Protein AF-M0ZJR6-F1 (afdb_monomer_lite)

InterPro domains:
  IPR025846 Trichome birefringence-like, N-terminal domain [PF14416] (28-78)
  IPR026057 Trichome birefringence-like, C-terminal domain [PF13839] (82-299)
  IPR026057 Trichome birefringence-like, C-terminal domain [PF13839] (300-411)
  IPR029962 Trichome birefringence-like family [PTHR32285] (18-295)

Structure (mmCIF, N/CA/C/O backbone):
data_AF-M0ZJR6-F1
#
_entry.id   AF-M0ZJR6-F1
#
loop_
_atom_site.group_PDB
_atom_site.id
_atom_site.type_symbol
_atom_site.label_atom_id
_atom_site.label_alt_id
_atom_site.label_comp_id
_atom_site.label_asym_id
_atom_site.label_entity_id
_atom_site.label_seq_id
_atom_site.pdbx_PDB_ins_code
_atom_site.Cartn_x
_atom_site.Cartn_y
_atom_site.Cartn_z
_atom_site.occupancy
_atom_site.B_iso_or_equiv
_atom_site.auth_seq_id
_atom_site.auth_comp_id
_atom_site.auth_asym_id
_atom_site.auth_atom_id
_atom_site.pdbx_PDB_model_num
ATOM 1 N N . MET A 1 1 ? 5.955 14.236 -9.755 1.00 30.81 1 MET A N 1
ATOM 2 C CA . MET A 1 1 ? 6.103 12.841 -9.303 1.00 30.81 1 MET A CA 1
ATOM 3 C C . MET A 1 1 ? 7.395 12.328 -9.890 1.00 30.81 1 MET A C 1
ATOM 5 O O . MET A 1 1 ? 7.642 12.653 -11.046 1.00 30.81 1 MET A O 1
ATOM 9 N N . VAL A 1 2 ? 8.153 11.564 -9.100 1.00 25.69 2 VAL A N 1
ATOM 10 C CA . VAL A 1 2 ? 9.557 11.135 -9.249 1.00 25.69 2 VAL A CA 1
ATOM 11 C C . VAL A 1 2 ? 10.540 12.089 -8.571 1.00 25.69 2 VAL A C 1
ATOM 13 O O . VAL A 1 2 ? 10.865 13.120 -9.138 1.00 25.69 2 VAL A O 1
ATOM 16 N N . LYS A 1 3 ? 10.939 11.815 -7.317 1.00 26.50 3 LYS A N 1
ATOM 17 C CA . LYS A 1 3 ? 11.878 10.747 -6.945 1.00 26.50 3 LYS A CA 1
ATOM 18 C C . LYS A 1 3 ? 11.039 9.523 -6.683 1.00 26.50 3 LYS A C 1
ATOM 20 O O . LYS A 1 3 ? 10.085 9.614 -5.916 1.00 26.50 3 LYS A O 1
ATOM 25 N N . ILE A 1 4 ? 11.245 8.470 -7.456 1.00 37.03 4 ILE A N 1
ATOM 26 C CA . ILE A 1 4 ? 10.427 7.277 -7.291 1.00 37.03 4 ILE A CA 1
ATOM 27 C C . ILE A 1 4 ? 11.268 6.266 -6.542 1.00 37.03 4 ILE A C 1
ATOM 29 O O . ILE A 1 4 ? 12.390 5.984 -6.939 1.00 37.03 4 ILE A O 1
ATOM 33 N N . PHE A 1 5 ? 10.677 5.634 -5.548 1.00 29.59 5 PHE A N 1
ATOM 34 C CA . PHE A 1 5 ? 10.824 4.197 -5.365 1.00 29.59 5 PHE A CA 1
ATOM 35 C C . PHE A 1 5 ? 10.258 3.486 -6.609 1.00 29.59 5 PHE A C 1
ATOM 37 O O . PHE A 1 5 ? 9.083 3.135 -6.616 1.00 29.59 5 PHE A O 1
ATOM 44 N N . ILE A 1 6 ? 10.992 3.515 -7.737 1.00 28.95 6 ILE A N 1
ATOM 45 C CA . ILE A 1 6 ? 10.474 3.283 -9.103 1.00 28.95 6 ILE A CA 1
ATOM 46 C C . ILE A 1 6 ? 9.352 2.264 -9.148 1.00 28.95 6 ILE A C 1
ATOM 48 O O . ILE A 1 6 ? 9.586 1.077 -9.136 1.00 28.95 6 ILE A O 1
ATOM 52 N N . ASP A 1 7 ? 8.120 2.753 -9.253 1.00 33.81 7 ASP A N 1
ATOM 53 C CA . ASP A 1 7 ? 6.964 1.919 -9.512 1.00 33.81 7 ASP A CA 1
ATOM 54 C C . ASP A 1 7 ? 6.810 0.778 -8.490 1.00 33.81 7 ASP A C 1
ATOM 56 O O . ASP A 1 7 ? 6.777 -0.384 -8.885 1.00 33.81 7 ASP A O 1
ATOM 60 N N . GLU A 1 8 ? 6.682 1.089 -7.189 1.00 36.97 8 GLU A N 1
ATOM 61 C CA . GLU A 1 8 ? 6.289 0.110 -6.146 1.00 36.97 8 GLU A CA 1
ATOM 62 C C . GLU A 1 8 ? 5.139 -0.824 -6.598 1.00 36.97 8 GLU A C 1
ATOM 64 O O . GLU A 1 8 ? 5.042 -1.982 -6.191 1.00 36.97 8 GLU A O 1
ATOM 69 N N . PHE A 1 9 ? 4.315 -0.351 -7.535 1.00 40.38 9 PHE A N 1
ATOM 70 C CA . PHE A 1 9 ? 3.163 -1.024 -8.120 1.00 40.38 9 PHE A CA 1
ATOM 71 C C . PHE A 1 9 ? 3.502 -2.163 -9.099 1.00 40.38 9 PHE A C 1
ATOM 73 O O . PHE A 1 9 ? 2.730 -3.118 -9.196 1.00 40.38 9 PHE A O 1
ATOM 80 N N . LYS A 1 10 ? 4.653 -2.131 -9.793 1.00 34.25 10 LYS A N 1
ATOM 81 C CA . LYS A 1 10 ? 5.130 -3.272 -10.607 1.00 34.25 10 LYS A CA 1
ATOM 82 C C . LYS A 1 10 ? 5.729 -4.388 -9.744 1.00 34.25 10 LYS A C 1
ATOM 84 O O . LYS A 1 10 ? 5.695 -5.546 -10.157 1.00 34.25 10 LYS A O 1
ATOM 89 N N . TYR A 1 11 ? 6.228 -4.068 -8.548 1.00 41.22 11 TYR A N 1
ATOM 90 C CA . TYR A 1 11 ? 6.881 -5.030 -7.644 1.00 41.22 11 TYR A CA 1
ATOM 91 C C . TYR A 1 11 ? 5.905 -5.750 -6.743 1.00 41.22 11 TYR A C 1
ATOM 93 O O . TYR A 1 11 ? 6.084 -6.943 -6.530 1.00 41.22 11 TYR A O 1
ATOM 101 N N . PHE A 1 12 ? 4.826 -5.091 -6.315 1.00 42.84 12 PHE A N 1
ATOM 102 C CA . PHE A 1 12 ? 3.746 -5.774 -5.607 1.00 42.84 12 PHE A CA 1
ATOM 103 C C . PHE A 1 12 ? 3.219 -6.977 -6.410 1.00 42.84 12 PHE A C 1
ATOM 105 O O . PHE A 1 12 ? 3.016 -8.053 -5.860 1.00 42.84 12 PHE A O 1
ATOM 112 N N . LEU A 1 13 ? 3.106 -6.842 -7.738 1.00 42.31 13 LEU A N 1
ATOM 113 C CA . LEU A 1 13 ? 2.677 -7.922 -8.626 1.00 42.31 13 LEU A CA 1
ATOM 114 C C . LEU A 1 13 ? 3.719 -9.044 -8.785 1.00 42.31 13 LEU A C 1
ATOM 116 O O . LEU A 1 13 ? 3.365 -10.219 -8.800 1.00 42.31 13 LEU A O 1
ATOM 120 N N . VAL A 1 14 ? 5.003 -8.687 -8.909 1.00 39.59 14 VAL A N 1
ATOM 121 C CA . VAL A 1 14 ? 6.119 -9.643 -9.053 1.00 39.59 14 VAL A CA 1
ATOM 122 C C . VAL A 1 14 ? 6.372 -10.407 -7.751 1.00 39.59 14 VAL A C 1
ATOM 124 O O . VAL A 1 14 ? 6.676 -11.594 -7.804 1.00 39.59 14 VAL A O 1
ATOM 127 N N . ILE A 1 15 ? 6.186 -9.770 -6.593 1.00 45.53 15 ILE A N 1
ATOM 128 C CA . ILE A 1 15 ? 6.293 -10.394 -5.268 1.00 45.53 15 ILE A CA 1
ATOM 129 C C . ILE A 1 15 ? 5.077 -11.282 -5.002 1.00 45.53 15 ILE A C 1
ATOM 131 O O . ILE A 1 15 ? 5.259 -12.435 -4.627 1.00 45.53 15 ILE A O 1
ATOM 135 N N . ILE A 1 16 ? 3.857 -10.822 -5.317 1.00 47.03 16 ILE A N 1
ATOM 136 C CA . ILE A 1 16 ? 2.665 -11.685 -5.328 1.00 47.03 16 ILE A CA 1
ATOM 137 C C . ILE A 1 16 ? 2.903 -12.912 -6.209 1.00 47.03 16 ILE A C 1
ATOM 139 O O . ILE A 1 16 ? 2.551 -14.016 -5.821 1.00 47.03 16 ILE A O 1
ATOM 143 N N . LEU A 1 17 ? 3.544 -12.770 -7.369 1.00 40.88 17 LEU A N 1
ATOM 144 C CA . LEU A 1 17 ? 3.835 -13.911 -8.236 1.00 40.88 17 LEU A CA 1
ATOM 145 C C . LEU A 1 17 ? 4.961 -14.801 -7.724 1.00 40.88 17 LEU A C 1
ATOM 147 O O . LEU A 1 17 ? 4.844 -16.013 -7.850 1.00 40.88 17 LEU A O 1
ATOM 151 N N . ALA A 1 18 ? 6.007 -14.251 -7.111 1.00 39.59 18 ALA A N 1
ATOM 152 C CA . ALA A 1 18 ? 7.042 -15.042 -6.448 1.00 39.59 18 ALA A CA 1
ATOM 153 C C . ALA A 1 18 ? 6.450 -15.890 -5.304 1.00 39.59 18 ALA A C 1
ATOM 155 O O . ALA A 1 18 ? 6.747 -17.081 -5.206 1.00 39.59 18 ALA A O 1
ATOM 156 N N . VAL A 1 19 ? 5.535 -15.304 -4.521 1.00 44.03 19 VAL A N 1
ATOM 157 C CA . VAL A 1 19 ? 4.796 -15.966 -3.434 1.00 44.03 19 VAL A CA 1
ATOM 158 C C . VAL A 1 19 ? 3.783 -16.988 -3.975 1.00 44.03 19 VAL A C 1
ATOM 160 O O . VAL A 1 19 ? 3.709 -18.113 -3.488 1.00 44.03 19 VAL A O 1
ATOM 163 N N . LEU A 1 20 ? 3.029 -16.656 -5.029 1.00 42.31 20 LEU A N 1
ATOM 164 C CA . LEU A 1 20 ? 1.996 -17.532 -5.601 1.00 42.31 20 LEU A CA 1
ATOM 165 C C . LEU A 1 20 ? 2.545 -18.668 -6.481 1.00 42.31 20 LEU A C 1
ATOM 167 O O . LEU A 1 20 ? 1.858 -19.674 -6.661 1.00 42.31 20 LEU A O 1
ATOM 171 N N . ILE A 1 21 ? 3.739 -18.516 -7.063 1.00 38.09 21 ILE A N 1
ATOM 172 C CA . ILE A 1 21 ? 4.371 -19.511 -7.952 1.00 38.09 21 ILE A CA 1
ATOM 173 C C . ILE A 1 21 ? 5.298 -20.461 -7.168 1.00 38.09 21 ILE A C 1
ATOM 175 O O . ILE A 1 21 ? 5.727 -21.476 -7.714 1.00 38.09 21 ILE A O 1
ATOM 179 N N . GLY A 1 22 ? 5.559 -20.208 -5.879 1.00 36.94 22 GLY A N 1
ATOM 180 C CA . GLY A 1 22 ? 6.282 -21.147 -5.016 1.00 36.94 22 GLY A CA 1
ATOM 181 C C . GLY A 1 22 ? 7.723 -21.410 -5.459 1.00 36.94 22 GLY A C 1
ATOM 182 O O . GLY A 1 22 ? 8.222 -22.526 -5.314 1.00 36.94 22 GLY A O 1
ATOM 183 N N . SER A 1 23 ? 8.411 -20.411 -6.017 1.00 32.22 23 SER A N 1
ATOM 184 C CA . SER A 1 23 ? 9.838 -20.531 -6.321 1.00 32.22 23 SER A CA 1
ATOM 185 C C . SER A 1 23 ? 10.667 -19.858 -5.232 1.00 32.22 23 SER A C 1
ATOM 187 O O . SER A 1 23 ? 10.926 -18.659 -5.281 1.00 32.22 23 SER A O 1
ATOM 189 N N . SER A 1 24 ? 11.079 -20.724 -4.304 1.00 33.62 24 SER A N 1
ATOM 190 C CA . SER A 1 24 ? 12.099 -20.603 -3.264 1.00 33.62 24 SER A CA 1
ATOM 191 C C . SER A 1 24 ? 11.764 -19.762 -2.023 1.00 33.62 24 SER A C 1
ATOM 193 O O . SER A 1 24 ? 12.158 -18.605 -1.919 1.00 33.62 24 SER A O 1
ATOM 195 N N . GLU A 1 25 ? 11.301 -20.455 -0.976 1.00 37.31 25 GLU A N 1
ATOM 196 C CA . GLU A 1 25 ? 12.099 -20.507 0.257 1.00 37.31 25 GLU A CA 1
ATOM 197 C C . GLU A 1 25 ? 13.519 -20.981 -0.117 1.00 37.31 25 GLU A C 1
ATOM 199 O O . GLU A 1 25 ? 13.890 -22.147 0.017 1.00 37.31 25 GLU A O 1
ATOM 204 N N . ALA A 1 26 ? 14.331 -20.091 -0.683 1.00 38.06 26 ALA A N 1
ATOM 205 C CA . ALA A 1 26 ? 15.762 -20.230 -0.534 1.00 38.06 26 ALA A CA 1
ATOM 206 C C . ALA A 1 26 ? 15.989 -19.734 0.886 1.00 38.06 26 ALA A C 1
ATOM 208 O O . ALA A 1 26 ? 15.843 -18.538 1.123 1.00 38.06 26 ALA A O 1
ATOM 209 N N . ASN A 1 27 ? 16.227 -20.642 1.836 1.00 43.59 27 ASN A N 1
ATOM 210 C CA . ASN A 1 27 ? 16.647 -20.289 3.194 1.00 43.59 27 ASN A CA 1
ATOM 211 C C . ASN A 1 27 ? 17.607 -19.080 3.135 1.00 43.59 27 ASN A C 1
ATOM 213 O O . ASN A 1 27 ? 18.738 -19.230 2.673 1.00 43.59 27 ASN A O 1
ATOM 217 N N . GLY A 1 28 ? 17.142 -17.892 3.548 1.00 52.53 28 GLY A N 1
ATOM 218 C CA . GLY A 1 28 ? 17.931 -16.651 3.551 1.00 52.53 28 GLY A CA 1
ATOM 219 C C . GLY A 1 28 ? 17.746 -15.667 2.380 1.00 52.53 28 GLY A C 1
ATOM 220 O O . GLY A 1 28 ? 18.579 -14.773 2.239 1.00 52.53 28 GLY A O 1
ATOM 221 N N . CYS A 1 29 ? 16.708 -15.794 1.545 1.00 59.16 29 CYS A N 1
ATOM 222 C CA . CYS A 1 29 ? 16.400 -14.824 0.486 1.00 59.16 29 CYS A CA 1
ATOM 223 C C . CYS A 1 29 ? 15.321 -13.817 0.917 1.00 59.16 29 CYS A C 1
ATOM 225 O O . CYS A 1 29 ? 14.128 -14.085 0.788 1.00 59.16 29 CYS A O 1
ATOM 227 N N . ASP A 1 30 ? 15.745 -12.651 1.402 1.00 63.16 30 ASP A N 1
ATOM 228 C CA . ASP A 1 30 ? 14.849 -11.516 1.622 1.00 63.16 30 ASP A CA 1
ATOM 229 C C . ASP A 1 30 ? 14.599 -10.799 0.283 1.00 63.16 30 ASP A C 1
ATOM 231 O O . ASP A 1 30 ? 15.503 -10.195 -0.301 1.00 63.16 30 ASP A O 1
ATOM 235 N N . LEU A 1 31 ? 13.371 -10.897 -0.237 1.00 57.84 31 LEU A N 1
ATOM 236 C CA . LEU A 1 31 ? 12.973 -10.273 -1.504 1.00 57.84 31 LEU A CA 1
ATOM 237 C C . LEU A 1 31 ? 12.859 -8.741 -1.411 1.00 57.84 31 LEU A C 1
ATOM 239 O O . LEU A 1 31 ? 12.762 -8.078 -2.448 1.00 57.84 31 LEU A O 1
ATOM 243 N N . PHE A 1 32 ? 12.878 -8.185 -0.200 1.00 62.22 32 PHE A N 1
ATOM 244 C CA . PHE A 1 32 ? 12.636 -6.778 0.118 1.00 62.22 32 PHE A CA 1
ATOM 245 C C . PHE A 1 32 ? 13.916 -6.021 0.494 1.00 62.22 32 PHE A C 1
ATOM 247 O O . PHE A 1 32 ? 13.925 -4.789 0.500 1.00 62.22 32 PHE A O 1
ATOM 254 N N . GLU A 1 33 ? 15.026 -6.728 0.705 1.00 66.75 33 GLU A N 1
ATOM 255 C CA . GLU A 1 33 ? 16.366 -6.148 0.737 1.00 66.75 33 GLU A CA 1
ATOM 256 C C . GLU A 1 33 ? 17.023 -6.233 -0.640 1.00 66.75 33 GLU A C 1
ATOM 258 O O . GLU A 1 33 ? 17.104 -7.293 -1.250 1.00 66.75 33 GLU A O 1
ATOM 263 N N . GLY A 1 34 ? 17.529 -5.117 -1.151 1.00 71.88 34 GLY A N 1
ATOM 264 C CA . GLY A 1 34 ? 18.017 -5.022 -2.523 1.00 71.88 34 GLY A CA 1
ATOM 265 C C . GLY A 1 34 ? 18.300 -3.602 -2.990 1.00 71.88 34 GLY A C 1
ATOM 266 O O . GLY A 1 34 ? 18.409 -2.664 -2.196 1.00 71.88 34 GLY A O 1
ATOM 267 N N . ASN A 1 35 ? 18.446 -3.446 -4.303 1.00 76.12 35 ASN A N 1
ATOM 268 C CA . ASN A 1 35 ? 18.685 -2.152 -4.933 1.00 76.12 35 ASN A CA 1
ATOM 269 C C . ASN A 1 35 ? 17.926 -2.026 -6.255 1.00 76.12 35 ASN A C 1
ATOM 271 O O . ASN A 1 35 ? 17.686 -3.005 -6.966 1.00 76.12 35 ASN A O 1
ATOM 275 N N . TRP A 1 36 ? 17.629 -0.784 -6.624 1.00 76.88 36 TRP A N 1
ATOM 276 C CA . TRP A 1 36 ? 17.170 -0.433 -7.960 1.00 76.88 36 TRP A CA 1
ATOM 277 C C . TRP A 1 36 ? 18.317 -0.514 -8.964 1.00 76.88 36 TRP A C 1
ATOM 279 O O . TRP A 1 36 ? 19.317 0.190 -8.834 1.00 76.88 36 TRP A O 1
ATOM 289 N N . ILE A 1 37 ? 18.153 -1.324 -10.005 1.00 84.19 37 ILE A N 1
ATOM 290 C CA . ILE A 1 37 ? 19.121 -1.446 -11.098 1.00 84.19 37 ILE A CA 1
ATOM 291 C C . ILE A 1 37 ? 18.462 -1.131 -12.436 1.00 84.19 37 ILE A C 1
ATOM 293 O O . ILE A 1 37 ? 17.265 -1.334 -12.613 1.00 84.19 37 ILE A O 1
ATOM 297 N N . ILE A 1 38 ? 19.238 -0.632 -13.395 1.00 85.81 38 ILE A N 1
ATOM 298 C CA . ILE A 1 38 ? 18.737 -0.363 -14.745 1.00 85.81 38 ILE A CA 1
ATOM 299 C C . ILE A 1 38 ? 18.679 -1.672 -15.533 1.00 85.81 38 ILE A C 1
ATOM 301 O O . ILE A 1 38 ? 19.670 -2.394 -15.635 1.00 85.81 38 ILE A O 1
ATOM 305 N N . ASP A 1 39 ? 17.530 -1.937 -16.143 1.00 83.94 39 ASP A N 1
ATOM 306 C CA . ASP A 1 39 ? 17.306 -3.016 -17.091 1.00 83.94 39 ASP A CA 1
ATOM 307 C C . ASP A 1 39 ? 16.718 -2.441 -18.386 1.00 83.94 39 ASP A C 1
ATOM 309 O O . ASP A 1 39 ? 15.583 -1.973 -18.445 1.00 83.94 39 ASP A O 1
ATOM 313 N N . ASN A 1 40 ? 17.501 -2.492 -19.463 1.00 90.06 40 ASN A N 1
ATOM 314 C CA . ASN A 1 40 ? 17.104 -1.932 -20.757 1.00 90.06 40 ASN A CA 1
ATOM 315 C C . ASN A 1 40 ? 15.966 -2.702 -21.445 1.00 90.06 40 ASN A C 1
ATOM 317 O O . ASN A 1 40 ? 15.457 -2.242 -22.463 1.00 90.06 40 ASN A O 1
ATOM 321 N N . SER A 1 41 ? 15.566 -3.860 -20.916 1.00 84.25 41 SER A N 1
ATOM 322 C CA . SER A 1 41 ? 14.383 -4.587 -21.380 1.00 84.25 41 SER A CA 1
ATOM 323 C C . SER A 1 41 ? 13.068 -4.054 -20.790 1.00 84.25 41 SER A C 1
ATOM 325 O O . SER A 1 41 ? 12.004 -4.580 -21.120 1.00 84.25 41 SER A O 1
ATOM 327 N N . TYR A 1 42 ? 13.121 -3.060 -19.899 1.00 82.25 42 TYR A N 1
ATOM 328 C CA . TYR A 1 42 ? 11.964 -2.353 -19.349 1.00 82.25 42 TYR A CA 1
ATOM 329 C C . TYR A 1 42 ? 11.665 -1.055 -20.135 1.00 82.25 42 TYR A C 1
ATOM 331 O O . TYR A 1 42 ? 12.573 -0.489 -20.752 1.00 82.25 42 TYR A O 1
ATOM 339 N N . PRO A 1 43 ? 10.417 -0.537 -20.096 1.00 84.69 43 PRO A N 1
ATOM 340 C CA . PRO A 1 43 ? 9.266 -1.028 -19.328 1.00 84.69 43 PRO A CA 1
ATOM 341 C C . PRO A 1 43 ? 8.630 -2.294 -19.914 1.00 84.69 43 PRO A C 1
ATOM 343 O O . PRO A 1 43 ? 8.805 -2.620 -21.081 1.00 84.69 43 PRO A O 1
ATOM 346 N N . LEU A 1 44 ? 7.842 -2.988 -19.091 1.00 81.25 44 LEU A N 1
ATOM 347 C CA . LEU A 1 44 ? 7.114 -4.202 -19.484 1.00 81.25 44 LEU A CA 1
ATOM 348 C C . LEU A 1 44 ? 5.902 -3.937 -20.398 1.00 81.25 44 LEU A C 1
ATOM 350 O O . LEU A 1 44 ? 5.379 -4.870 -20.998 1.00 81.25 44 LEU A O 1
ATOM 354 N N . TYR A 1 45 ? 5.451 -2.686 -20.501 1.00 83.00 45 TYR A N 1
ATOM 355 C CA . TYR A 1 45 ? 4.386 -2.257 -21.406 1.00 83.00 45 TYR A CA 1
ATOM 356 C C . TYR A 1 45 ? 4.568 -0.783 -21.794 1.00 83.00 45 TYR A C 1
ATOM 358 O O . TYR A 1 45 ? 5.178 -0.008 -21.051 1.00 83.00 45 TYR A O 1
ATOM 366 N N . ASP A 1 46 ? 4.008 -0.388 -22.940 1.00 85.38 46 ASP A N 1
ATOM 367 C CA . ASP A 1 46 ? 3.870 1.019 -23.333 1.00 85.38 46 ASP A CA 1
ATOM 368 C C . ASP A 1 46 ? 2.564 1.589 -22.762 1.00 85.38 46 ASP A C 1
ATOM 370 O O . ASP A 1 46 ? 1.471 1.125 -23.099 1.00 85.38 46 ASP A O 1
ATOM 374 N N . SER A 1 47 ? 2.664 2.607 -21.902 1.00 82.38 47 SER A N 1
ATOM 375 C CA . SER A 1 47 ? 1.495 3.235 -21.279 1.00 82.38 47 SER A CA 1
ATOM 376 C C . SER A 1 47 ? 0.554 3.868 -22.305 1.00 82.38 47 SER A C 1
ATOM 378 O O . SER A 1 47 ? -0.654 3.857 -22.095 1.00 82.38 47 SER A O 1
ATOM 380 N N . LYS A 1 48 ? 1.072 4.355 -23.443 1.00 83.56 48 LYS A N 1
ATOM 381 C CA . LYS A 1 48 ? 0.248 4.969 -24.499 1.00 83.56 48 LYS A CA 1
ATOM 382 C C . LYS A 1 48 ? -0.653 3.966 -25.210 1.00 83.56 48 LYS A C 1
ATOM 384 O O . LYS A 1 48 ? -1.677 4.358 -25.764 1.00 83.56 48 LYS A O 1
ATOM 389 N N . ALA A 1 49 ? -0.244 2.700 -25.231 1.00 87.94 49 ALA A N 1
ATOM 390 C CA . ALA A 1 49 ? -0.982 1.617 -25.865 1.00 87.94 49 ALA A CA 1
ATOM 391 C C . ALA A 1 49 ? -2.002 0.967 -24.916 1.00 87.94 49 ALA A C 1
ATOM 393 O O . ALA A 1 49 ? -2.871 0.234 -25.378 1.00 87.94 49 ALA A O 1
ATOM 394 N N . CYS A 1 50 ? -1.918 1.220 -23.605 1.00 89.19 50 CYS A N 1
ATOM 395 C CA . CYS A 1 50 ? -2.821 0.606 -22.642 1.00 89.19 50 CYS A CA 1
ATOM 396 C C . CYS A 1 50 ? -4.177 1.337 -22.583 1.00 89.19 50 CYS A C 1
ATOM 398 O O . CYS A 1 50 ? -4.214 2.528 -22.265 1.00 89.19 50 CYS A O 1
ATOM 400 N N . PRO A 1 51 ? -5.311 0.644 -22.796 1.00 91.50 51 PRO A N 1
ATOM 401 C CA . PRO A 1 51 ? -6.635 1.268 -22.772 1.00 91.50 51 PRO A CA 1
ATOM 402 C C . PRO A 1 51 ? -7.184 1.501 -21.355 1.00 91.50 51 PRO A C 1
ATOM 404 O O . PRO A 1 51 ? -8.227 2.134 -21.206 1.00 91.50 51 PRO A O 1
ATOM 407 N N . PHE A 1 52 ? -6.519 0.970 -20.325 1.00 89.00 52 PHE A N 1
ATOM 408 C CA . PHE A 1 52 ? -7.004 0.985 -18.941 1.00 89.00 52 PHE A CA 1
ATOM 409 C C . PHE A 1 52 ? -6.450 2.143 -18.105 1.00 89.00 52 PHE A C 1
ATOM 411 O O . PHE A 1 52 ? -7.007 2.433 -17.052 1.00 89.00 52 PHE A O 1
ATOM 418 N N . ILE A 1 53 ? -5.388 2.815 -18.567 1.00 81.88 53 ILE A N 1
ATOM 419 C CA . ILE A 1 53 ? -4.727 3.874 -17.795 1.00 81.88 53 ILE A CA 1
ATOM 420 C C . ILE A 1 53 ? -5.584 5.131 -17.777 1.00 81.88 53 ILE A C 1
ATOM 422 O O . ILE A 1 53 ? -5.920 5.706 -18.820 1.00 81.88 53 ILE A O 1
ATOM 426 N N . ARG A 1 54 ? -5.874 5.612 -16.570 1.00 77.19 54 ARG A N 1
ATOM 427 C CA . ARG A 1 54 ? -6.510 6.911 -16.378 1.00 77.19 54 ARG A CA 1
ATOM 428 C C . ARG A 1 54 ? -5.605 8.063 -16.781 1.00 77.19 54 ARG A C 1
ATOM 430 O O . ARG A 1 54 ? -4.383 8.040 -16.646 1.00 77.19 54 ARG A O 1
ATOM 437 N N . ARG A 1 55 ? -6.245 9.143 -17.224 1.00 76.81 55 ARG A N 1
ATOM 438 C CA . ARG A 1 55 ? -5.568 10.355 -17.692 1.00 76.81 55 ARG A CA 1
ATOM 439 C C . ARG A 1 55 ? -4.569 10.889 -16.657 1.00 76.81 55 ARG A C 1
ATOM 441 O O . ARG A 1 55 ? -3.484 11.319 -17.022 1.00 76.81 55 ARG A O 1
ATOM 448 N N . GLU A 1 56 ? -4.934 10.845 -15.384 1.00 70.44 56 GLU A N 1
ATOM 449 C CA . GLU A 1 56 ? -4.161 11.343 -14.248 1.00 70.44 56 GLU A CA 1
ATOM 450 C C . GLU A 1 56 ? -2.844 10.579 -14.022 1.00 70.44 56 GLU A C 1
ATOM 452 O O . GLU A 1 56 ? -1.930 11.127 -13.406 1.00 70.44 56 GLU A O 1
ATOM 457 N N . PHE A 1 57 ? -2.725 9.348 -14.536 1.00 73.38 57 PHE A N 1
ATOM 458 C CA . PHE A 1 57 ? -1.545 8.493 -14.377 1.00 73.38 57 PHE A CA 1
ATOM 459 C C . PHE A 1 57 ? -0.681 8.389 -15.649 1.00 73.38 57 PHE A C 1
ATOM 461 O O . PHE A 1 57 ? 0.475 7.969 -15.574 1.00 73.38 57 PHE A O 1
ATOM 468 N N . ASP A 1 58 ? -1.175 8.835 -16.812 1.00 74.81 58 ASP A N 1
ATOM 469 C CA . ASP A 1 58 ? -0.445 8.766 -18.089 1.00 74.81 58 ASP A CA 1
ATOM 470 C C . ASP A 1 58 ? 0.581 9.905 -18.257 1.00 74.81 58 ASP A C 1
ATOM 472 O O . ASP A 1 58 ? 0.414 10.860 -19.022 1.00 74.81 58 ASP A O 1
ATOM 476 N N . CYS A 1 59 ? 1.690 9.796 -17.528 1.00 77.88 59 CYS A N 1
ATOM 477 C CA . CYS A 1 59 ? 2.737 10.817 -17.493 1.00 77.88 59 CYS A CA 1
ATOM 478 C C . CYS A 1 59 ? 3.324 11.134 -18.880 1.00 77.88 59 CYS A C 1
ATOM 480 O O . CYS A 1 59 ? 3.643 12.291 -19.162 1.00 77.88 59 CYS A O 1
ATOM 482 N N . ILE A 1 60 ? 3.472 10.128 -19.752 1.00 81.19 60 ILE A N 1
ATOM 483 C CA . ILE A 1 60 ? 4.078 10.311 -21.079 1.00 81.19 60 ILE A CA 1
ATOM 484 C C . ILE A 1 60 ? 3.130 11.099 -21.986 1.00 81.19 60 ILE A C 1
ATOM 486 O O . ILE A 1 60 ? 3.559 12.026 -22.676 1.00 81.19 60 ILE A O 1
ATOM 490 N N . LYS A 1 61 ? 1.831 10.781 -21.966 1.00 76.56 61 LYS A N 1
ATOM 491 C CA . LYS A 1 61 ? 0.816 11.541 -22.707 1.00 76.56 61 LYS A CA 1
ATOM 492 C C . LYS A 1 61 ? 0.713 12.991 -22.245 1.00 76.56 61 LYS A C 1
ATOM 494 O O . LYS A 1 61 ? 0.447 13.860 -23.072 1.00 76.56 61 LYS A O 1
ATOM 499 N N . PHE A 1 62 ? 0.975 13.264 -20.965 1.00 77.56 62 PHE A N 1
ATOM 500 C CA . PHE A 1 62 ? 0.991 14.621 -20.400 1.00 77.56 62 PHE A CA 1
ATOM 501 C C . PHE A 1 62 ? 2.361 15.307 -20.425 1.00 77.56 62 PHE A C 1
ATOM 503 O O . PHE A 1 62 ? 2.572 16.294 -19.725 1.00 77.56 62 PHE A O 1
ATOM 510 N N . GLY A 1 63 ? 3.262 14.850 -21.299 1.00 80.12 63 GLY A N 1
ATOM 511 C CA . GLY A 1 63 ? 4.443 15.619 -21.688 1.00 80.12 63 GLY A CA 1
ATOM 512 C C . GLY A 1 63 ? 5.694 15.347 -20.861 1.00 80.12 63 GLY A C 1
ATOM 513 O O . GLY A 1 63 ? 6.674 16.075 -21.002 1.00 80.12 63 GLY A O 1
ATOM 514 N N . ARG A 1 64 ? 5.711 14.297 -20.032 1.00 79.62 64 ARG A N 1
ATOM 515 C CA . ARG A 1 64 ? 6.949 13.853 -19.390 1.00 79.62 64 ARG A CA 1
ATOM 516 C C . ARG A 1 64 ? 7.910 13.280 -20.433 1.00 79.62 64 ARG A C 1
ATOM 518 O O . ARG A 1 64 ? 7.599 12.289 -21.090 1.00 79.62 64 ARG A O 1
ATOM 525 N N . THR A 1 65 ? 9.091 13.879 -20.548 1.00 84.44 65 THR A N 1
ATOM 526 C CA . THR A 1 65 ? 10.106 13.510 -21.549 1.00 84.44 65 THR A CA 1
ATOM 527 C C . THR A 1 65 ? 11.251 12.671 -20.987 1.00 84.44 65 THR A C 1
ATOM 529 O O . THR A 1 65 ? 11.869 11.917 -21.732 1.00 84.44 65 THR A O 1
ATOM 532 N N . ASN A 1 66 ? 11.533 12.749 -19.684 1.00 82.88 66 ASN A N 1
ATOM 533 C CA . ASN A 1 66 ? 12.528 11.901 -19.032 1.00 82.88 66 ASN A CA 1
ATOM 534 C C . ASN A 1 66 ? 11.939 10.506 -18.775 1.00 82.88 66 ASN A C 1
ATOM 536 O O . ASN A 1 66 ? 11.089 10.351 -17.899 1.00 82.88 66 ASN A O 1
ATOM 540 N N . LEU A 1 67 ? 12.383 9.502 -19.541 1.00 84.31 67 LEU A N 1
ATOM 541 C CA . LEU A 1 67 ? 11.820 8.141 -19.537 1.00 84.31 67 LEU A CA 1
ATOM 542 C C . LEU A 1 67 ? 12.679 7.097 -18.814 1.00 84.31 67 LEU A C 1
ATOM 544 O O . LEU A 1 67 ? 12.246 5.957 -18.680 1.00 84.31 67 LEU A O 1
ATOM 548 N N . ASP A 1 68 ? 13.867 7.454 -18.322 1.00 84.12 68 ASP A N 1
ATOM 549 C CA . ASP A 1 68 ? 14.772 6.480 -17.690 1.00 84.12 68 ASP A CA 1
ATOM 550 C C . ASP A 1 68 ? 14.187 5.843 -16.428 1.00 84.12 68 ASP A C 1
ATOM 552 O O . ASP A 1 68 ? 14.488 4.692 -16.127 1.00 84.12 68 ASP A O 1
ATOM 556 N N . TYR A 1 69 ? 13.257 6.527 -15.758 1.00 77.56 69 TYR A N 1
ATOM 557 C CA . TYR A 1 69 ? 12.519 5.953 -14.638 1.00 77.56 69 TYR A CA 1
ATOM 558 C C . TYR A 1 69 ? 11.724 4.691 -14.994 1.00 77.56 69 TYR A C 1
ATOM 560 O O . TYR A 1 69 ? 11.413 3.902 -14.116 1.00 77.56 69 TYR A O 1
ATOM 568 N N . LEU A 1 70 ? 11.389 4.478 -16.266 1.00 82.19 70 LEU A N 1
ATOM 569 C CA . LEU A 1 70 ? 10.672 3.284 -16.705 1.00 82.19 70 LEU A CA 1
ATOM 570 C C . LEU A 1 70 ? 11.573 2.052 -16.785 1.00 82.19 70 LEU A C 1
ATOM 572 O O . LEU A 1 70 ? 11.041 0.953 -16.904 1.00 82.19 70 LEU A O 1
ATOM 576 N N . LYS A 1 71 ? 12.899 2.234 -16.746 1.00 84.75 71 LYS A N 1
ATOM 577 C CA . LYS A 1 71 ? 13.899 1.184 -16.979 1.00 84.75 71 LYS A CA 1
ATOM 578 C C . LYS A 1 71 ? 14.402 0.516 -15.707 1.00 84.75 71 LYS A C 1
ATOM 580 O O . LYS A 1 71 ? 15.197 -0.413 -15.799 1.00 84.75 71 LYS A O 1
ATOM 585 N N . TYR A 1 72 ? 14.031 0.998 -14.525 1.00 78.12 72 TYR A N 1
ATOM 586 C CA . TYR A 1 72 ? 14.563 0.396 -13.310 1.00 78.12 72 TYR A CA 1
ATOM 587 C C . TYR A 1 72 ? 13.776 -0.844 -12.916 1.00 78.12 72 TYR A C 1
ATOM 589 O O . TYR A 1 72 ? 12.542 -0.848 -12.941 1.00 78.12 72 TYR A O 1
ATOM 597 N N . ARG A 1 73 ? 14.528 -1.865 -12.503 1.00 77.38 73 ARG A N 1
ATOM 598 C CA . ARG A 1 73 ? 14.032 -3.053 -11.830 1.00 77.38 73 ARG A CA 1
ATOM 599 C C . ARG A 1 73 ? 14.605 -3.207 -10.432 1.00 77.38 73 ARG A C 1
ATOM 601 O O . ARG A 1 73 ? 15.775 -2.908 -10.209 1.00 77.38 73 ARG A O 1
ATOM 608 N N . TRP A 1 74 ? 13.792 -3.697 -9.507 1.00 72.00 74 TRP A N 1
ATOM 609 C CA . TRP A 1 74 ? 14.264 -4.146 -8.204 1.00 72.00 74 TRP A CA 1
ATOM 610 C C . TRP A 1 74 ? 15.091 -5.427 -8.347 1.00 72.00 74 TRP A C 1
ATOM 612 O O . TRP A 1 74 ? 14.719 -6.348 -9.083 1.00 72.00 74 TRP A O 1
ATOM 622 N N . GLN A 1 75 ? 16.223 -5.480 -7.656 1.00 77.19 75 GLN A N 1
ATOM 623 C CA . GLN A 1 75 ? 17.094 -6.644 -7.585 1.00 77.19 75 GLN A CA 1
ATOM 624 C C . GLN A 1 75 ? 17.348 -6.954 -6.111 1.00 77.19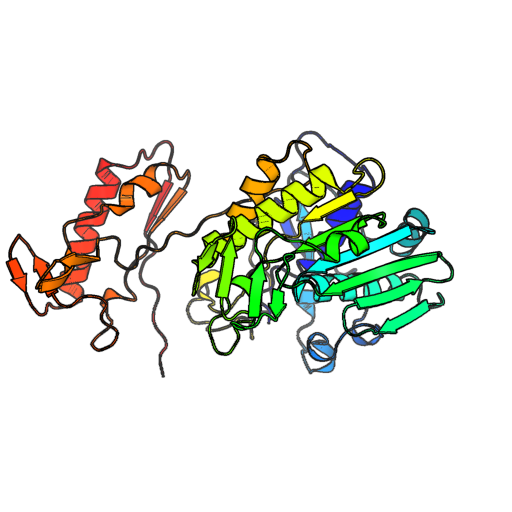 75 GLN A C 1
ATOM 626 O O . GLN A 1 75 ? 18.075 -6.184 -5.473 1.00 77.19 75 GLN A O 1
ATOM 631 N N . PRO A 1 76 ? 16.787 -8.055 -5.574 1.00 72.31 76 PRO A N 1
ATOM 632 C CA . PRO A 1 76 ? 17.056 -8.412 -4.198 1.00 72.31 76 PRO A CA 1
ATOM 633 C C . PRO A 1 76 ? 18.527 -8.797 -4.003 1.00 72.31 76 PRO A C 1
ATOM 635 O O . PRO A 1 76 ? 19.221 -9.203 -4.949 1.00 72.31 76 PRO A O 1
ATOM 638 N N . SER A 1 77 ? 18.995 -8.619 -2.773 1.00 73.44 77 SER A N 1
ATOM 639 C CA . SER A 1 77 ? 20.354 -8.894 -2.317 1.00 73.44 77 SER A CA 1
ATOM 640 C C . SER A 1 77 ? 20.653 -10.401 -2.309 1.00 73.44 77 SER A C 1
ATOM 642 O O . SER A 1 77 ? 19.792 -11.241 -2.559 1.00 73.44 77 SER A O 1
ATOM 644 N N . ASN A 1 78 ? 21.912 -10.766 -2.050 1.00 68.94 78 ASN A N 1
ATOM 645 C CA . ASN A 1 78 ? 22.334 -12.154 -1.791 1.00 68.94 78 ASN A CA 1
ATOM 646 C C . ASN A 1 78 ? 22.083 -13.171 -2.928 1.00 68.94 78 ASN A C 1
ATOM 648 O O . ASN A 1 78 ? 22.054 -14.374 -2.691 1.00 68.94 78 ASN A O 1
ATOM 652 N N . GLY A 1 79 ? 21.968 -12.713 -4.180 1.00 62.75 79 GLY A N 1
ATOM 653 C CA . GLY A 1 79 ? 21.878 -13.593 -5.355 1.00 62.75 79 GLY A CA 1
ATOM 654 C C . GLY A 1 79 ? 20.473 -14.117 -5.667 1.00 62.75 79 GLY A C 1
ATOM 655 O O . GLY A 1 79 ? 20.323 -14.950 -6.560 1.00 62.75 79 GLY A O 1
ATOM 656 N N . CYS A 1 80 ? 19.448 -13.610 -4.984 1.00 66.19 80 CYS A N 1
ATOM 657 C CA . CYS A 1 80 ? 18.049 -13.860 -5.309 1.00 66.19 80 CYS A CA 1
ATOM 658 C C . CYS A 1 80 ? 17.712 -13.362 -6.721 1.00 66.19 80 CYS A C 1
ATOM 660 O O . CYS A 1 80 ? 17.981 -12.213 -7.073 1.00 66.19 80 CYS A O 1
ATOM 662 N N . VAL A 1 81 ? 17.086 -14.202 -7.542 1.00 65.44 81 VAL A N 1
ATOM 663 C CA . VAL A 1 81 ? 16.652 -13.813 -8.890 1.00 65.44 81 VAL A CA 1
ATOM 664 C C . VAL A 1 81 ? 15.135 -13.714 -8.905 1.00 65.44 81 VAL A C 1
ATOM 666 O O . VAL A 1 81 ? 14.448 -14.725 -8.793 1.00 65.44 81 VAL A O 1
ATOM 669 N N . LEU A 1 82 ? 14.611 -12.497 -9.075 1.00 63.44 82 LEU A N 1
ATOM 670 C CA . LEU A 1 82 ? 13.185 -12.305 -9.331 1.00 63.44 82 LEU A CA 1
ATOM 671 C C . LEU A 1 82 ? 12.862 -12.733 -10.768 1.00 63.44 82 LEU A C 1
ATOM 673 O O . LEU A 1 82 ? 13.491 -12.221 -11.703 1.00 63.44 82 LEU A O 1
ATOM 677 N N . PRO A 1 83 ? 11.892 -13.641 -10.977 1.00 65.25 83 PRO A N 1
ATOM 678 C CA . PRO A 1 83 ? 11.460 -13.987 -12.318 1.00 65.25 83 PRO A CA 1
ATOM 679 C C . PRO A 1 83 ? 10.825 -12.765 -12.985 1.00 65.25 83 PRO A C 1
ATOM 681 O O . PRO A 1 83 ? 10.098 -11.986 -12.365 1.00 65.25 83 PRO A O 1
ATOM 684 N N . ARG A 1 84 ? 11.089 -12.599 -14.282 1.00 70.50 84 ARG A N 1
ATOM 685 C CA . ARG A 1 84 ? 10.402 -11.584 -15.080 1.00 70.50 84 ARG A CA 1
ATOM 686 C C . ARG A 1 84 ? 8.916 -11.931 -15.156 1.00 70.50 84 ARG A C 1
ATOM 688 O O . ARG A 1 84 ? 8.564 -13.091 -15.348 1.00 70.50 84 ARG A O 1
ATOM 695 N N . PHE A 1 85 ? 8.062 -10.916 -15.061 1.00 74.69 85 PHE A N 1
ATOM 696 C CA . PHE A 1 85 ? 6.627 -11.088 -15.248 1.00 74.69 85 PHE A CA 1
ATOM 697 C C . PHE A 1 85 ? 6.306 -11.630 -16.650 1.00 74.69 85 PHE A C 1
ATOM 699 O O . PHE A 1 85 ? 6.686 -11.023 -17.655 1.00 74.69 85 PHE A O 1
ATOM 706 N N . ASP A 1 86 ? 5.562 -12.733 -16.698 1.00 78.44 86 ASP A N 1
ATOM 707 C CA . ASP A 1 86 ? 4.954 -13.284 -17.907 1.00 78.44 86 ASP A CA 1
ATOM 708 C C . ASP A 1 86 ? 3.428 -13.202 -17.770 1.00 78.44 86 ASP A C 1
ATOM 710 O O . ASP A 1 86 ? 2.802 -13.950 -17.016 1.00 78.44 86 ASP A O 1
ATOM 714 N N . GLY A 1 87 ? 2.821 -12.261 -18.496 1.00 82.75 87 GLY A N 1
ATOM 715 C CA . GLY A 1 87 ? 1.378 -12.031 -18.425 1.00 82.75 87 GLY A CA 1
ATOM 716 C C . GLY A 1 87 ? 0.540 -13.155 -19.029 1.00 82.75 87 GLY A C 1
ATOM 717 O O . GLY A 1 87 ? -0.603 -13.343 -18.617 1.00 82.75 87 GLY A O 1
ATOM 718 N N . LYS A 1 88 ? 1.088 -13.934 -19.969 1.00 86.94 88 LYS A N 1
ATOM 719 C CA . LYS A 1 88 ? 0.374 -15.079 -20.538 1.00 86.94 88 LYS A CA 1
ATOM 720 C C . LYS A 1 88 ? 0.359 -16.231 -19.540 1.00 86.94 88 LYS A C 1
ATOM 722 O O . LYS A 1 88 ? -0.703 -16.794 -19.298 1.00 86.94 88 LYS A O 1
ATOM 727 N N . ASP A 1 89 ? 1.507 -16.546 -18.943 1.00 81.62 89 ASP A N 1
ATOM 728 C CA . ASP A 1 89 ? 1.605 -17.550 -17.876 1.00 81.62 89 ASP A CA 1
ATOM 729 C C . ASP A 1 89 ? 0.727 -17.180 -16.671 1.00 81.62 89 ASP A C 1
ATOM 731 O O . ASP A 1 89 ? -0.002 -18.029 -16.158 1.00 81.62 89 ASP A O 1
ATOM 735 N N . PHE A 1 90 ? 0.703 -15.898 -16.283 1.00 83.94 90 PHE A N 1
ATOM 736 C CA . PHE A 1 90 ? -0.224 -15.387 -15.271 1.00 83.94 90 PHE A CA 1
ATOM 737 C C . PHE A 1 90 ? -1.677 -15.745 -15.604 1.00 83.94 90 PHE A C 1
ATOM 739 O O . PHE A 1 90 ? -2.369 -16.360 -14.794 1.00 83.94 90 PHE A O 1
ATOM 746 N N . LEU A 1 91 ? -2.142 -15.384 -16.803 1.00 86.88 91 LEU A N 1
ATOM 747 C CA . LEU A 1 91 ? -3.522 -15.626 -17.222 1.00 86.88 91 LEU A CA 1
ATOM 748 C C . LEU A 1 91 ? -3.856 -17.120 -17.325 1.00 86.88 91 LEU A C 1
ATOM 750 O O . LEU A 1 91 ? -4.987 -17.501 -17.036 1.00 86.88 91 LEU A O 1
ATOM 754 N N . GLU A 1 92 ? -2.896 -17.971 -17.694 1.00 87.69 92 GLU A N 1
ATOM 755 C CA . GLU A 1 92 ? -3.080 -19.427 -17.683 1.00 87.69 92 GLU A CA 1
ATOM 756 C C . GLU A 1 92 ? -3.201 -19.981 -16.257 1.00 87.69 92 GLU A C 1
ATOM 758 O O . GLU A 1 92 ? -4.106 -20.766 -15.972 1.00 87.69 92 GLU A O 1
ATOM 763 N N . LYS A 1 93 ? -2.350 -19.538 -15.325 1.00 80.06 93 LYS A N 1
ATOM 764 C CA . LYS A 1 93 ? -2.407 -19.951 -13.909 1.00 80.06 93 LYS A CA 1
ATOM 765 C C . LYS A 1 93 ? -3.672 -19.468 -13.197 1.00 80.06 93 LYS A C 1
ATOM 767 O O . LYS A 1 93 ? -4.168 -20.133 -12.283 1.00 80.06 93 LYS A O 1
ATOM 772 N N . PHE A 1 94 ? -4.190 -18.318 -13.615 1.00 85.00 94 PHE A N 1
ATOM 773 C CA . PHE A 1 94 ? -5.431 -17.731 -13.115 1.00 85.00 94 PHE A CA 1
ATOM 774 C C . PHE A 1 94 ? -6.654 -18.058 -13.975 1.00 85.00 94 PHE A C 1
ATOM 776 O O . PHE A 1 94 ? -7.716 -17.476 -13.763 1.00 85.00 94 PHE A O 1
ATOM 783 N N . ARG A 1 95 ? -6.550 -18.995 -14.922 1.00 93.31 95 ARG A N 1
ATOM 784 C CA . ARG A 1 95 ? -7.663 -19.371 -15.798 1.00 93.31 95 ARG A CA 1
ATOM 785 C C . ARG A 1 95 ? -8.910 -19.726 -14.981 1.00 93.31 95 ARG A C 1
ATOM 787 O O . ARG A 1 95 ? -8.868 -20.595 -14.113 1.00 93.31 95 ARG A O 1
ATOM 794 N N . GLY A 1 96 ? -10.018 -19.044 -15.275 1.00 94.25 96 GLY A N 1
ATOM 795 C CA . GLY A 1 96 ? -11.298 -19.201 -14.575 1.00 94.25 96 GLY A CA 1
ATOM 796 C C . GLY A 1 96 ? -11.367 -18.614 -13.157 1.00 94.25 96 GLY A C 1
ATOM 797 O O . GLY A 1 96 ? -12.377 -18.828 -12.490 1.00 94.25 96 GLY A O 1
ATOM 798 N N . LYS A 1 97 ? -10.328 -17.912 -12.688 1.00 91.50 97 LYS A N 1
ATOM 799 C CA . LYS A 1 97 ? -10.243 -17.349 -11.332 1.00 91.50 97 LYS A CA 1
ATOM 800 C C . LYS A 1 97 ? -10.629 -15.874 -11.275 1.00 91.50 97 LYS A C 1
ATOM 802 O O . LYS A 1 97 ? -10.622 -15.161 -12.282 1.00 91.50 97 LYS A O 1
ATOM 807 N N . LYS A 1 98 ? -10.905 -15.414 -10.057 1.00 92.81 98 LYS A N 1
ATOM 808 C CA . LYS A 1 98 ? -11.302 -14.047 -9.730 1.00 92.81 98 LYS A CA 1
ATOM 809 C C . LYS A 1 98 ? -10.319 -13.384 -8.773 1.00 92.81 98 LYS A C 1
ATOM 811 O O . LYS A 1 98 ? -9.991 -13.931 -7.722 1.00 92.81 98 LYS A O 1
ATOM 816 N N . ILE A 1 99 ? -9.900 -12.175 -9.122 1.00 89.38 99 ILE A N 1
ATOM 817 C CA . ILE A 1 99 ? -8.983 -11.335 -8.350 1.00 89.38 99 ILE A CA 1
ATOM 818 C C . ILE A 1 99 ? -9.717 -10.054 -7.970 1.00 89.38 99 ILE A C 1
ATOM 820 O O . ILE A 1 99 ? -10.336 -9.428 -8.831 1.00 89.38 99 ILE A O 1
ATOM 824 N N . MET A 1 100 ? -9.632 -9.640 -6.708 1.00 91.00 100 MET A N 1
ATOM 825 C CA . MET A 1 100 ? -10.181 -8.365 -6.260 1.00 91.00 100 MET A CA 1
ATOM 826 C C . MET A 1 100 ? -9.134 -7.525 -5.534 1.00 91.00 100 MET A C 1
ATOM 828 O O . MET A 1 100 ? -8.486 -7.989 -4.599 1.00 91.00 100 MET A O 1
ATOM 832 N N . TYR A 1 101 ? -9.028 -6.269 -5.955 1.00 86.50 101 TYR A N 1
ATOM 833 C CA . TYR A 1 101 ? -8.356 -5.190 -5.243 1.00 86.50 101 TYR A CA 1
ATOM 834 C C . TYR A 1 101 ? -9.394 -4.422 -4.424 1.00 86.50 101 TYR A C 1
ATOM 836 O O . TYR A 1 101 ? -10.394 -3.975 -4.986 1.00 86.50 101 TYR A O 1
ATOM 844 N N . ILE A 1 102 ? -9.172 -4.268 -3.120 1.00 91.94 102 ILE A N 1
ATOM 845 C CA . ILE A 1 102 ? -10.101 -3.646 -2.173 1.00 91.94 102 ILE A CA 1
ATOM 846 C C . ILE A 1 102 ? -9.365 -2.560 -1.407 1.00 91.94 102 ILE A C 1
ATOM 848 O O . ILE A 1 102 ? -8.452 -2.842 -0.633 1.00 91.94 102 ILE A O 1
ATOM 852 N N . GLY A 1 103 ? -9.793 -1.313 -1.568 1.00 86.62 103 GLY A N 1
ATOM 853 C CA . GLY A 1 103 ? -9.162 -0.243 -0.815 1.00 86.62 103 GLY A CA 1
ATOM 854 C C . GLY A 1 103 ? -9.345 1.139 -1.398 1.00 86.62 103 GLY A C 1
ATOM 855 O O . GLY A 1 103 ? -10.367 1.463 -2.011 1.00 86.62 103 GLY A O 1
ATOM 856 N N . ASP A 1 104 ? -8.323 1.962 -1.177 1.00 80.75 104 ASP A N 1
ATOM 857 C CA . ASP A 1 104 ? -8.273 3.344 -1.629 1.00 80.75 104 ASP A CA 1
ATOM 858 C C . ASP A 1 104 ? -7.631 3.499 -3.026 1.00 80.75 104 ASP A C 1
ATOM 860 O O . ASP A 1 104 ? -7.612 2.589 -3.855 1.00 80.75 104 ASP A O 1
ATOM 864 N N . SER A 1 105 ? -7.139 4.698 -3.340 1.00 77.50 105 SER A N 1
ATOM 865 C CA . SER A 1 105 ? -6.533 5.008 -4.636 1.00 77.50 105 SER A CA 1
ATOM 866 C C . SER A 1 105 ? -5.271 4.202 -4.961 1.00 77.50 105 SER A C 1
ATOM 868 O O . SER A 1 105 ? -4.895 4.164 -6.131 1.00 77.50 105 SER A O 1
ATOM 870 N N . LEU A 1 106 ? -4.605 3.572 -3.986 1.00 73.31 106 LEU A N 1
ATOM 871 C CA . LEU A 1 106 ? -3.457 2.704 -4.282 1.00 73.31 106 LEU A CA 1
ATOM 872 C C . LEU A 1 106 ? -3.898 1.383 -4.924 1.00 73.31 106 LEU A C 1
ATOM 874 O O . LEU A 1 106 ? -3.267 0.960 -5.892 1.00 73.31 106 LEU A O 1
ATOM 878 N N . SER A 1 107 ? -5.025 0.808 -4.486 1.00 79.00 107 SER A N 1
ATOM 879 C CA . SER A 1 107 ? -5.652 -0.344 -5.152 1.00 79.00 107 SER A CA 1
ATOM 880 C C . SER A 1 107 ? -5.953 -0.052 -6.623 1.00 79.00 107 SER A C 1
ATOM 882 O O . SER A 1 107 ? -5.656 -0.873 -7.487 1.00 79.00 107 SER A O 1
ATOM 884 N N . LEU A 1 108 ? -6.477 1.144 -6.929 1.00 81.38 108 LEU A N 1
ATOM 885 C CA . LEU A 1 108 ? -6.712 1.586 -8.311 1.00 81.38 108 LEU A CA 1
ATOM 886 C C . LEU A 1 108 ? -5.415 1.593 -9.133 1.00 81.38 108 LEU A C 1
ATOM 888 O O . LEU A 1 108 ? -5.415 1.161 -10.283 1.00 81.38 108 LEU A O 1
ATOM 892 N N . ASN A 1 109 ? -4.314 2.071 -8.551 1.00 71.69 109 ASN A N 1
ATOM 893 C CA . ASN A 1 109 ? -3.040 2.169 -9.254 1.00 71.69 109 ASN A CA 1
ATOM 894 C C . ASN A 1 109 ? -2.485 0.783 -9.636 1.00 71.69 109 ASN A C 1
ATOM 896 O O . ASN A 1 109 ? -2.128 0.559 -10.794 1.00 71.69 109 ASN A O 1
ATOM 900 N N . ILE A 1 110 ? -2.489 -0.173 -8.697 1.00 71.75 110 ILE A N 1
ATOM 901 C CA . ILE A 1 110 ? -2.019 -1.543 -8.973 1.00 71.75 110 ILE A CA 1
ATOM 902 C C . ILE A 1 110 ? -2.948 -2.259 -9.945 1.00 71.75 110 ILE A C 1
ATOM 904 O O . ILE A 1 110 ? -2.472 -2.935 -10.857 1.00 71.75 110 ILE A O 1
ATOM 908 N N . TYR A 1 111 ? -4.257 -2.092 -9.771 1.00 83.75 111 TYR A N 1
ATOM 909 C CA . TYR A 1 111 ? -5.258 -2.640 -10.674 1.00 83.75 111 TYR A CA 1
ATOM 910 C C . TYR A 1 111 ? -4.982 -2.233 -12.129 1.00 83.75 111 TYR A C 1
ATOM 912 O O . TYR A 1 111 ? -4.859 -3.098 -12.995 1.00 83.75 111 TYR A O 1
ATOM 920 N N . GLU A 1 112 ? -4.799 -0.936 -12.401 1.00 84.88 112 GLU A N 1
ATOM 921 C CA . GLU A 1 112 ? -4.492 -0.454 -13.754 1.00 84.88 112 GLU A CA 1
ATOM 922 C C . GLU A 1 112 ? -3.138 -0.982 -14.261 1.00 84.88 112 GLU A C 1
ATOM 924 O O . GLU A 1 112 ? -3.038 -1.394 -15.419 1.00 84.88 112 GLU A O 1
ATOM 929 N N . SER A 1 113 ? -2.116 -1.042 -13.397 1.00 79.00 113 SER A N 1
ATOM 930 C CA . SER A 1 113 ? -0.794 -1.592 -13.740 1.00 79.00 113 SER A CA 1
ATOM 931 C C . SER A 1 113 ? -0.874 -3.057 -14.190 1.00 79.00 113 SER A C 1
ATOM 933 O O . SER A 1 113 ? -0.370 -3.398 -15.267 1.00 79.00 113 SER A O 1
ATOM 935 N N . LEU A 1 114 ? -1.572 -3.916 -13.431 1.00 84.00 114 LEU A N 1
ATOM 936 C CA . LEU A 1 114 ? -1.795 -5.318 -13.801 1.00 84.00 114 LEU A CA 1
ATOM 937 C C . LEU A 1 114 ? -2.524 -5.421 -15.142 1.00 84.00 114 LEU A C 1
ATOM 939 O O . LEU A 1 114 ? -2.085 -6.157 -16.024 1.00 84.00 114 LEU A O 1
ATOM 943 N N . LEU A 1 115 ? -3.616 -4.677 -15.327 1.00 90.50 115 LEU A N 1
ATOM 944 C CA . LEU A 1 115 ? -4.380 -4.733 -16.573 1.00 90.50 115 LEU A CA 1
ATOM 945 C C . LEU A 1 115 ? -3.538 -4.353 -17.792 1.00 90.50 115 LEU A C 1
ATOM 947 O O . LEU A 1 115 ? -3.657 -4.991 -18.838 1.00 90.50 115 LEU A O 1
ATOM 951 N N . CYS A 1 116 ? -2.658 -3.359 -17.668 1.00 87.56 116 CYS A N 1
ATOM 952 C CA . CYS A 1 116 ? -1.757 -2.971 -18.750 1.00 87.56 116 CYS A CA 1
ATOM 953 C C . CYS A 1 116 ? -0.683 -4.012 -19.045 1.00 87.56 116 CYS A C 1
ATOM 955 O O . CYS A 1 116 ? -0.406 -4.280 -20.214 1.00 87.56 116 CYS A O 1
ATOM 957 N N . LEU A 1 117 ? -0.110 -4.621 -18.006 1.00 85.19 117 LEU A N 1
ATOM 958 C CA . LEU A 1 117 ? 0.831 -5.730 -18.149 1.00 85.19 117 LEU A CA 1
ATOM 959 C C . LEU A 1 117 ? 0.195 -6.906 -18.900 1.00 85.19 117 LEU A C 1
ATOM 961 O O . LEU A 1 1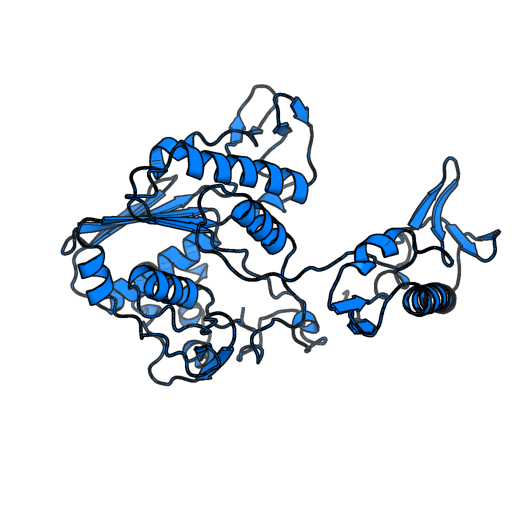17 ? 0.791 -7.454 -19.828 1.00 85.19 117 LEU A O 1
ATOM 965 N N . LEU A 1 118 ? -1.038 -7.261 -18.536 1.00 90.31 118 LEU A N 1
ATOM 966 C CA . LEU A 1 118 ? -1.790 -8.330 -19.186 1.00 90.31 118 LEU A CA 1
ATOM 967 C C . LEU A 1 118 ? -2.165 -7.971 -20.622 1.00 90.31 118 LEU A C 1
ATOM 969 O O . LEU A 1 118 ? -1.942 -8.766 -21.531 1.00 90.31 118 LEU A O 1
ATOM 973 N N . HIS A 1 119 ? -2.666 -6.759 -20.857 1.00 93.38 119 HIS A N 1
ATOM 974 C CA . HIS A 1 119 ? -3.004 -6.301 -22.202 1.00 93.38 119 HIS A CA 1
ATOM 975 C C . HIS A 1 119 ? -1.793 -6.299 -23.138 1.00 93.38 119 HIS A C 1
ATOM 977 O O . HIS A 1 119 ? -1.903 -6.732 -24.280 1.00 93.38 119 HIS A O 1
ATOM 983 N N . ALA A 1 120 ? -0.626 -5.868 -22.657 1.00 90.06 120 ALA A N 1
ATOM 984 C CA . ALA A 1 120 ? 0.603 -5.896 -23.442 1.00 90.06 120 ALA A CA 1
ATOM 985 C C . ALA A 1 120 ? 1.071 -7.326 -23.758 1.00 90.06 120 ALA A C 1
ATOM 987 O O . ALA A 1 120 ? 1.587 -7.571 -24.848 1.00 90.06 120 ALA A O 1
ATOM 988 N N . ALA A 1 121 ? 0.873 -8.274 -22.836 1.00 91.94 121 ALA A N 1
ATOM 989 C CA . ALA A 1 121 ? 1.225 -9.678 -23.041 1.00 91.94 121 ALA A CA 1
ATOM 990 C C . ALA A 1 121 ? 0.279 -10.396 -24.020 1.00 91.94 121 ALA A C 1
ATOM 992 O O . ALA A 1 121 ? 0.712 -11.271 -24.772 1.00 91.94 121 ALA A O 1
ATOM 993 N N . VAL A 1 122 ? -1.008 -10.032 -24.023 1.00 95.50 122 VAL A N 1
ATOM 994 C CA . VAL A 1 122 ? -2.046 -10.649 -24.865 1.00 95.50 122 VAL A CA 1
ATOM 995 C C . VAL A 1 122 ? -2.910 -9.596 -25.584 1.00 95.50 122 VAL A C 1
ATOM 997 O O . VAL A 1 122 ? -4.120 -9.526 -25.373 1.00 95.50 122 VAL A O 1
ATOM 1000 N N . PRO A 1 123 ? -2.343 -8.788 -26.500 1.00 95.31 123 PRO A N 1
ATOM 1001 C CA . PRO A 1 123 ? -3.025 -7.617 -27.073 1.00 95.31 123 PRO A CA 1
ATOM 1002 C C . PRO A 1 123 ? -4.252 -7.952 -27.929 1.00 95.31 123 PRO A C 1
ATOM 1004 O O . PRO A 1 123 ? -5.082 -7.087 -28.189 1.00 95.31 123 PRO A O 1
ATOM 1007 N N . GLN A 1 124 ? -4.365 -9.204 -28.380 1.00 95.50 124 GLN A N 1
ATOM 1008 C CA . GLN A 1 124 ? -5.498 -9.701 -29.165 1.00 95.50 124 GLN A CA 1
ATOM 1009 C C . GLN A 1 124 ? -6.557 -10.408 -28.309 1.00 95.50 124 GLN A C 1
ATOM 1011 O O . GLN A 1 124 ? -7.582 -10.826 -28.850 1.00 95.50 124 GLN A O 1
ATOM 1016 N N . ALA A 1 125 ? -6.316 -10.574 -27.002 1.00 95.62 125 ALA A N 1
ATOM 1017 C CA . ALA A 1 125 ? -7.269 -11.234 -26.127 1.00 95.62 125 ALA A CA 1
ATOM 1018 C C . ALA A 1 125 ? -8.534 -10.390 -25.988 1.00 95.62 125 ALA A C 1
ATOM 1020 O O . ALA A 1 125 ? -8.484 -9.177 -25.759 1.00 95.62 125 ALA A O 1
ATOM 1021 N N . LYS A 1 126 ? -9.687 -11.044 -26.102 1.00 97.12 126 LYS A N 1
ATOM 1022 C CA . LYS A 1 126 ? -10.971 -10.370 -25.914 1.00 97.12 126 LYS A CA 1
ATOM 1023 C C . LYS A 1 126 ? -11.179 -10.090 -24.437 1.00 97.12 126 LYS A C 1
ATOM 1025 O O . LYS A 1 126 ? -10.962 -10.965 -23.599 1.00 97.12 126 LYS A O 1
ATOM 1030 N N . TYR A 1 127 ? -11.667 -8.897 -24.120 1.00 97.38 127 TYR A N 1
ATOM 1031 C CA . TYR A 1 127 ? -12.032 -8.550 -22.757 1.00 97.38 127 TYR A CA 1
ATOM 1032 C C . TYR A 1 127 ? -13.360 -7.802 -22.688 1.00 97.38 127 TYR A C 1
ATOM 1034 O O . TYR A 1 127 ? -13.722 -7.061 -23.602 1.00 97.38 127 TYR A O 1
ATOM 1042 N N . ASN A 1 128 ? -14.064 -7.983 -21.573 1.00 96.88 128 ASN A N 1
ATOM 1043 C CA . ASN A 1 128 ? -15.174 -7.123 -21.176 1.00 96.88 128 ASN A CA 1
ATOM 1044 C C . ASN A 1 128 ? -14.682 -6.120 -20.136 1.00 96.88 128 ASN A C 1
ATOM 1046 O O . ASN A 1 128 ? -13.871 -6.475 -19.286 1.00 96.88 128 ASN A O 1
ATOM 1050 N N . HIS A 1 129 ? -15.190 -4.889 -20.189 1.00 96.12 129 HIS A N 1
ATOM 1051 C CA . HIS A 1 129 ? -14.898 -3.842 -19.214 1.00 96.12 129 HIS A CA 1
ATOM 1052 C C . HIS A 1 129 ? -16.215 -3.231 -18.732 1.00 96.12 129 HIS A C 1
ATOM 1054 O O . HIS A 1 129 ? -16.949 -2.625 -19.513 1.00 96.12 129 HIS A O 1
ATOM 1060 N N . VAL A 1 130 ? -16.528 -3.431 -17.454 1.00 95.19 130 VAL A N 1
ATOM 1061 C CA . VAL A 1 130 ? -17.769 -2.981 -16.820 1.00 95.19 130 VAL A CA 1
ATOM 1062 C C . VAL A 1 130 ? -17.420 -2.008 -15.704 1.00 95.19 130 VAL A C 1
ATOM 1064 O O . VAL A 1 130 ? -16.701 -2.355 -14.772 1.00 95.19 130 VAL A O 1
ATOM 1067 N N . ILE A 1 131 ? -17.942 -0.788 -15.803 1.00 89.88 131 ILE A N 1
ATOM 1068 C CA . ILE A 1 131 ? -17.734 0.273 -14.817 1.00 89.88 131 ILE A CA 1
ATOM 1069 C C . ILE A 1 131 ? -19.051 0.483 -14.078 1.00 89.88 131 ILE A C 1
ATOM 1071 O O . ILE A 1 131 ? -20.029 0.950 -14.664 1.00 89.88 131 ILE A O 1
ATOM 1075 N N . LEU A 1 132 ? -19.072 0.143 -12.794 1.00 87.31 132 LEU A N 1
ATOM 1076 C CA . LEU A 1 132 ? -20.169 0.432 -11.878 1.00 87.31 132 LEU A CA 1
ATOM 1077 C C . LEU A 1 132 ? -19.729 1.498 -10.870 1.00 87.31 132 LEU A C 1
ATOM 1079 O O . LEU A 1 132 ? -18.576 1.923 -10.832 1.00 87.31 132 LEU A O 1
ATOM 1083 N N . ARG A 1 133 ? -20.674 1.974 -10.053 1.00 76.12 133 ARG A N 1
ATOM 1084 C CA . ARG A 1 133 ? -20.399 3.024 -9.061 1.00 76.12 133 ARG A CA 1
ATOM 1085 C C . ARG A 1 133 ? -19.381 2.581 -8.005 1.00 76.12 133 ARG A C 1
ATOM 1087 O O . ARG A 1 133 ? -18.554 3.386 -7.593 1.00 76.12 133 ARG A O 1
ATOM 1094 N N . GLU A 1 134 ? -19.483 1.334 -7.560 1.00 75.44 134 GLU A N 1
ATOM 1095 C CA . GLU A 1 134 ? -18.720 0.790 -6.427 1.00 75.44 134 GLU A CA 1
ATOM 1096 C C . GLU A 1 134 ? -17.561 -0.107 -6.872 1.00 75.44 134 GLU A C 1
ATOM 1098 O O . GLU A 1 134 ? -16.593 -0.275 -6.132 1.00 75.44 134 GLU A O 1
ATOM 1103 N N . ASN A 1 135 ? -17.624 -0.648 -8.095 1.00 87.38 135 ASN A N 1
ATOM 1104 C CA . ASN A 1 135 ? -16.580 -1.507 -8.631 1.00 87.38 135 ASN A CA 1
ATOM 1105 C C . ASN A 1 135 ? -16.328 -1.314 -10.132 1.00 87.38 135 ASN A C 1
ATOM 1107 O O . ASN A 1 135 ? -17.194 -0.870 -10.889 1.00 87.38 135 ASN A O 1
ATOM 1111 N N . VAL A 1 136 ? -15.116 -1.667 -10.553 1.00 91.88 136 VAL A N 1
ATOM 1112 C CA . VAL A 1 136 ? -14.692 -1.710 -11.955 1.00 91.88 136 VAL A CA 1
ATOM 1113 C C . VAL A 1 136 ? -14.175 -3.108 -12.248 1.00 91.88 136 VAL A C 1
ATOM 1115 O O . VAL A 1 136 ? -13.272 -3.589 -11.571 1.00 91.88 136 VAL A O 1
ATOM 1118 N N . THR A 1 137 ? -14.757 -3.769 -13.242 1.00 96.12 137 THR A N 1
ATOM 1119 C CA . THR A 1 137 ? -14.457 -5.165 -13.572 1.00 96.12 137 THR A CA 1
ATOM 1120 C C . THR A 1 137 ? -13.909 -5.269 -14.984 1.00 96.12 137 THR A C 1
ATOM 1122 O O . THR A 1 137 ? -14.519 -4.764 -15.930 1.00 96.12 137 THR A O 1
ATOM 1125 N N . VAL A 1 138 ? -12.786 -5.970 -15.136 1.00 97.44 138 VAL A N 1
ATOM 1126 C CA . VAL A 1 138 ? -12.255 -6.387 -16.435 1.00 97.44 138 VAL A CA 1
ATOM 1127 C C . VAL A 1 138 ? -12.143 -7.903 -16.467 1.00 97.44 138 VAL A C 1
ATOM 1129 O O . VAL A 1 138 ? -11.542 -8.512 -15.586 1.00 97.44 138 VAL A O 1
ATOM 1132 N N . THR A 1 139 ? -12.719 -8.517 -17.498 1.00 98.12 139 THR A N 1
ATOM 1133 C CA . THR A 1 139 ? -12.687 -9.971 -17.687 1.00 98.12 139 THR A CA 1
ATOM 1134 C C . THR A 1 139 ? -11.949 -10.306 -18.972 1.00 98.12 139 THR A C 1
ATOM 1136 O O . THR A 1 139 ? -12.435 -9.953 -20.043 1.00 98.12 139 THR A O 1
ATOM 1139 N N . PHE A 1 140 ? -10.824 -11.018 -18.887 1.00 97.69 140 PHE A N 1
ATOM 1140 C CA . PHE A 1 140 ? -10.113 -11.559 -20.051 1.00 97.69 140 PHE A CA 1
ATOM 1141 C C . PHE A 1 140 ? -10.819 -12.836 -20.519 1.00 97.69 140 PHE A C 1
ATOM 1143 O O . PHE A 1 140 ? -10.613 -13.913 -19.962 1.00 97.69 140 PHE A O 1
ATOM 1150 N N . LEU A 1 141 ? -11.686 -12.714 -21.527 1.00 98.00 141 LEU A N 1
ATOM 1151 C CA . LEU A 1 141 ? -12.664 -13.735 -21.921 1.00 98.00 141 LEU A CA 1
ATOM 1152 C C . LEU A 1 141 ? -12.020 -15.041 -22.387 1.00 98.00 141 LEU A C 1
ATOM 1154 O O . LEU A 1 141 ? -12.508 -16.112 -22.039 1.00 98.00 141 LEU A O 1
ATOM 1158 N N . ASP A 1 142 ? -10.900 -14.962 -23.104 1.00 96.81 142 ASP A N 1
ATOM 1159 C CA . ASP A 1 142 ? -10.177 -16.145 -23.599 1.00 96.81 142 ASP A CA 1
ATOM 1160 C C . ASP A 1 142 ? -9.562 -16.984 -22.457 1.00 96.81 142 ASP A C 1
ATOM 1162 O O . ASP A 1 142 ? -9.216 -18.158 -22.630 1.00 96.81 142 ASP A O 1
ATOM 1166 N N . TYR A 1 143 ? -9.461 -16.392 -21.263 1.00 96.69 143 TYR A N 1
ATOM 1167 C CA . TYR A 1 143 ? -8.922 -17.004 -20.050 1.00 96.69 143 TYR A CA 1
ATOM 1168 C C . TYR A 1 143 ? -9.975 -17.202 -18.954 1.00 96.69 143 TYR A C 1
ATOM 1170 O O . TYR A 1 143 ? -9.746 -17.952 -18.009 1.00 96.69 143 TYR A O 1
ATOM 1178 N N . GLY A 1 144 ? -11.130 -16.543 -19.054 1.00 96.88 144 GLY A N 1
ATOM 1179 C CA . GLY A 1 144 ? -12.122 -16.499 -17.980 1.00 96.88 144 GLY A CA 1
ATOM 1180 C C . GLY A 1 144 ? -11.593 -15.869 -16.686 1.00 96.88 144 GLY A C 1
ATOM 1181 O O . GLY A 1 144 ? -12.124 -16.172 -15.625 1.00 96.88 144 GLY A O 1
ATOM 1182 N N . VAL A 1 145 ? -10.538 -15.047 -16.757 1.00 96.31 145 VAL A N 1
ATOM 1183 C CA . VAL A 1 145 ? -9.950 -14.367 -15.589 1.00 96.31 145 VAL A CA 1
ATOM 1184 C C . VAL A 1 145 ? -10.710 -13.069 -15.347 1.00 96.31 145 VAL A C 1
ATOM 1186 O O . VAL A 1 145 ? -10.783 -12.227 -16.244 1.00 96.31 145 VAL A O 1
ATOM 1189 N N . GLU A 1 146 ? -11.252 -12.898 -14.146 1.00 96.31 146 GLU A N 1
ATOM 1190 C CA . GLU A 1 146 ? -11.988 -11.703 -13.724 1.00 96.31 146 GLU A CA 1
ATOM 1191 C C . GLU A 1 146 ? -11.145 -10.887 -12.738 1.00 96.31 146 GLU A C 1
ATOM 1193 O O . GLU A 1 146 ? -10.704 -11.409 -11.717 1.00 96.31 146 GLU A O 1
ATOM 1198 N N . ILE A 1 147 ? -10.911 -9.609 -13.034 1.00 94.25 147 ILE A N 1
ATOM 1199 C CA . ILE A 1 147 ? -10.130 -8.702 -12.188 1.00 94.25 147 ILE A CA 1
ATOM 1200 C C . ILE A 1 147 ? -11.015 -7.520 -11.818 1.00 94.25 147 ILE A C 1
ATOM 1202 O O . ILE A 1 147 ? -11.496 -6.787 -12.690 1.00 94.25 147 ILE A O 1
ATOM 1206 N N . VAL A 1 148 ? -11.219 -7.333 -10.519 1.00 94.06 148 VAL A N 1
ATOM 1207 C CA . VAL A 1 148 ? -12.149 -6.357 -9.957 1.00 94.06 148 VAL A CA 1
ATOM 1208 C C . VAL A 1 148 ? -11.393 -5.357 -9.095 1.00 94.06 148 VAL A C 1
ATOM 1210 O O . VAL A 1 148 ? -10.593 -5.733 -8.244 1.00 94.06 148 VAL A O 1
ATOM 1213 N N . LEU A 1 149 ? -11.677 -4.076 -9.284 1.00 90.75 149 LEU A N 1
ATOM 1214 C CA . LEU A 1 149 ? -11.382 -3.026 -8.320 1.00 90.75 149 LEU A CA 1
ATOM 1215 C C . LEU A 1 149 ? -12.658 -2.722 -7.542 1.00 90.75 149 LEU A C 1
ATOM 1217 O O . LEU A 1 149 ? -13.651 -2.330 -8.149 1.00 90.75 149 LEU A O 1
ATOM 1221 N N . PHE A 1 150 ? -12.628 -2.870 -6.223 1.00 93.12 150 PHE A N 1
ATOM 1222 C CA . PHE A 1 150 ? -13.724 -2.551 -5.317 1.00 93.12 150 PHE A CA 1
ATOM 1223 C C . PHE A 1 150 ? -13.325 -1.378 -4.415 1.00 93.12 150 PHE A C 1
ATOM 1225 O O . PHE A 1 150 ? -12.348 -1.445 -3.665 1.00 93.12 150 PHE A O 1
ATOM 1232 N N . HIS A 1 151 ? -14.071 -0.277 -4.488 1.00 88.00 151 HIS A N 1
ATOM 1233 C CA . HIS A 1 151 ? -13.744 0.934 -3.740 1.00 88.00 151 HIS A CA 1
ATOM 1234 C C . HIS A 1 151 ? -14.243 0.851 -2.295 1.00 88.00 151 HIS A C 1
ATOM 1236 O O . HIS A 1 151 ? -15.385 1.202 -2.010 1.00 88.00 151 HIS A O 1
ATOM 1242 N N . SER A 1 152 ? -13.354 0.472 -1.374 1.00 91.00 152 SER A N 1
ATOM 1243 C CA . SER A 1 152 ? -13.596 0.530 0.071 1.00 91.00 152 SER A CA 1
ATOM 1244 C C . SER A 1 152 ? -12.454 1.267 0.772 1.00 91.00 152 SER A C 1
ATOM 1246 O O . SER A 1 152 ? -11.531 0.681 1.327 1.00 91.00 152 SER A O 1
ATOM 1248 N N . ASN A 1 153 ? -12.506 2.600 0.721 1.00 88.88 153 ASN A N 1
ATOM 1249 C CA . ASN A 1 153 ? -11.422 3.488 1.162 1.00 88.88 153 ASN A CA 1
ATOM 1250 C C . ASN A 1 153 ? -10.962 3.288 2.616 1.00 88.88 153 ASN A C 1
ATOM 1252 O O . ASN A 1 153 ? -9.841 3.663 2.954 1.00 88.88 153 ASN A O 1
ATOM 1256 N N . LEU A 1 154 ? -11.855 2.805 3.482 1.00 92.56 154 LEU A N 1
ATOM 1257 C CA . LEU A 1 154 ? -11.619 2.611 4.914 1.00 92.56 154 LEU A CA 1
ATOM 1258 C C . LEU A 1 154 ? -11.745 1.134 5.318 1.00 92.56 154 LEU A C 1
ATOM 1260 O O . LEU A 1 154 ? -11.516 0.828 6.480 1.00 92.56 154 LEU A O 1
ATOM 1264 N N . LEU A 1 155 ? -12.089 0.233 4.388 1.00 94.94 155 LEU A N 1
ATOM 1265 C CA . LEU A 1 155 ? -12.505 -1.165 4.605 1.00 94.94 155 LEU A CA 1
ATOM 1266 C C . LEU A 1 155 ? -13.791 -1.346 5.426 1.00 94.94 155 LEU A C 1
ATOM 1268 O O . LEU A 1 155 ? -14.618 -2.185 5.087 1.00 94.94 155 LEU A O 1
ATOM 1272 N N . VAL A 1 156 ? -13.971 -0.556 6.478 1.00 97.50 156 VAL A N 1
ATOM 1273 C CA . VAL A 1 156 ? -15.157 -0.557 7.337 1.00 97.50 156 VAL A CA 1
ATOM 1274 C C . VAL A 1 156 ? -16.262 0.369 6.824 1.00 97.50 156 VAL A C 1
ATOM 1276 O O . VAL A 1 156 ? -16.030 1.265 6.005 1.00 97.50 156 VAL A O 1
ATOM 1279 N N . ASP A 1 157 ? -17.474 0.172 7.338 1.00 97.19 157 ASP A N 1
ATOM 1280 C CA . ASP A 1 157 ? -18.675 0.820 6.814 1.00 97.19 157 ASP A CA 1
ATOM 1281 C C . ASP A 1 157 ? -18.816 2.297 7.232 1.00 97.19 157 ASP A C 1
ATOM 1283 O O . ASP A 1 157 ? -18.487 2.706 8.350 1.00 97.19 157 ASP A O 1
ATOM 1287 N N . ILE A 1 158 ? -19.408 3.104 6.345 1.00 96.62 158 ILE A N 1
ATOM 1288 C CA . ILE A 1 158 ? -20.005 4.399 6.699 1.00 96.62 158 ILE A CA 1
ATOM 1289 C C . ILE A 1 158 ? -21.510 4.315 6.471 1.00 96.62 158 ILE A C 1
ATOM 1291 O O . ILE A 1 158 ? -21.965 4.081 5.353 1.00 96.62 158 ILE A O 1
ATOM 1295 N N . GLU A 1 159 ? -22.286 4.595 7.513 1.00 96.44 159 GLU A N 1
ATOM 1296 C CA . GLU A 1 159 ? -23.747 4.582 7.454 1.00 96.44 159 GLU A CA 1
ATOM 1297 C C . GLU A 1 159 ? -24.332 5.982 7.619 1.00 96.44 159 GLU A C 1
ATOM 1299 O O . GLU A 1 159 ? -23.855 6.787 8.416 1.00 96.44 159 GLU A O 1
ATOM 1304 N N . VAL A 1 160 ? -25.384 6.292 6.858 1.00 97.25 160 VAL A N 1
ATOM 1305 C CA . VAL A 1 160 ? -26.135 7.541 7.029 1.00 97.25 160 VAL A CA 1
ATOM 1306 C C . VAL A 1 160 ? -27.234 7.311 8.057 1.00 97.25 160 VAL A C 1
ATOM 1308 O O . VAL A 1 160 ? -28.236 6.655 7.780 1.00 97.25 160 VAL A O 1
ATOM 1311 N N . GLU A 1 161 ? -27.057 7.893 9.236 1.00 96.12 161 GLU A N 1
ATOM 1312 C CA . GLU A 1 161 ? -28.020 7.862 10.328 1.00 96.12 161 GLU A CA 1
ATOM 1313 C C . GLU A 1 161 ? -28.692 9.223 10.536 1.00 96.12 161 GLU A C 1
ATOM 1315 O O . GLU A 1 161 ? -28.304 10.239 9.960 1.00 96.12 161 GLU A O 1
ATOM 1320 N N . LYS A 1 162 ? -29.686 9.273 11.433 1.00 96.69 162 LYS A N 1
ATOM 1321 C CA . LYS A 1 162 ? -30.367 10.525 11.812 1.00 96.69 162 LYS A CA 1
ATOM 1322 C C . LYS A 1 162 ? -29.405 11.597 12.333 1.00 96.69 162 LYS A C 1
ATOM 1324 O O . LYS A 1 162 ? -29.701 12.781 12.209 1.00 96.69 162 LYS A O 1
ATOM 1329 N N . ILE A 1 163 ? -28.287 11.183 12.929 1.00 96.00 163 ILE A N 1
ATOM 1330 C CA . ILE A 1 163 ? -27.265 12.087 13.465 1.00 96.00 163 ILE A CA 1
ATOM 1331 C C . ILE A 1 163 ? -26.263 12.561 12.403 1.00 96.00 163 ILE A C 1
ATOM 1333 O O . ILE A 1 163 ? -25.550 13.526 12.654 1.00 96.00 163 ILE A O 1
ATOM 1337 N N . GLY A 1 164 ? -26.214 11.927 11.227 1.00 97.19 164 GLY A N 1
ATOM 1338 C CA . GLY A 1 164 ? -25.238 12.195 10.168 1.00 97.19 164 GLY A CA 1
ATOM 1339 C C . GLY A 1 164 ? -24.570 10.917 9.659 1.00 97.19 164 GLY A C 1
ATOM 1340 O O . GLY A 1 164 ? -25.061 9.814 9.888 1.00 97.19 164 GLY A O 1
ATOM 1341 N N . ARG A 1 165 ? -23.439 11.059 8.963 1.00 97.81 165 ARG A N 1
ATOM 1342 C CA . ARG A 1 165 ? -22.618 9.931 8.497 1.00 97.81 165 ARG A CA 1
ATOM 1343 C C . ARG A 1 165 ? -21.810 9.366 9.667 1.00 97.81 165 ARG A C 1
ATOM 1345 O O . ARG A 1 165 ? -21.031 10.099 10.277 1.00 97.81 165 ARG A O 1
ATOM 1352 N N . VAL A 1 166 ? -21.955 8.084 9.962 1.00 98.25 166 VAL A N 1
ATOM 1353 C CA . VAL A 1 166 ? -21.291 7.400 11.078 1.00 98.25 166 VAL A CA 1
ATOM 1354 C C . VAL A 1 166 ? -20.293 6.392 10.520 1.00 98.25 166 VAL A C 1
ATOM 1356 O O . VAL A 1 166 ? -20.687 5.491 9.787 1.00 98.25 166 VAL A O 1
ATOM 1359 N N . LEU A 1 167 ? -19.010 6.547 10.855 1.00 98.31 167 LEU A N 1
ATOM 1360 C CA . LEU A 1 167 ? -17.976 5.547 10.577 1.00 98.31 167 LEU A CA 1
ATOM 1361 C C . LEU A 1 167 ? -18.103 4.405 11.591 1.00 98.31 167 LEU A C 1
ATOM 1363 O O . LEU A 1 167 ? -17.862 4.623 12.777 1.00 98.31 167 LEU A O 1
ATOM 1367 N N . LYS A 1 168 ? -18.490 3.214 11.135 1.00 98.38 168 LYS A N 1
ATOM 1368 C CA . LYS A 1 168 ? -18.746 2.027 11.960 1.00 98.38 168 LYS A CA 1
ATOM 1369 C C . LYS A 1 168 ? -17.489 1.159 12.016 1.00 98.38 168 LYS A C 1
ATOM 1371 O O . LYS A 1 168 ? -17.296 0.301 11.164 1.00 98.38 168 LYS A O 1
ATOM 1376 N N . LEU A 1 169 ? -16.629 1.365 13.013 1.00 98.38 169 LEU A N 1
ATOM 1377 C CA . LEU A 1 169 ? -15.320 0.694 13.068 1.00 98.38 169 LEU A CA 1
ATOM 1378 C C . LEU A 1 169 ? -15.404 -0.826 13.303 1.00 98.38 169 LEU A C 1
ATOM 1380 O O . LEU A 1 169 ? -14.449 -1.527 12.987 1.00 98.38 169 LEU A O 1
ATOM 1384 N N . ASP A 1 170 ? -16.536 -1.340 13.793 1.00 97.62 170 ASP A N 1
ATOM 1385 C CA . ASP A 1 170 ? -16.776 -2.773 14.042 1.00 97.62 170 ASP A CA 1
ATOM 1386 C C . ASP A 1 170 ? -17.617 -3.465 12.950 1.00 97.62 170 ASP A C 1
ATOM 1388 O O . ASP A 1 170 ? -18.164 -4.544 13.183 1.00 97.62 170 ASP A O 1
ATOM 1392 N N . SER A 1 171 ? -17.776 -2.845 11.773 1.00 97.69 171 SER A N 1
ATOM 1393 C CA . SER A 1 171 ? -18.664 -3.346 10.716 1.00 97.69 171 SER A CA 1
ATOM 1394 C C . SER A 1 171 ? -17.990 -3.379 9.344 1.00 97.69 171 SER A C 1
ATOM 1396 O O . SER A 1 171 ? -17.337 -2.416 8.940 1.00 97.69 171 SER A O 1
ATOM 1398 N N . ILE A 1 172 ? -18.174 -4.501 8.637 1.00 96.75 172 ILE A N 1
ATOM 1399 C CA . ILE A 1 172 ? -17.714 -4.749 7.261 1.00 96.75 172 ILE A CA 1
ATOM 1400 C C . ILE A 1 172 ? -18.828 -5.486 6.501 1.00 96.75 172 ILE A C 1
ATOM 1402 O O . ILE A 1 172 ? -18.771 -6.699 6.276 1.00 96.75 172 ILE A O 1
ATOM 1406 N N . LYS A 1 173 ? -19.893 -4.774 6.122 1.00 94.94 173 LYS A N 1
ATOM 1407 C CA . LYS A 1 173 ? -21.018 -5.369 5.375 1.00 94.94 173 LYS A CA 1
ATOM 1408 C C . LYS A 1 173 ? -20.592 -5.833 3.986 1.00 94.94 173 LYS A C 1
ATOM 1410 O O . LYS A 1 173 ? -21.022 -6.899 3.534 1.00 94.94 173 LYS A O 1
ATOM 1415 N N . ASP A 1 174 ? -19.693 -5.081 3.356 1.00 92.50 174 ASP A N 1
ATOM 1416 C CA . ASP A 1 174 ? -19.148 -5.388 2.031 1.00 92.50 174 ASP A CA 1
ATOM 1417 C C . ASP A 1 174 ? -18.365 -6.711 1.988 1.00 92.50 174 ASP A C 1
ATOM 1419 O O . ASP A 1 174 ? -18.223 -7.308 0.920 1.00 92.50 174 ASP A O 1
ATOM 1423 N N . GLY A 1 175 ? -17.949 -7.252 3.138 1.00 93.31 175 GLY A N 1
ATOM 1424 C CA . GLY A 1 175 ? -17.247 -8.535 3.225 1.00 93.31 175 GLY A CA 1
ATOM 1425 C C . GLY A 1 175 ? -18.013 -9.699 2.583 1.00 93.31 175 GLY A C 1
ATOM 1426 O O . GLY A 1 175 ? -17.417 -10.622 2.025 1.00 93.31 175 GLY A O 1
ATOM 1427 N N . GLN A 1 176 ? -19.348 -9.642 2.547 1.00 92.88 176 GLN A N 1
ATOM 1428 C CA . GLN A 1 176 ? -20.154 -10.664 1.865 1.00 92.88 176 GLN A CA 1
ATOM 1429 C C . GLN A 1 176 ? -19.909 -10.720 0.348 1.00 92.88 176 GLN A C 1
ATOM 1431 O O . GLN A 1 176 ? -20.105 -11.773 -0.260 1.00 92.88 176 GLN A O 1
ATOM 1436 N N . ILE A 1 177 ? -19.466 -9.612 -0.251 1.00 91.81 177 ILE A N 1
ATOM 1437 C CA . ILE A 1 177 ? -19.117 -9.507 -1.671 1.00 91.81 177 ILE A CA 1
ATOM 1438 C C . ILE A 1 177 ? -17.719 -10.093 -1.914 1.00 91.81 177 ILE A C 1
ATOM 1440 O O . ILE A 1 177 ? -17.505 -10.791 -2.905 1.00 91.81 177 ILE A O 1
ATOM 1444 N N . TRP A 1 178 ? -16.774 -9.838 -1.004 1.00 92.19 178 TRP A N 1
ATOM 1445 C CA . TRP A 1 178 ? -15.354 -10.153 -1.193 1.00 92.19 178 TRP A CA 1
ATOM 1446 C C . TRP A 1 178 ? -15.037 -11.642 -1.035 1.00 92.19 178 TRP A C 1
ATOM 1448 O O . TRP A 1 178 ? -14.232 -12.187 -1.782 1.00 92.19 178 TRP A O 1
ATOM 1458 N N . LYS A 1 179 ? -15.691 -12.331 -0.093 1.00 85.81 179 LYS A N 1
ATOM 1459 C CA . LYS A 1 179 ? -15.304 -13.686 0.354 1.00 85.81 179 LYS A CA 1
ATOM 1460 C C . LYS A 1 179 ? -15.305 -14.799 -0.710 1.00 85.81 179 LYS A C 1
ATOM 1462 O O . LYS A 1 179 ? -14.813 -15.884 -0.437 1.00 85.81 179 LYS A O 1
ATOM 1467 N N . ASN A 1 180 ? -15.863 -14.562 -1.899 1.00 84.25 180 ASN A N 1
ATOM 1468 C CA . ASN A 1 180 ? -15.967 -15.560 -2.976 1.00 84.25 180 ASN A CA 1
ATOM 1469 C C . ASN A 1 180 ? -14.926 -15.365 -4.098 1.00 84.25 180 ASN A C 1
ATOM 1471 O O . ASN A 1 180 ? -15.170 -15.766 -5.237 1.00 84.25 180 ASN A O 1
ATOM 1475 N N . PHE A 1 181 ? -13.802 -14.711 -3.802 1.00 90.38 181 PHE A N 1
ATOM 1476 C CA . PHE A 1 181 ? -12.709 -14.477 -4.747 1.00 90.38 181 PHE A CA 1
ATOM 1477 C C . PHE A 1 181 ? -11.518 -15.389 -4.451 1.00 90.38 181 PHE A C 1
ATOM 1479 O O . PHE A 1 181 ? -11.278 -15.757 -3.305 1.00 90.38 181 PHE A O 1
ATOM 1486 N N . ASP A 1 182 ? -10.757 -15.746 -5.484 1.00 86.56 182 ASP A N 1
ATOM 1487 C CA . ASP A 1 182 ? -9.577 -16.609 -5.353 1.00 86.56 182 ASP A CA 1
ATOM 1488 C C . ASP A 1 182 ? -8.363 -15.838 -4.813 1.00 86.56 182 ASP A C 1
ATOM 1490 O O . ASP A 1 182 ? -7.495 -16.411 -4.150 1.00 86.56 182 ASP A O 1
ATOM 1494 N N . LEU A 1 183 ? -8.301 -14.533 -5.095 1.00 83.06 183 LEU A N 1
ATOM 1495 C CA . LEU A 1 183 ? -7.257 -13.633 -4.619 1.00 83.06 183 LEU A CA 1
ATOM 1496 C C . LEU A 1 183 ? -7.850 -12.294 -4.176 1.00 83.06 183 LEU A C 1
ATOM 1498 O O . LEU A 1 183 ? -8.504 -11.606 -4.961 1.00 83.06 183 LEU A O 1
ATOM 1502 N N . LEU A 1 184 ? -7.570 -11.921 -2.930 1.00 83.69 184 LEU A N 1
ATOM 1503 C CA . LEU A 1 184 ? -7.953 -10.656 -2.316 1.00 83.69 184 LEU A CA 1
ATOM 1504 C C . LEU A 1 184 ? -6.709 -9.830 -2.000 1.00 83.69 184 LEU A C 1
ATOM 1506 O O . LEU A 1 184 ? -5.782 -10.317 -1.356 1.00 83.69 184 LEU A O 1
ATOM 1510 N N . ILE A 1 185 ? -6.701 -8.576 -2.438 1.00 82.94 185 ILE A N 1
ATOM 1511 C CA . ILE A 1 185 ? -5.609 -7.629 -2.218 1.00 82.94 185 ILE A CA 1
ATOM 1512 C C . ILE A 1 185 ? -6.197 -6.391 -1.551 1.00 82.94 185 ILE A C 1
ATOM 1514 O O . ILE A 1 185 ? -6.900 -5.616 -2.195 1.00 82.94 185 ILE A O 1
ATOM 1518 N N . PHE A 1 186 ? -5.911 -6.213 -0.267 1.00 86.44 186 PHE A N 1
ATOM 1519 C CA . PHE A 1 186 ? -6.417 -5.106 0.535 1.00 86.44 186 PHE A CA 1
ATOM 1520 C C . PHE A 1 186 ? -5.405 -3.974 0.642 1.00 86.44 186 PHE A C 1
ATOM 1522 O O . PHE A 1 186 ? -4.206 -4.221 0.682 1.00 86.44 186 PHE A O 1
ATOM 1529 N N . ASN A 1 187 ? -5.874 -2.736 0.752 1.00 82.88 187 ASN A N 1
ATOM 1530 C CA . ASN A 1 187 ? -5.047 -1.611 1.172 1.00 82.88 187 ASN A CA 1
ATOM 1531 C C . ASN A 1 187 ? -5.919 -0.537 1.839 1.00 82.88 187 ASN A C 1
ATOM 1533 O O . ASN A 1 187 ? -7.041 -0.283 1.405 1.00 82.88 187 ASN A O 1
ATOM 1537 N N . THR A 1 188 ? -5.407 0.148 2.859 1.00 84.44 188 THR A N 1
ATOM 1538 C CA . THR A 1 188 ? -6.075 1.336 3.410 1.00 84.44 188 THR A CA 1
ATOM 1539 C C . THR A 1 188 ? -5.127 2.141 4.288 1.00 84.44 188 THR A C 1
ATOM 1541 O O . THR A 1 188 ? -4.289 1.573 4.982 1.00 84.44 188 THR A O 1
ATOM 1544 N N . TRP A 1 189 ? -5.240 3.469 4.226 1.00 82.25 189 TRP A N 1
ATOM 1545 C CA . TRP A 1 189 ? -4.680 4.412 5.206 1.00 82.25 189 TRP A CA 1
ATOM 1546 C C . TRP A 1 189 ? -5.046 5.852 4.850 1.00 82.25 189 TRP A C 1
ATOM 1548 O O . TRP A 1 189 ? -5.438 6.644 5.709 1.00 82.25 189 TRP A O 1
ATOM 1558 N N . LEU A 1 190 ? -4.937 6.206 3.564 1.00 81.12 190 LEU A N 1
ATOM 1559 C CA . LEU A 1 190 ? -4.950 7.597 3.110 1.00 81.12 190 LEU A CA 1
ATOM 1560 C C . LEU A 1 190 ? -6.204 8.345 3.580 1.00 81.12 190 LEU A C 1
ATOM 1562 O O . LEU A 1 190 ? -6.137 9.509 3.979 1.00 81.12 190 LEU A O 1
ATOM 1566 N N . TRP A 1 191 ? -7.355 7.677 3.561 1.00 86.19 191 TRP A N 1
ATOM 1567 C CA . TRP A 1 191 ? -8.637 8.288 3.898 1.00 86.19 191 TRP A CA 1
ATOM 1568 C C . TRP A 1 191 ? -8.875 8.445 5.399 1.00 86.19 191 TRP A C 1
ATOM 1570 O O . TRP A 1 191 ? -9.574 9.386 5.782 1.00 86.19 191 TRP A O 1
ATOM 1580 N N . TYR A 1 192 ? -8.225 7.638 6.245 1.00 87.69 192 TYR A N 1
ATOM 1581 C CA . TYR A 1 192 ? -8.227 7.852 7.694 1.00 87.69 192 TYR A CA 1
ATOM 1582 C C . TYR A 1 192 ? -7.585 9.197 8.046 1.00 87.69 192 TYR A C 1
ATOM 1584 O O . TYR A 1 192 ? -8.058 9.900 8.930 1.00 87.69 192 TYR A O 1
ATOM 1592 N N . THR A 1 193 ? -6.564 9.636 7.307 1.00 84.06 193 THR A N 1
ATOM 1593 C CA . THR A 1 193 ? -5.863 10.899 7.608 1.00 84.06 193 THR A CA 1
ATOM 1594 C C . THR A 1 193 ? -6.676 12.165 7.301 1.00 84.06 193 THR A C 1
ATOM 1596 O O . THR A 1 193 ? -6.300 13.264 7.722 1.00 84.06 193 THR A O 1
ATOM 1599 N N . ARG A 1 194 ? -7.804 12.048 6.585 1.00 84.31 194 ARG A N 1
ATOM 1600 C CA . ARG A 1 194 ? -8.580 13.211 6.143 1.00 84.31 194 ARG A CA 1
ATOM 1601 C C . ARG A 1 194 ? -9.230 13.950 7.313 1.00 84.31 194 ARG A C 1
ATOM 1603 O O . ARG A 1 194 ? -9.745 13.372 8.271 1.00 84.31 194 ARG A O 1
ATOM 1610 N N . ARG A 1 195 ? -9.236 15.276 7.188 1.00 86.94 195 ARG A N 1
ATOM 1611 C CA . ARG A 1 195 ? -9.914 16.226 8.079 1.00 86.94 195 ARG A CA 1
ATOM 1612 C C . ARG A 1 195 ? -10.947 17.030 7.280 1.00 86.94 195 ARG A C 1
ATOM 1614 O O . ARG A 1 195 ? -10.866 17.045 6.046 1.00 86.94 195 ARG A O 1
ATOM 1621 N N . PRO A 1 196 ? -11.926 17.687 7.929 1.00 83.75 196 PRO A N 1
ATOM 1622 C CA . PRO A 1 196 ? -12.878 18.541 7.227 1.00 83.75 196 PRO A CA 1
ATOM 1623 C C . PRO A 1 196 ? -12.160 19.595 6.363 1.00 83.75 196 PRO A C 1
ATOM 1625 O O . PRO A 1 196 ? -11.151 20.146 6.806 1.00 83.75 196 PRO A O 1
ATOM 1628 N N . PRO A 1 197 ? -12.644 19.875 5.138 1.00 86.19 197 PRO A N 1
ATOM 1629 C CA . PRO A 1 197 ? -13.891 19.378 4.541 1.00 86.19 197 PRO A CA 1
ATOM 1630 C C . PRO A 1 197 ? -13.786 18.001 3.850 1.00 86.19 197 PRO A C 1
ATOM 1632 O O . PRO A 1 197 ? -14.790 17.489 3.372 1.00 86.19 197 PRO A O 1
ATOM 1635 N N . GLY A 1 198 ? -12.604 17.380 3.787 1.00 83.81 198 GLY A N 1
ATOM 1636 C CA . GLY A 1 198 ? -12.377 16.113 3.072 1.00 83.81 198 GLY A CA 1
ATOM 1637 C C . GLY A 1 198 ? -12.783 14.837 3.824 1.00 83.81 198 GLY A C 1
ATOM 1638 O O . GLY A 1 198 ? -12.675 13.745 3.266 1.00 83.81 198 GLY A O 1
ATOM 1639 N N . GLN A 1 199 ? -13.215 14.958 5.081 1.00 90.38 199 GLN A N 1
ATOM 1640 C CA . GLN A 1 199 ? -13.612 13.841 5.941 1.00 90.38 199 GLN A CA 1
ATOM 1641 C C . GLN A 1 199 ? -14.955 13.225 5.509 1.00 90.38 199 GLN A C 1
ATOM 1643 O O . GLN A 1 199 ? -15.936 13.932 5.254 1.00 90.38 199 GLN A O 1
ATOM 1648 N N . GLN A 1 200 ? -15.010 11.890 5.445 1.00 91.06 200 GLN A N 1
ATOM 1649 C CA . GLN A 1 200 ? -16.184 11.162 4.944 1.00 91.06 200 GLN A CA 1
ATOM 1650 C C . GLN A 1 200 ? -17.250 10.860 6.006 1.00 91.06 200 GLN A C 1
ATOM 1652 O O . GLN A 1 200 ? -18.360 10.482 5.643 1.00 91.06 200 GLN A O 1
ATOM 1657 N N . TRP A 1 201 ? -16.943 11.068 7.284 1.00 96.50 201 TRP A N 1
ATOM 1658 C CA . TRP A 1 201 ? -17.841 10.815 8.409 1.00 96.50 201 TRP A CA 1
ATOM 1659 C C . TRP A 1 201 ? -18.040 12.067 9.265 1.00 96.50 201 TRP A C 1
ATOM 1661 O O . TRP A 1 201 ? -17.184 12.952 9.309 1.00 96.50 201 TRP A O 1
ATOM 1671 N N . ASP A 1 202 ? -19.165 12.122 9.969 1.00 97.12 202 ASP A N 1
ATOM 1672 C CA . ASP A 1 202 ? -19.522 13.180 10.917 1.00 97.12 202 ASP A CA 1
ATOM 1673 C C . ASP A 1 202 ? -19.371 12.723 12.377 1.00 97.12 202 ASP A C 1
ATOM 1675 O O . ASP A 1 202 ? -19.219 13.573 13.261 1.00 97.12 202 ASP A O 1
ATOM 1679 N N . PHE A 1 203 ? -19.429 11.404 12.605 1.00 98.12 203 PHE A N 1
ATOM 1680 C CA . PHE A 1 203 ? -19.289 10.704 13.885 1.00 98.12 203 PHE A CA 1
ATOM 1681 C C . PHE A 1 203 ? -18.557 9.372 13.680 1.00 98.12 203 PHE A C 1
ATOM 1683 O O . PHE A 1 203 ? -18.511 8.850 12.565 1.00 98.12 203 PHE A O 1
ATOM 1690 N N . VAL A 1 204 ? -18.006 8.817 14.756 1.00 98.44 204 VAL A N 1
ATOM 1691 C CA . VAL A 1 204 ? -17.355 7.500 14.776 1.00 98.44 204 VAL A CA 1
ATOM 1692 C C . VAL A 1 204 ? -18.073 6.623 15.790 1.00 98.44 204 VAL A C 1
ATOM 1694 O O . VAL A 1 204 ? -18.308 7.061 16.912 1.00 98.44 204 VAL A O 1
ATOM 1697 N N . GLU A 1 205 ? -18.416 5.399 15.414 1.00 98.38 205 GLU A N 1
ATOM 1698 C CA . GLU A 1 205 ? -18.929 4.385 16.327 1.00 98.38 205 GLU A CA 1
ATOM 1699 C C . GLU A 1 205 ? -17.903 3.271 16.509 1.00 98.38 205 GLU A C 1
ATOM 1701 O O . GLU A 1 205 ? -17.401 2.711 15.534 1.00 98.38 205 GLU A O 1
ATOM 1706 N N . TYR A 1 206 ? -17.619 2.951 17.771 1.00 97.88 206 TYR A N 1
ATOM 1707 C CA . TYR A 1 206 ? -16.736 1.856 18.154 1.00 97.88 206 TYR A CA 1
ATOM 1708 C C . TYR A 1 206 ? -17.192 1.243 19.479 1.00 97.88 206 TYR A C 1
ATOM 1710 O O . TYR A 1 206 ? -17.480 1.959 20.442 1.00 97.88 206 TYR A O 1
ATOM 1718 N N . ASN A 1 207 ? -17.283 -0.083 19.534 1.00 95.81 207 ASN A N 1
ATOM 1719 C CA . ASN A 1 207 ? -17.815 -0.875 20.640 1.00 95.81 207 ASN A CA 1
ATOM 1720 C C . ASN A 1 207 ? -19.183 -0.372 21.140 1.00 95.81 207 ASN A C 1
ATOM 1722 O O . ASN A 1 207 ? -19.421 -0.245 22.345 1.00 95.81 207 ASN A O 1
ATOM 1726 N N . GLY A 1 208 ? -20.070 -0.017 20.203 1.00 95.12 208 GLY A N 1
ATOM 1727 C CA . GLY A 1 208 ? -21.415 0.501 20.483 1.00 95.12 208 GLY A CA 1
ATOM 1728 C C . GLY A 1 208 ? -21.462 1.918 21.072 1.00 95.12 208 GLY A C 1
ATOM 1729 O O . GLY A 1 208 ? -22.529 2.369 21.489 1.00 95.12 208 GLY A O 1
ATOM 1730 N N . LYS A 1 209 ? -20.332 2.636 21.132 1.00 97.06 209 LYS A N 1
ATOM 1731 C CA . LYS A 1 209 ? -20.266 4.032 21.585 1.00 97.06 209 LYS A CA 1
ATOM 1732 C C . LYS A 1 209 ? -20.089 4.966 20.399 1.00 97.06 209 LYS A C 1
ATOM 1734 O O . LYS A 1 209 ? -19.176 4.778 19.602 1.00 97.06 209 LYS A O 1
ATOM 1739 N N . ILE A 1 210 ? -20.911 6.012 20.344 1.00 97.75 210 ILE A N 1
ATOM 1740 C CA . ILE A 1 210 ? -20.821 7.066 19.331 1.00 97.75 210 ILE A CA 1
ATOM 1741 C C . ILE A 1 210 ? -19.983 8.226 19.878 1.00 97.75 210 ILE A C 1
ATOM 1743 O O . ILE A 1 210 ? -20.290 8.803 20.922 1.00 97.75 210 ILE A O 1
ATOM 1747 N N . LEU A 1 211 ? -18.937 8.581 19.141 1.00 97.38 211 LEU A N 1
ATOM 1748 C CA . LEU A 1 211 ? -18.015 9.677 19.404 1.00 97.38 211 LEU A CA 1
ATOM 1749 C C . LEU A 1 211 ? -18.144 10.735 18.310 1.00 97.38 211 LEU A C 1
ATOM 1751 O O . LEU A 1 211 ? -18.432 10.430 17.151 1.00 97.38 211 LEU A O 1
ATOM 1755 N N . LYS A 1 212 ? -17.898 12.003 18.662 1.00 95.50 212 LYS A N 1
ATOM 1756 C CA . LYS A 1 212 ? -17.916 13.079 17.664 1.00 95.50 212 LYS A CA 1
ATOM 1757 C C . LYS A 1 212 ? -16.765 12.956 16.666 1.00 95.50 212 LYS A C 1
ATOM 1759 O O . LYS A 1 212 ? -16.939 13.245 15.488 1.00 95.50 212 LYS A O 1
ATOM 1764 N N . ASP A 1 213 ? -15.602 12.549 17.153 1.00 94.25 213 ASP A N 1
ATOM 1765 C CA . ASP A 1 213 ? -14.431 12.230 16.349 1.00 94.25 213 ASP A CA 1
ATOM 1766 C C . ASP A 1 213 ? -13.527 11.269 17.141 1.00 94.25 213 ASP A C 1
ATOM 1768 O O . ASP A 1 213 ? -13.736 11.081 18.341 1.00 94.25 213 ASP A O 1
ATOM 1772 N N . MET A 1 214 ? -12.535 10.674 16.482 1.00 93.50 214 MET A N 1
ATOM 1773 C CA . MET A 1 214 ? -11.569 9.740 17.082 1.00 93.50 214 MET A CA 1
ATOM 1774 C C . MET A 1 214 ? -10.156 10.040 16.576 1.00 93.50 214 MET A C 1
ATOM 1776 O O . MET A 1 214 ? -10.005 10.591 15.485 1.00 93.50 214 MET A O 1
ATOM 1780 N N . ASP A 1 215 ? -9.105 9.707 17.324 1.00 93.50 215 ASP A N 1
ATOM 1781 C CA . ASP A 1 215 ? -7.754 9.801 16.768 1.00 93.50 215 ASP A CA 1
ATOM 1782 C C . ASP A 1 215 ? -7.623 8.934 15.495 1.00 93.50 215 ASP A C 1
ATOM 1784 O O . ASP A 1 215 ? -8.273 7.897 15.364 1.00 93.50 215 ASP A O 1
ATOM 1788 N N . ARG A 1 216 ? -6.844 9.387 14.502 1.00 87.31 216 ARG A N 1
ATOM 1789 C CA . ARG A 1 216 ? -6.785 8.704 13.194 1.00 87.31 216 ARG A CA 1
ATOM 1790 C C . ARG A 1 216 ? -6.039 7.385 13.258 1.00 87.31 216 ARG A C 1
ATOM 1792 O O . ARG A 1 216 ? -6.428 6.459 12.555 1.00 87.31 216 ARG A O 1
ATOM 1799 N N . VAL A 1 217 ? -5.007 7.310 14.089 1.00 85.69 217 VAL A N 1
ATOM 1800 C CA . VAL A 1 217 ? -4.258 6.079 14.321 1.00 85.69 217 VAL A CA 1
ATOM 1801 C C . VAL A 1 217 ? -5.126 5.097 15.100 1.00 85.69 217 VAL A C 1
ATOM 1803 O O . VAL A 1 217 ? -5.227 3.944 14.698 1.00 85.69 217 VAL A O 1
ATOM 1806 N N . GLU A 1 218 ? -5.836 5.557 16.133 1.00 91.25 218 GLU A N 1
ATOM 1807 C CA . GLU A 1 218 ? -6.760 4.694 16.882 1.00 91.25 218 GLU A CA 1
ATOM 1808 C C . GLU A 1 218 ? -7.912 4.172 16.010 1.00 91.25 218 GLU A C 1
ATOM 1810 O O . GLU A 1 218 ? -8.235 2.986 16.053 1.00 91.25 218 GLU A O 1
ATOM 1815 N N . ALA A 1 219 ? -8.527 5.038 15.196 1.00 94.12 219 ALA A N 1
ATOM 1816 C CA . ALA A 1 219 ? -9.606 4.645 14.292 1.00 94.12 219 ALA A CA 1
ATOM 1817 C C . ALA A 1 219 ? -9.122 3.654 13.224 1.00 94.12 219 ALA A C 1
ATOM 1819 O O . ALA A 1 219 ? -9.830 2.702 12.899 1.00 94.12 219 ALA A O 1
ATOM 1820 N N . PHE A 1 220 ? -7.915 3.870 12.692 1.00 91.06 220 PHE A N 1
ATOM 1821 C CA . PHE A 1 220 ? -7.283 2.953 11.749 1.00 91.06 220 PHE A CA 1
ATOM 1822 C C . PHE A 1 220 ? -7.026 1.589 12.385 1.00 91.06 220 PHE A C 1
ATOM 1824 O O . PHE A 1 220 ? -7.426 0.577 11.820 1.00 91.06 220 PHE A O 1
ATOM 1831 N N . TRP A 1 221 ? -6.442 1.567 13.587 1.00 90.56 221 TRP A N 1
ATOM 1832 C CA . TRP A 1 221 ? -6.195 0.332 14.326 1.00 90.56 221 TRP A CA 1
ATOM 1833 C C . TRP A 1 221 ? -7.485 -0.453 14.562 1.00 90.56 221 TRP A C 1
ATOM 1835 O O . TRP A 1 221 ? -7.557 -1.646 14.283 1.00 90.56 221 TRP A O 1
ATOM 1845 N N . ALA A 1 222 ? -8.524 0.219 15.059 1.00 95.69 222 ALA A N 1
ATOM 1846 C CA . ALA A 1 222 ? -9.816 -0.401 15.328 1.00 95.69 222 ALA A CA 1
ATOM 1847 C C . ALA A 1 222 ? -10.445 -0.998 14.058 1.00 95.69 222 ALA A C 1
ATOM 1849 O O . ALA A 1 222 ? -10.868 -2.151 14.074 1.00 95.69 222 ALA A O 1
ATOM 1850 N N . GLY A 1 223 ? -10.449 -0.252 12.948 1.00 95.62 223 GLY A N 1
ATOM 1851 C CA . GLY A 1 223 ? -10.968 -0.761 11.678 1.00 95.62 223 GLY A CA 1
ATOM 1852 C C . GLY A 1 223 ? -10.147 -1.925 11.119 1.00 95.62 223 GLY A C 1
ATOM 1853 O O . GLY A 1 223 ? -10.714 -2.903 10.635 1.00 95.62 223 GLY A O 1
ATOM 1854 N N . LEU A 1 224 ? -8.818 -1.862 11.239 1.00 92.25 224 LEU A N 1
ATOM 1855 C CA . LEU A 1 224 ? -7.936 -2.933 10.785 1.00 92.25 224 LEU A CA 1
ATOM 1856 C C . LEU A 1 224 ? -8.122 -4.213 11.605 1.00 92.25 224 LEU A C 1
ATOM 1858 O O . LEU A 1 224 ? -8.172 -5.295 11.032 1.00 92.25 224 LEU A O 1
ATOM 1862 N N . LYS A 1 225 ? -8.312 -4.095 12.920 1.00 93.25 225 LYS A N 1
ATOM 1863 C CA . LYS A 1 225 ? -8.637 -5.229 13.789 1.00 93.25 225 LYS A CA 1
ATOM 1864 C C . LYS A 1 225 ? -9.953 -5.899 13.398 1.00 93.25 225 LYS A C 1
ATOM 1866 O O . LYS A 1 225 ? -10.057 -7.125 13.386 1.00 93.25 225 LYS A O 1
ATOM 1871 N N . THR A 1 226 ? -10.963 -5.106 13.047 1.00 96.56 226 THR A N 1
ATOM 1872 C CA . THR A 1 226 ? -12.230 -5.625 12.517 1.00 96.56 226 THR A CA 1
ATOM 1873 C C . THR A 1 226 ? -12.020 -6.356 11.192 1.00 96.56 226 THR A C 1
ATOM 1875 O O . THR A 1 226 ? -12.573 -7.439 11.006 1.00 96.56 226 THR A O 1
ATOM 1878 N N . TRP A 1 227 ? -11.189 -5.813 10.296 1.00 95.19 227 TRP A N 1
ATOM 1879 C CA . TRP A 1 227 ? -10.820 -6.471 9.040 1.00 95.19 227 TRP A CA 1
ATOM 1880 C C . TRP A 1 227 ? -10.076 -7.788 9.268 1.00 95.19 227 TRP A C 1
ATOM 1882 O O . TRP A 1 227 ? -10.466 -8.800 8.692 1.00 95.19 227 TRP A O 1
ATOM 1892 N N . ALA A 1 228 ? -9.065 -7.803 10.138 1.00 90.44 228 ALA A N 1
ATOM 1893 C CA . ALA A 1 228 ? -8.286 -8.998 10.445 1.00 90.44 228 ALA A CA 1
ATOM 1894 C C . ALA A 1 228 ? -9.197 -10.110 10.976 1.00 90.44 228 ALA A C 1
ATOM 1896 O O . ALA A 1 228 ? -9.201 -11.221 10.448 1.00 90.44 228 ALA A O 1
ATOM 1897 N N . LYS A 1 229 ? -10.070 -9.771 11.932 1.00 92.38 229 LYS A N 1
ATOM 1898 C CA . LYS A 1 229 ? -11.084 -10.695 12.443 1.00 92.38 229 LYS A CA 1
ATOM 1899 C C . LYS A 1 229 ? -12.001 -11.213 11.334 1.00 92.38 229 LYS A C 1
ATOM 1901 O O . LYS A 1 229 ? -12.256 -12.409 11.286 1.00 92.38 229 LYS A O 1
ATOM 1906 N N . TRP A 1 230 ? -12.489 -10.339 10.451 1.00 94.94 230 TRP A N 1
ATOM 1907 C CA . TRP A 1 230 ? -13.329 -10.747 9.322 1.00 94.94 230 TRP A CA 1
ATOM 1908 C C . TRP A 1 230 ? -12.603 -11.735 8.398 1.00 94.94 230 TRP A C 1
ATOM 1910 O O . TRP A 1 230 ? -13.197 -12.727 7.984 1.00 94.94 230 TRP A O 1
ATOM 1920 N N . VAL A 1 231 ? -11.314 -11.525 8.116 1.00 90.38 231 VAL A N 1
ATOM 1921 C CA . VAL A 1 231 ? -10.527 -12.486 7.331 1.00 90.38 231 VAL A CA 1
ATOM 1922 C C . VAL A 1 231 ? -10.464 -13.845 8.033 1.00 90.38 231 VAL A C 1
ATOM 1924 O O . VAL A 1 231 ? -10.702 -14.865 7.394 1.00 90.38 231 VAL A O 1
ATOM 1927 N N . GLU A 1 232 ? -10.205 -13.878 9.342 1.00 86.94 232 GLU A N 1
ATOM 1928 C CA . GLU A 1 232 ? -10.129 -15.132 10.105 1.00 86.94 232 GLU A CA 1
ATOM 1929 C C . GLU A 1 232 ? -11.464 -15.882 10.185 1.00 86.94 232 GLU A C 1
ATOM 1931 O O . GLU A 1 232 ? -11.474 -17.113 10.248 1.00 86.94 232 GLU A O 1
ATOM 1936 N N . THR A 1 233 ? -12.589 -15.162 10.233 1.00 91.31 233 THR A N 1
ATOM 1937 C CA . THR A 1 233 ? -13.905 -15.766 10.482 1.00 91.31 233 THR A CA 1
ATOM 1938 C C . THR A 1 233 ? -14.708 -16.056 9.223 1.00 91.31 233 THR A C 1
ATOM 1940 O O . THR A 1 233 ? -15.492 -17.007 9.219 1.00 91.31 233 THR A O 1
ATOM 1943 N N . ASP A 1 234 ? -14.544 -15.258 8.168 1.00 92.56 234 ASP A N 1
ATOM 1944 C CA . ASP A 1 234 ? -15.426 -15.279 6.999 1.00 92.56 234 ASP A CA 1
ATOM 1945 C C . ASP A 1 234 ? -14.729 -15.727 5.705 1.00 92.56 234 ASP A C 1
ATOM 1947 O O . ASP A 1 234 ? -15.425 -16.087 4.747 1.00 92.56 234 ASP A O 1
ATOM 1951 N N . VAL A 1 235 ? -13.390 -15.728 5.651 1.00 88.75 235 VAL A N 1
ATOM 1952 C CA . VAL A 1 235 ? -12.623 -16.136 4.462 1.00 88.75 235 VAL A CA 1
ATOM 1953 C C . VAL A 1 235 ? -12.115 -17.570 4.609 1.00 88.75 235 VAL A C 1
ATOM 1955 O O . VAL A 1 235 ? -11.423 -17.920 5.560 1.00 88.75 235 VAL A O 1
ATOM 1958 N N . ASP A 1 236 ? -12.412 -18.409 3.616 1.00 85.56 236 ASP A N 1
ATOM 1959 C CA . ASP A 1 236 ? -11.831 -19.750 3.503 1.00 85.56 236 ASP A CA 1
ATOM 1960 C C . ASP A 1 236 ? -10.413 -19.648 2.912 1.00 85.56 236 ASP A C 1
ATOM 1962 O O . ASP A 1 236 ? -10.221 -19.719 1.695 1.00 85.56 236 ASP A O 1
ATOM 1966 N N . THR A 1 237 ? -9.408 -19.463 3.773 1.00 80.00 237 THR A N 1
ATOM 1967 C CA . THR A 1 237 ? -7.992 -19.284 3.387 1.00 80.00 237 THR A CA 1
ATOM 1968 C C . THR A 1 237 ? -7.366 -20.511 2.713 1.00 80.00 237 THR A C 1
ATOM 1970 O O . THR A 1 237 ? -6.289 -20.416 2.118 1.00 80.00 237 THR A O 1
ATOM 1973 N N . ALA A 1 238 ? -8.046 -21.665 2.731 1.00 79.44 238 ALA A N 1
ATOM 1974 C CA . ALA A 1 238 ? -7.649 -22.826 1.938 1.00 79.44 238 ALA A CA 1
ATOM 1975 C C . ALA A 1 238 ? -7.959 -22.644 0.441 1.00 79.44 238 ALA A C 1
ATOM 1977 O O . ALA A 1 238 ? -7.321 -23.279 -0.401 1.00 79.44 238 ALA A O 1
ATOM 1978 N N . LYS A 1 239 ? -8.927 -21.784 0.100 1.00 81.12 239 LYS A N 1
ATOM 1979 C CA . LYS A 1 239 ? -9.337 -21.484 -1.283 1.00 81.12 239 LYS A CA 1
ATOM 1980 C C . LYS A 1 239 ? -8.913 -20.093 -1.732 1.00 81.12 239 LYS A C 1
ATOM 1982 O O . LYS A 1 239 ? -8.549 -19.916 -2.891 1.00 81.12 239 LYS A O 1
ATOM 1987 N N . THR A 1 240 ? -8.945 -19.131 -0.820 1.00 80.69 240 THR A N 1
ATOM 1988 C CA . THR A 1 240 ? -8.679 -17.724 -1.100 1.00 80.69 240 THR A CA 1
ATOM 1989 C C . THR A 1 240 ? -7.314 -17.326 -0.568 1.00 80.69 240 THR A C 1
ATOM 1991 O O . THR A 1 240 ? -7.011 -17.510 0.609 1.00 80.69 240 THR A O 1
ATOM 1994 N N . LYS A 1 241 ? -6.489 -16.725 -1.426 1.00 79.06 241 LYS A N 1
ATOM 1995 C CA . LYS A 1 241 ? -5.261 -16.051 -0.998 1.00 79.06 241 LYS A CA 1
ATOM 1996 C C . LYS A 1 241 ? -5.567 -14.601 -0.647 1.00 79.06 241 LYS A C 1
ATOM 1998 O O . LYS A 1 241 ? -6.294 -13.930 -1.375 1.00 79.06 241 LYS A O 1
ATOM 2003 N N . VAL A 1 242 ? -5.010 -14.127 0.462 1.00 76.44 242 VAL A N 1
ATOM 2004 C CA . VAL A 1 242 ? -5.227 -12.771 0.975 1.00 76.44 242 VAL A CA 1
ATOM 2005 C C . VAL A 1 242 ? -3.882 -12.069 1.074 1.00 76.44 242 VAL A C 1
ATOM 2007 O O . VAL A 1 242 ? -2.925 -12.650 1.567 1.00 76.44 242 VAL A O 1
ATOM 2010 N N . PHE A 1 243 ? -3.821 -10.826 0.609 1.00 75.88 243 PHE A N 1
ATOM 2011 C CA . PHE A 1 243 ? -2.672 -9.941 0.754 1.00 75.88 243 PHE A CA 1
ATOM 2012 C C . PHE A 1 243 ? -3.131 -8.601 1.309 1.00 75.88 243 PHE A C 1
ATOM 2014 O O . PHE A 1 243 ? -4.215 -8.120 0.968 1.00 75.88 243 PHE A O 1
ATOM 2021 N N . PHE A 1 244 ? -2.272 -7.969 2.105 1.00 73.75 244 PHE A N 1
ATOM 2022 C CA . PHE A 1 244 ? -2.439 -6.578 2.503 1.00 73.75 244 PHE A CA 1
ATOM 2023 C C . PHE A 1 244 ? -1.275 -5.750 1.958 1.00 73.75 244 PHE A C 1
ATOM 2025 O O . PHE A 1 244 ? -0.126 -5.897 2.371 1.00 73.75 244 PHE A O 1
ATOM 2032 N N . GLN A 1 245 ? -1.574 -4.869 1.012 1.00 71.50 245 GLN A N 1
ATOM 2033 C CA . GLN A 1 245 ? -0.646 -3.868 0.520 1.00 71.50 245 GLN A CA 1
ATOM 2034 C C . GLN A 1 245 ? -0.453 -2.786 1.590 1.00 71.50 245 GLN A C 1
ATOM 2036 O O . GLN A 1 245 ? -1.398 -2.096 1.981 1.00 71.50 245 GLN A O 1
ATOM 2041 N N . GLY A 1 246 ? 0.796 -2.613 2.026 1.00 61.16 246 GLY A N 1
ATOM 2042 C CA . GLY A 1 246 ? 1.196 -1.530 2.918 1.00 61.16 246 GLY A CA 1
ATOM 2043 C C . GLY A 1 246 ? 0.962 -0.135 2.325 1.00 61.16 246 GLY A C 1
ATOM 2044 O O . GLY A 1 246 ? 0.526 0.051 1.186 1.00 61.16 246 GLY A O 1
ATOM 2045 N N . THR A 1 247 ? 1.244 0.890 3.119 1.00 61.56 247 THR A N 1
ATOM 2046 C CA . THR A 1 247 ? 0.968 2.270 2.712 1.00 61.56 247 THR A CA 1
ATOM 2047 C C . THR A 1 247 ? 2.035 2.816 1.776 1.00 61.56 247 THR A C 1
ATOM 2049 O O . THR A 1 247 ? 3.218 2.750 2.098 1.00 61.56 247 THR A O 1
ATOM 2052 N N . SER A 1 248 ? 1.622 3.451 0.678 1.00 56.28 248 SER A N 1
ATOM 2053 C CA . SER A 1 248 ? 2.549 4.173 -0.201 1.00 56.28 248 SER A CA 1
ATOM 2054 C C . SER A 1 248 ? 3.044 5.461 0.469 1.00 56.28 248 SER A C 1
ATOM 2056 O O . SER A 1 248 ? 2.218 6.257 0.935 1.00 56.28 248 SER A O 1
ATOM 2058 N N . PRO A 1 249 ? 4.358 5.736 0.454 1.00 55.91 249 PRO A N 1
ATOM 2059 C CA . PRO A 1 249 ? 4.899 7.008 0.910 1.00 55.91 249 PRO A CA 1
ATOM 2060 C C . PRO A 1 249 ? 4.513 8.150 -0.038 1.00 55.91 249 PRO A C 1
ATOM 2062 O O . PRO A 1 249 ? 4.325 7.964 -1.246 1.00 55.91 249 PRO A O 1
ATOM 2065 N N . ALA A 1 250 ? 4.425 9.357 0.514 1.00 62.06 250 ALA A N 1
ATOM 2066 C CA . ALA A 1 250 ? 4.295 10.584 -0.257 1.00 62.06 250 ALA A CA 1
ATOM 2067 C C . ALA A 1 250 ? 5.619 11.351 -0.219 1.00 62.06 250 ALA A C 1
ATOM 2069 O O . ALA A 1 250 ? 6.237 11.444 0.830 1.00 62.06 250 ALA A O 1
ATOM 2070 N N . HIS A 1 251 ? 6.027 11.904 -1.362 1.00 66.00 251 HIS A N 1
ATOM 2071 C CA . HIS A 1 251 ? 7.360 12.479 -1.568 1.00 66.00 251 HIS A CA 1
ATOM 2072 C C . HIS A 1 251 ? 7.254 13.994 -1.776 1.00 66.00 251 HIS A C 1
ATOM 2074 O O . HIS A 1 251 ? 7.417 14.511 -2.893 1.00 66.00 251 HIS A O 1
ATOM 2080 N N . TYR A 1 252 ? 6.867 14.704 -0.718 1.00 66.88 252 TYR A N 1
AT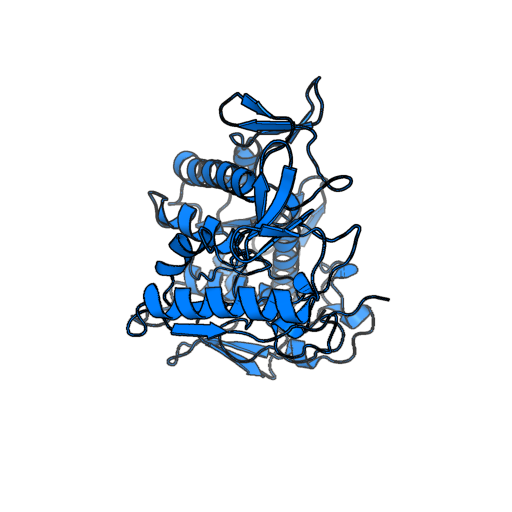OM 2081 C CA . TYR A 1 252 ? 6.605 16.144 -0.787 1.00 66.88 252 TYR A CA 1
ATOM 2082 C C . TYR A 1 252 ? 7.833 16.986 -0.463 1.00 66.88 252 TYR A C 1
ATOM 2084 O O . TYR A 1 252 ? 7.898 18.131 -0.905 1.00 66.88 252 TYR A O 1
ATOM 2092 N N . HIS A 1 253 ? 8.821 16.435 0.241 1.00 71.69 253 HIS A N 1
ATOM 2093 C CA . HIS A 1 253 ? 9.976 17.197 0.699 1.00 71.69 253 HIS A CA 1
ATOM 2094 C C . HIS A 1 253 ? 11.272 16.472 0.368 1.00 71.69 253 HIS A C 1
ATOM 2096 O O . HIS A 1 253 ? 11.516 15.383 0.874 1.00 71.69 253 HIS A O 1
ATOM 2102 N N . GLY A 1 254 ? 12.144 17.094 -0.427 1.00 64.81 254 GLY A N 1
ATOM 2103 C CA . GLY A 1 254 ? 13.391 16.461 -0.842 1.00 64.81 254 GLY A CA 1
ATOM 2104 C C . GLY A 1 254 ? 14.397 16.228 0.269 1.00 64.81 254 GLY A C 1
ATOM 2105 O O . GLY A 1 254 ? 15.275 15.374 0.158 1.00 64.81 254 GLY A O 1
ATOM 2106 N N . SER A 1 255 ? 14.192 16.877 1.413 1.00 72.00 255 SER A N 1
ATOM 2107 C CA . SER A 1 255 ? 14.847 16.524 2.669 1.00 72.00 255 SER A CA 1
ATOM 2108 C C . SER A 1 255 ? 14.652 15.058 3.065 1.00 72.00 255 SER A C 1
ATOM 2110 O O . SER A 1 255 ? 15.543 14.491 3.688 1.00 72.00 255 SER A O 1
ATOM 2112 N N . GLU A 1 256 ? 13.530 14.433 2.693 1.00 67.06 256 GLU A N 1
ATOM 2113 C CA . GLU A 1 256 ? 13.269 13.011 2.949 1.00 67.06 256 GLU A CA 1
ATOM 2114 C C . GLU A 1 256 ? 14.239 12.085 2.196 1.00 67.06 256 GLU A C 1
ATOM 2116 O O . GLU A 1 256 ? 14.400 10.929 2.573 1.00 67.06 256 GLU A O 1
ATOM 2121 N N . TRP A 1 257 ? 14.915 12.592 1.158 1.00 69.62 257 TRP A N 1
ATOM 2122 C CA . TRP A 1 257 ? 15.856 11.846 0.322 1.00 69.62 257 TRP A CA 1
ATOM 2123 C C . TRP A 1 257 ? 17.215 12.531 0.139 1.00 69.62 257 TRP A C 1
ATOM 2125 O O . TRP A 1 257 ? 17.911 12.290 -0.851 1.00 69.62 257 TRP A O 1
ATOM 2135 N N . GLY A 1 258 ? 17.598 13.394 1.082 1.00 76.88 258 GLY A N 1
ATOM 2136 C CA . GLY A 1 258 ? 18.914 14.03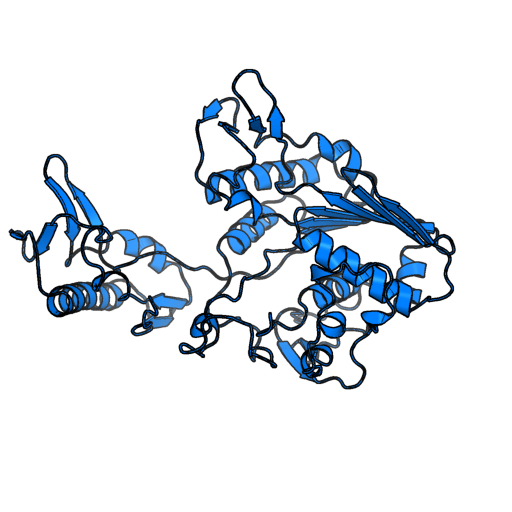8 1.094 1.00 76.88 258 GLY A CA 1
ATOM 2137 C C . GLY A 1 258 ? 19.081 15.230 0.142 1.00 76.88 258 GLY A C 1
ATOM 2138 O O . GLY A 1 258 ? 20.203 15.694 -0.035 1.00 76.88 258 GLY A O 1
ATOM 2139 N N . GLU A 1 259 ? 17.998 15.765 -0.431 1.00 79.62 259 GLU A N 1
ATOM 2140 C CA . GLU A 1 259 ? 17.999 16.966 -1.285 1.00 79.62 259 GLU A CA 1
ATOM 2141 C C . GLU A 1 259 ? 17.126 18.076 -0.671 1.00 79.62 259 GLU A C 1
ATOM 2143 O O . GLU A 1 259 ? 16.023 18.358 -1.139 1.00 79.62 259 GLU A O 1
ATOM 2148 N N . PRO A 1 260 ? 17.581 18.730 0.413 1.00 77.44 260 PRO A N 1
ATOM 2149 C CA . PRO A 1 260 ? 16.750 19.633 1.215 1.00 77.44 260 PRO A CA 1
ATOM 2150 C C . PRO A 1 260 ? 16.295 20.900 0.477 1.00 77.44 260 PRO A C 1
ATOM 2152 O O . PRO A 1 260 ? 15.341 21.541 0.906 1.00 77.44 260 PRO A O 1
ATOM 2155 N N . THR A 1 261 ? 16.962 21.273 -0.619 1.00 79.31 261 THR A N 1
ATOM 2156 C CA . THR A 1 261 ? 16.568 22.404 -1.477 1.00 79.31 261 THR A CA 1
ATOM 2157 C C . THR A 1 261 ? 15.435 22.050 -2.441 1.00 79.31 261 THR A C 1
ATOM 2159 O O . THR A 1 261 ? 14.858 22.940 -3.072 1.00 79.31 261 THR A O 1
ATOM 2162 N N . VAL A 1 262 ? 15.102 20.764 -2.567 1.00 75.19 262 VAL A N 1
ATOM 2163 C CA . VAL A 1 262 ? 14.005 20.285 -3.396 1.00 75.19 262 VAL A CA 1
ATOM 2164 C C . VAL A 1 262 ? 12.715 20.256 -2.573 1.00 75.19 262 VAL A C 1
ATOM 2166 O O . VAL A 1 262 ? 12.606 19.589 -1.551 1.00 75.19 262 VAL A O 1
ATOM 2169 N N . ASN A 1 263 ? 11.695 20.970 -3.050 1.00 73.31 263 ASN A N 1
ATOM 2170 C CA . ASN A 1 263 ? 10.410 21.138 -2.353 1.00 73.31 263 ASN A CA 1
ATOM 2171 C C . ASN A 1 263 ? 9.291 20.225 -2.882 1.00 73.31 263 ASN A C 1
ATOM 2173 O O . ASN A 1 263 ? 8.122 20.468 -2.597 1.00 73.31 263 ASN A O 1
ATOM 2177 N N . SER A 1 264 ? 9.624 19.259 -3.743 1.00 72.06 264 SER A N 1
ATOM 2178 C CA . SER A 1 264 ? 8.696 18.247 -4.265 1.00 72.06 264 SER A CA 1
ATOM 2179 C C . SER A 1 264 ? 9.434 17.214 -5.114 1.00 72.06 264 SER A C 1
ATOM 2181 O O . SER A 1 264 ? 10.473 17.504 -5.694 1.00 72.06 264 SER A O 1
ATOM 2183 N N . CYS A 1 265 ? 8.824 16.057 -5.334 1.00 69.94 265 CYS A N 1
ATOM 2184 C CA . CYS A 1 265 ? 9.283 15.055 -6.296 1.00 69.94 265 CYS A CA 1
ATOM 2185 C C . CYS A 1 265 ? 9.011 15.417 -7.778 1.00 69.94 265 CYS A C 1
ATOM 2187 O O . CYS A 1 265 ? 8.561 14.564 -8.543 1.00 69.94 265 CYS A O 1
ATOM 2189 N N . LEU A 1 266 ? 9.102 16.678 -8.211 1.00 73.88 266 LEU A N 1
ATOM 2190 C CA . LEU A 1 266 ? 8.788 17.045 -9.606 1.00 73.88 266 LEU A CA 1
ATOM 2191 C C . LEU A 1 266 ? 9.965 16.842 -10.562 1.00 73.88 266 LEU A C 1
ATOM 2193 O O . LEU A 1 266 ? 9.759 16.341 -11.666 1.00 73.88 266 LEU A O 1
ATOM 2197 N N . ASN A 1 267 ? 11.167 17.226 -10.135 1.00 76.44 267 ASN A N 1
ATOM 2198 C CA . ASN A 1 267 ? 12.345 17.301 -11.002 1.00 76.44 267 ASN A CA 1
ATOM 2199 C C . ASN A 1 267 ? 13.279 16.101 -10.879 1.00 76.44 267 ASN A C 1
ATOM 2201 O O . ASN A 1 267 ? 14.318 16.071 -11.536 1.00 76.44 267 ASN A O 1
ATOM 2205 N N . GLU A 1 268 ? 12.937 15.117 -10.059 1.00 76.31 268 GLU A N 1
ATOM 2206 C CA . GLU A 1 268 ? 13.823 13.986 -9.860 1.00 76.31 268 GLU A CA 1
ATOM 2207 C C . GLU A 1 268 ? 13.582 12.951 -10.954 1.00 76.31 268 GLU A C 1
ATOM 2209 O O . GLU A 1 268 ? 12.507 12.839 -11.564 1.00 76.31 268 GLU A O 1
ATOM 2214 N N . THR A 1 269 ? 14.632 12.202 -11.257 1.00 78.75 269 THR A N 1
ATOM 2215 C CA . THR A 1 269 ? 14.661 11.308 -12.420 1.00 78.75 269 THR A CA 1
ATOM 2216 C C . THR A 1 269 ? 15.185 9.918 -12.086 1.00 78.75 269 THR A C 1
ATOM 2218 O O . THR A 1 269 ? 14.996 9.001 -12.882 1.00 78.75 269 THR A O 1
ATOM 2221 N N . THR A 1 270 ? 15.770 9.750 -10.900 1.00 77.69 270 THR A N 1
ATOM 2222 C CA . THR A 1 270 ? 16.387 8.512 -10.421 1.00 77.69 270 THR A CA 1
ATOM 2223 C C . THR A 1 270 ? 15.824 8.119 -9.052 1.00 77.69 270 THR A C 1
ATOM 2225 O O . THR A 1 270 ? 15.364 8.991 -8.307 1.00 77.69 270 THR A O 1
ATOM 2228 N N . PRO A 1 271 ? 15.839 6.823 -8.700 1.00 73.88 271 PRO A N 1
ATOM 2229 C CA . PRO A 1 271 ? 15.429 6.367 -7.383 1.00 73.88 271 PRO A CA 1
ATOM 2230 C C . PRO A 1 271 ? 16.476 6.704 -6.324 1.00 73.88 271 PRO A C 1
ATOM 2232 O O . PRO A 1 271 ? 17.637 6.980 -6.638 1.00 73.88 271 PRO A O 1
ATOM 2235 N N . VAL A 1 272 ? 16.063 6.653 -5.057 1.00 70.31 272 VAL A N 1
ATOM 2236 C CA . VAL A 1 272 ? 17.013 6.605 -3.942 1.00 70.31 272 VAL A CA 1
ATOM 2237 C C . VAL A 1 272 ? 17.735 5.256 -3.975 1.00 70.31 272 VAL A C 1
ATOM 2239 O O . VAL A 1 272 ? 17.138 4.235 -4.317 1.00 70.31 272 VAL A O 1
ATOM 2242 N N . ASN A 1 273 ? 19.031 5.263 -3.670 1.00 66.44 273 ASN A N 1
ATOM 2243 C CA . ASN A 1 273 ? 19.833 4.046 -3.630 1.00 66.44 273 ASN A CA 1
ATOM 2244 C C . ASN A 1 273 ? 19.627 3.285 -2.311 1.00 66.44 273 ASN A C 1
ATOM 2246 O O . ASN A 1 273 ? 19.449 3.911 -1.267 1.00 66.44 273 ASN A O 1
ATOM 2250 N N . GLY A 1 274 ? 19.754 1.960 -2.348 1.00 63.62 274 GLY A N 1
ATOM 2251 C CA . GLY A 1 274 ? 19.563 1.100 -1.184 1.00 63.62 274 GLY A CA 1
ATOM 2252 C C . GLY A 1 274 ? 18.140 0.572 -1.031 1.00 63.62 274 GLY A C 1
ATOM 2253 O O . GLY A 1 274 ? 17.256 0.825 -1.850 1.00 63.62 274 GLY A O 1
ATOM 2254 N N . SER A 1 275 ? 17.948 -0.183 0.049 1.00 56.84 275 SER A N 1
ATOM 2255 C CA . SER A 1 275 ? 16.683 -0.855 0.370 1.00 56.84 275 SER A CA 1
ATOM 2256 C C . SER A 1 275 ? 15.782 -0.068 1.304 1.00 56.84 275 SER A C 1
ATOM 2258 O O . SER A 1 275 ? 14.625 -0.421 1.495 1.00 56.84 275 SER A O 1
ATOM 2260 N N . THR A 1 276 ? 16.303 1.007 1.886 1.00 59.34 276 THR A N 1
ATOM 2261 C CA . THR A 1 276 ? 15.601 1.796 2.888 1.00 59.34 276 THR A CA 1
ATOM 2262 C C . THR A 1 276 ? 15.466 3.235 2.427 1.00 59.34 276 THR A C 1
ATOM 2264 O O . THR A 1 276 ? 16.400 3.853 1.913 1.00 59.34 276 THR A O 1
ATOM 2267 N N . TYR A 1 277 ? 14.266 3.780 2.607 1.00 61.53 277 TYR A N 1
ATOM 2268 C CA . TYR A 1 277 ? 14.005 5.180 2.326 1.00 61.53 277 TYR A CA 1
ATOM 2269 C C . TYR A 1 277 ? 14.593 6.059 3.451 1.00 61.53 277 TYR A C 1
ATOM 2271 O O . TYR A 1 277 ? 14.395 5.732 4.626 1.00 61.53 277 TYR A O 1
ATOM 2279 N N . PRO A 1 278 ? 15.295 7.171 3.158 1.00 59.75 278 PRO A N 1
ATOM 2280 C CA . PRO A 1 278 ? 16.104 7.866 4.165 1.00 59.75 278 PRO A CA 1
ATOM 2281 C C . PRO A 1 278 ? 15.310 8.530 5.300 1.00 59.75 278 PRO A C 1
ATOM 2283 O O . PRO A 1 278 ? 15.881 8.787 6.358 1.00 59.75 278 PRO A O 1
ATOM 2286 N N . SER A 1 279 ? 14.009 8.786 5.121 1.00 53.72 279 SER A N 1
ATOM 2287 C CA . SER A 1 279 ? 13.128 9.334 6.167 1.00 53.72 279 SER A CA 1
ATOM 2288 C C . SER A 1 279 ? 12.376 8.279 6.986 1.00 53.72 279 SER A C 1
ATOM 2290 O O . SER A 1 279 ? 11.542 8.639 7.815 1.00 53.72 279 SER A O 1
ATOM 2292 N N . GLY A 1 280 ? 12.625 6.994 6.730 1.00 51.16 280 GLY A N 1
ATOM 2293 C CA . GLY A 1 280 ? 11.922 5.887 7.367 1.00 51.16 280 GLY A CA 1
ATOM 2294 C C . GLY A 1 280 ? 10.501 5.637 6.851 1.00 51.16 280 GLY A C 1
ATOM 2295 O O . GLY A 1 280 ? 10.032 6.298 5.924 1.00 51.16 280 GLY A O 1
ATOM 2296 N N . LEU A 1 281 ? 9.834 4.635 7.429 1.00 53.31 281 LEU A N 1
ATOM 2297 C CA . LEU A 1 281 ? 8.505 4.174 7.027 1.00 53.31 281 LEU A CA 1
ATOM 2298 C C . LEU A 1 281 ? 7.412 4.934 7.797 1.00 53.31 281 LEU A C 1
ATOM 2300 O O . LEU A 1 281 ? 7.628 5.455 8.897 1.00 53.31 281 LEU A O 1
ATOM 2304 N N . PRO A 1 282 ? 6.215 5.034 7.204 1.00 58.34 282 PRO A N 1
ATOM 2305 C CA . PRO A 1 282 ? 5.071 5.649 7.856 1.00 58.34 282 PRO A CA 1
ATOM 2306 C C . PRO A 1 282 ? 4.504 4.796 9.006 1.00 58.34 282 PRO A C 1
ATOM 2308 O O . PRO A 1 282 ? 4.327 3.593 8.860 1.00 58.34 282 PRO A O 1
ATOM 2311 N N . ILE A 1 283 ? 4.046 5.458 10.076 1.00 63.03 283 ILE A N 1
ATOM 2312 C CA . ILE A 1 283 ? 3.272 4.892 11.207 1.00 63.03 283 ILE A CA 1
ATOM 2313 C C . ILE A 1 283 ? 2.240 3.801 10.831 1.00 63.03 283 ILE A C 1
ATOM 2315 O O . ILE A 1 283 ? 2.180 2.787 11.522 1.00 63.03 283 ILE A O 1
ATOM 2319 N N . PRO A 1 284 ? 1.390 3.945 9.796 1.00 63.56 284 PRO A N 1
ATOM 2320 C CA . PRO A 1 284 ? 0.430 2.894 9.439 1.00 63.56 284 PRO A CA 1
ATOM 2321 C C . PRO A 1 284 ? 1.052 1.559 9.022 1.00 63.56 284 PRO A C 1
ATOM 2323 O O . PRO A 1 284 ? 0.389 0.536 9.160 1.00 63.56 284 PRO A O 1
ATOM 2326 N N . VAL A 1 285 ? 2.300 1.541 8.548 1.00 63.16 285 VAL A N 1
ATOM 2327 C CA . VAL A 1 285 ? 3.017 0.294 8.238 1.00 63.16 285 VAL A CA 1
ATOM 2328 C C . VAL A 1 285 ? 3.218 -0.527 9.518 1.00 63.16 285 VAL A C 1
ATOM 2330 O O . VAL A 1 285 ? 3.066 -1.749 9.503 1.00 63.16 285 VAL A O 1
ATOM 2333 N N . ASP A 1 286 ? 3.464 0.147 10.646 1.00 63.25 286 ASP A N 1
ATOM 2334 C CA . ASP A 1 286 ? 3.645 -0.455 11.976 1.00 63.25 286 ASP A CA 1
ATOM 2335 C C . ASP A 1 286 ? 2.387 -1.118 12.485 1.00 63.25 286 ASP A C 1
ATOM 2337 O O . ASP A 1 286 ? 2.418 -2.244 12.980 1.00 63.25 286 ASP A O 1
ATOM 2341 N N . ILE A 1 287 ? 1.280 -0.416 12.309 1.00 70.00 287 ILE A N 1
ATOM 2342 C CA . ILE A 1 287 ? -0.040 -0.867 12.722 1.00 70.00 287 ILE A CA 1
ATOM 2343 C C . ILE A 1 287 ? -0.438 -2.109 11.927 1.00 70.00 287 ILE A C 1
ATOM 2345 O O . ILE A 1 287 ? -0.864 -3.101 12.513 1.00 70.00 287 ILE A O 1
ATOM 2349 N N . VAL A 1 288 ? -0.230 -2.084 10.605 1.00 69.50 288 VAL A N 1
ATOM 2350 C CA . VAL A 1 288 ? -0.515 -3.237 9.745 1.00 69.50 288 VAL A CA 1
ATOM 2351 C C . VAL A 1 288 ? 0.343 -4.434 10.129 1.00 69.50 288 VAL A C 1
ATOM 2353 O O . VAL A 1 288 ? -0.195 -5.522 10.314 1.00 69.50 288 VAL A O 1
ATOM 2356 N N . LYS A 1 289 ? 1.651 -4.242 10.333 1.00 66.31 289 LYS A N 1
ATOM 2357 C CA . LYS A 1 289 ? 2.540 -5.337 10.739 1.00 66.31 289 LYS A CA 1
ATOM 2358 C C . LYS A 1 289 ? 2.088 -5.989 12.038 1.00 66.31 289 LYS A C 1
ATOM 2360 O O . LYS A 1 289 ? 2.024 -7.210 12.121 1.00 66.31 289 LYS A O 1
ATOM 2365 N N . GLN A 1 290 ? 1.809 -5.170 13.048 1.00 72.69 290 GLN A N 1
ATOM 2366 C CA . GLN A 1 290 ? 1.425 -5.653 14.368 1.00 72.69 290 GLN A CA 1
ATOM 2367 C C . GLN A 1 290 ? 0.098 -6.408 14.318 1.00 72.69 290 GLN A C 1
ATOM 2369 O O . GLN A 1 290 ? -0.013 -7.469 14.925 1.00 72.69 290 GLN A O 1
ATOM 2374 N N . GLU A 1 291 ? -0.891 -5.907 13.576 1.00 78.81 291 GLU A N 1
ATOM 2375 C CA . GLU A 1 291 ? -2.175 -6.596 13.469 1.00 78.81 291 GLU A CA 1
ATOM 2376 C C . GLU A 1 291 ? -2.035 -7.938 12.740 1.00 78.81 291 GLU A C 1
ATOM 2378 O O . GLU A 1 291 ? -2.552 -8.940 13.222 1.00 78.81 291 GLU A O 1
ATOM 2383 N N . LEU A 1 292 ? -1.258 -8.001 11.654 1.00 69.19 292 LEU A N 1
ATOM 2384 C CA . LEU A 1 292 ? -1.017 -9.248 10.920 1.00 69.19 292 LEU A CA 1
ATOM 2385 C C . LEU A 1 292 ? -0.240 -10.284 11.746 1.00 69.19 292 LEU A C 1
ATOM 2387 O O . LEU A 1 292 ? -0.553 -11.470 11.688 1.00 69.19 292 LEU A O 1
ATOM 2391 N N . GLN A 1 293 ? 0.723 -9.853 12.567 1.00 70.75 293 GLN A N 1
ATOM 2392 C CA . GLN A 1 293 ? 1.435 -10.733 13.506 1.00 70.75 293 GLN A CA 1
ATOM 2393 C C . GLN A 1 293 ? 0.529 -11.309 14.602 1.00 70.75 293 GLN A C 1
ATOM 2395 O O . GLN A 1 293 ? 0.831 -12.368 15.151 1.00 70.75 293 GLN A O 1
ATOM 2400 N N . ASN A 1 294 ? -0.567 -10.622 14.927 1.00 75.88 294 ASN A N 1
ATOM 2401 C CA . ASN A 1 294 ? -1.532 -11.067 15.928 1.00 75.88 294 ASN A CA 1
ATOM 2402 C C . ASN A 1 294 ? -2.590 -12.027 15.363 1.00 75.88 294 ASN A C 1
ATOM 2404 O O . ASN A 1 294 ? -3.372 -12.578 16.140 1.00 75.88 294 ASN A O 1
ATOM 2408 N N . MET A 1 295 ? -2.632 -12.230 14.043 1.00 73.12 295 MET A N 1
ATOM 2409 C CA . MET A 1 295 ? -3.584 -13.144 13.420 1.00 73.12 295 MET A CA 1
ATOM 2410 C C . MET A 1 295 ? -3.209 -14.603 13.691 1.00 73.12 295 MET A C 1
ATOM 2412 O O . MET A 1 295 ? -2.049 -15.010 13.661 1.00 73.12 295 MET A O 1
ATOM 2416 N N . SER A 1 296 ? -4.233 -15.416 13.921 1.00 66.25 296 SER A N 1
ATOM 2417 C CA . SER A 1 296 ? -4.142 -16.846 14.220 1.00 66.25 296 SER A CA 1
ATOM 2418 C C . SER A 1 296 ? -3.663 -17.660 13.019 1.00 66.25 296 SER A C 1
ATOM 2420 O O . SER A 1 296 ? -3.094 -18.739 13.188 1.00 66.25 296 SER A O 1
ATOM 2422 N N . GLN A 1 297 ? -3.912 -17.164 11.804 1.00 57.97 297 GLN A N 1
ATOM 2423 C CA . GLN A 1 297 ? -3.334 -17.702 10.580 1.00 57.97 297 GLN A CA 1
ATOM 2424 C C . GLN A 1 297 ? -2.386 -16.666 9.974 1.00 57.97 297 GLN A C 1
ATOM 2426 O O . GLN A 1 297 ? -2.838 -15.557 9.686 1.00 57.97 297 GLN A O 1
ATOM 2431 N N . PRO A 1 298 ? -1.099 -17.005 9.771 1.00 53.72 298 PRO A N 1
ATOM 2432 C CA . PRO A 1 298 ? -0.159 -16.090 9.150 1.00 53.72 298 PRO A CA 1
ATOM 2433 C C . PRO A 1 298 ? -0.617 -15.792 7.721 1.00 53.72 298 PRO A C 1
ATOM 2435 O O . PRO A 1 298 ? -0.800 -16.695 6.904 1.00 53.72 298 PRO A O 1
ATOM 2438 N N . ILE A 1 299 ? -0.824 -14.509 7.450 1.00 56.28 299 ILE A N 1
ATOM 2439 C CA . ILE A 1 299 ? -0.978 -13.958 6.106 1.00 56.28 299 ILE A CA 1
ATOM 2440 C C . ILE A 1 299 ? 0.382 -13.359 5.732 1.00 56.28 299 ILE A C 1
ATOM 2442 O O . ILE A 1 299 ? 1.036 -12.760 6.584 1.00 56.28 299 ILE A O 1
ATOM 2446 N N . ASP A 1 300 ? 0.826 -13.520 4.487 1.00 48.47 300 ASP A N 1
ATOM 2447 C CA . ASP A 1 300 ? 2.134 -13.021 4.043 1.00 48.47 300 ASP A CA 1
ATOM 2448 C C . ASP A 1 300 ? 2.240 -11.476 4.177 1.00 48.47 300 ASP A C 1
ATOM 2450 O O . ASP A 1 300 ? 1.454 -10.745 3.565 1.00 48.47 300 ASP A O 1
ATOM 2454 N N . TYR A 1 301 ? 3.214 -10.970 4.961 1.00 40.44 301 TYR A N 1
ATOM 2455 C CA . TYR A 1 301 ? 3.562 -9.539 5.132 1.00 40.44 301 TYR A CA 1
ATOM 2456 C C . TYR A 1 301 ? 4.980 -9.346 5.697 1.00 40.44 301 TYR A C 1
ATOM 2458 O O . TYR A 1 301 ? 5.258 -9.963 6.717 1.00 40.44 301 TYR A O 1
ATOM 2466 N N . GLU A 1 302 ? 5.840 -8.445 5.170 1.00 41.91 302 GLU A N 1
ATOM 2467 C CA . GLU A 1 302 ? 7.052 -8.013 5.917 1.00 41.91 302 GLU A CA 1
ATOM 2468 C C . GLU A 1 302 ? 7.766 -6.703 5.456 1.00 41.91 302 GLU A C 1
ATOM 2470 O O . GLU A 1 302 ? 8.228 -6.622 4.323 1.00 41.91 302 GLU A O 1
ATOM 2475 N N . VAL A 1 303 ? 7.846 -5.684 6.356 1.00 45.22 303 VAL A N 1
ATOM 2476 C CA . VAL A 1 303 ? 8.984 -4.781 6.783 1.00 45.22 303 VAL A CA 1
ATOM 2477 C C . VAL A 1 303 ? 8.458 -3.551 7.593 1.00 45.22 303 VAL A C 1
ATOM 2479 O O . VAL A 1 303 ? 7.321 -3.137 7.380 1.00 45.22 303 VAL A O 1
ATOM 2482 N N . LEU A 1 304 ? 9.248 -2.994 8.556 1.00 37.50 304 LEU A N 1
ATOM 2483 C CA . LEU A 1 304 ? 8.858 -1.908 9.501 1.00 37.50 304 LEU A CA 1
ATOM 2484 C C . LEU A 1 304 ? 9.884 -0.786 9.768 1.00 37.50 304 LEU A C 1
ATOM 2486 O O . LEU A 1 304 ? 11.038 -1.087 10.055 1.00 37.50 304 LEU A O 1
ATOM 2490 N N . VAL A 1 305 ? 9.451 0.484 9.800 1.00 38.78 305 VAL A N 1
ATOM 2491 C CA . VAL A 1 305 ? 10.240 1.637 10.279 1.00 38.78 305 VAL A CA 1
ATOM 2492 C C . VAL A 1 305 ? 9.306 2.702 10.894 1.00 38.78 305 VAL A C 1
ATOM 2494 O O . VAL A 1 305 ? 8.257 3.008 10.343 1.00 38.78 305 VAL A O 1
ATOM 2497 N N . THR A 1 306 ? 9.720 3.323 12.003 1.00 35.25 306 THR A N 1
ATOM 2498 C CA . THR A 1 306 ? 8.867 4.213 12.816 1.00 35.25 306 THR A CA 1
ATOM 2499 C C . THR A 1 306 ? 9.427 5.637 12.924 1.00 35.25 306 THR A C 1
ATOM 2501 O O . THR A 1 306 ? 10.619 5.825 13.169 1.00 35.25 306 THR A O 1
ATOM 2504 N N . LEU A 1 307 ? 8.561 6.656 12.834 1.00 37.91 307 LEU A N 1
ATOM 2505 C CA . LEU A 1 307 ? 8.878 8.072 13.095 1.00 37.91 307 LEU A CA 1
ATOM 2506 C C . LEU A 1 307 ? 8.133 8.578 14.350 1.00 37.91 307 LEU A C 1
ATOM 2508 O O . LEU A 1 307 ? 6.917 8.408 14.442 1.00 37.91 307 LEU A O 1
ATOM 2512 N N . PHE A 1 308 ? 8.822 9.257 15.285 1.00 41.84 308 PHE A N 1
ATOM 2513 C CA . PHE A 1 308 ? 8.223 9.793 16.522 1.00 41.84 308 PHE A CA 1
ATOM 2514 C C . PHE A 1 308 ? 8.245 11.331 16.600 1.00 41.84 308 PHE A C 1
ATOM 2516 O O . PHE A 1 308 ? 9.285 11.965 16.434 1.00 41.84 308 PHE A O 1
ATOM 2523 N N . ASN A 1 309 ? 7.097 11.948 16.901 1.00 49.78 309 ASN A N 1
ATOM 2524 C CA . ASN A 1 309 ? 6.946 13.404 16.889 1.00 49.78 309 ASN A CA 1
ATOM 2525 C C . ASN A 1 309 ? 7.258 14.048 18.254 1.00 49.78 309 ASN A C 1
ATOM 2527 O O . ASN A 1 309 ? 6.382 14.158 19.110 1.00 49.78 309 ASN A O 1
ATOM 2531 N N . SER A 1 310 ? 8.487 14.543 18.430 1.00 62.31 310 SER A N 1
ATOM 2532 C CA . SER A 1 310 ? 8.863 15.425 19.545 1.00 62.31 310 SER A CA 1
ATOM 2533 C C . SER A 1 310 ? 9.473 16.722 19.024 1.00 62.31 310 SER A C 1
ATOM 2535 O O . SER A 1 310 ? 10.681 16.853 18.843 1.00 62.31 310 SER A O 1
ATOM 2537 N N . LEU A 1 311 ? 8.600 17.701 18.773 1.00 77.38 311 LEU A N 1
ATOM 2538 C CA . LEU A 1 311 ? 8.910 18.945 18.059 1.00 77.38 311 LEU A CA 1
ATOM 2539 C C . LEU A 1 311 ? 10.093 19.734 18.628 1.00 77.38 311 LEU A C 1
ATOM 2541 O O . LEU A 1 311 ? 10.774 20.413 17.861 1.00 77.38 311 LEU A O 1
ATOM 2545 N N . PHE A 1 312 ? 10.318 19.654 19.942 1.00 82.62 312 PHE A N 1
ATOM 2546 C CA . PHE A 1 312 ? 11.374 20.362 20.677 1.00 82.62 312 PHE A CA 1
ATOM 2547 C C . PHE A 1 312 ? 12.378 19.421 21.338 1.00 82.62 312 PHE A C 1
ATOM 2549 O O . PHE A 1 312 ? 13.314 19.899 21.971 1.00 82.62 312 PHE A O 1
ATOM 2556 N N . LEU A 1 313 ? 12.171 18.103 21.244 1.00 82.38 313 LEU A N 1
ATOM 2557 C CA . LEU A 1 313 ? 12.765 17.063 22.100 1.00 82.38 313 LEU A CA 1
ATOM 2558 C C . LEU A 1 313 ? 12.375 17.173 23.581 1.00 82.38 313 LEU A C 1
ATOM 2560 O O . LEU A 1 313 ? 12.082 16.152 24.194 1.00 82.38 313 LEU A O 1
ATOM 2564 N N . VAL A 1 314 ? 12.318 18.391 24.121 1.00 87.94 314 VAL A N 1
ATOM 2565 C CA . VAL A 1 314 ? 11.835 18.724 25.463 1.00 87.94 314 VAL A CA 1
ATOM 2566 C C . VAL A 1 314 ? 10.325 18.944 25.517 1.00 87.94 314 VAL A C 1
ATOM 2568 O O . VAL A 1 314 ? 9.669 19.202 24.504 1.00 87.94 314 VAL A O 1
ATOM 2571 N N . ASP A 1 315 ? 9.768 18.845 26.718 1.00 88.81 315 ASP A N 1
ATOM 2572 C CA . ASP A 1 315 ? 8.324 18.821 26.913 1.00 88.81 315 ASP A CA 1
ATOM 2573 C C . ASP A 1 315 ? 7.675 20.204 26.734 1.00 88.81 315 ASP A C 1
ATOM 2575 O O . ASP A 1 315 ? 8.197 21.242 27.157 1.00 88.81 315 ASP A O 1
ATOM 2579 N N . VAL A 1 316 ? 6.476 20.209 26.150 1.00 87.75 316 VAL A N 1
ATOM 2580 C CA . VAL A 1 316 ? 5.537 21.333 26.228 1.00 87.75 316 VAL A CA 1
ATOM 2581 C C . VAL A 1 316 ? 4.329 20.856 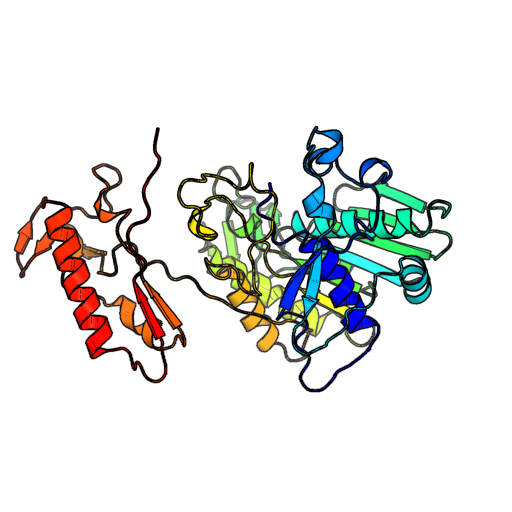27.018 1.00 87.75 316 VAL A C 1
ATOM 2583 O O . VAL A 1 316 ? 3.594 19.983 26.564 1.00 87.75 316 VAL A O 1
ATOM 2586 N N . GLU A 1 317 ? 4.128 21.424 28.202 1.00 88.56 317 GLU A N 1
ATOM 2587 C CA . GLU A 1 317 ? 3.073 21.011 29.130 1.00 88.56 317 GLU A CA 1
ATOM 2588 C C . GLU A 1 317 ? 2.039 22.116 29.308 1.00 88.56 317 GLU A C 1
ATOM 2590 O O . GLU A 1 317 ? 2.348 23.293 29.171 1.00 88.56 317 GLU A O 1
ATOM 2595 N N . VAL A 1 318 ? 0.797 21.761 29.617 1.00 87.81 318 VAL A N 1
ATOM 2596 C CA . VAL A 1 318 ? -0.241 22.747 29.936 1.00 87.81 318 VAL A CA 1
ATOM 2597 C C . VAL A 1 318 ? -0.388 22.812 31.446 1.00 87.81 318 VAL A C 1
ATOM 2599 O O . VAL A 1 318 ? -0.859 21.854 32.052 1.00 87.81 318 VAL A O 1
ATOM 2602 N N . GLU A 1 319 ? -0.007 23.938 32.047 1.00 86.31 319 GLU A N 1
ATOM 2603 C CA . GLU A 1 319 ? -0.167 24.155 33.484 1.00 86.31 319 GLU A CA 1
ATOM 2604 C C . GLU A 1 319 ? -1.504 24.850 33.792 1.00 86.31 319 GLU A C 1
ATOM 2606 O O . GLU A 1 319 ? -1.819 25.893 33.193 1.00 86.31 319 GLU A O 1
ATOM 2611 N N . PRO A 1 320 ? -2.298 24.321 34.742 1.00 81.44 320 PRO A N 1
ATOM 2612 C CA . PRO A 1 320 ? -3.579 24.902 35.121 1.00 81.44 320 PRO A CA 1
ATOM 2613 C C . PRO A 1 320 ? -3.434 26.357 35.583 1.00 81.44 320 PRO A C 1
ATOM 2615 O O . PRO A 1 320 ? -2.564 26.685 36.384 1.00 81.44 320 PRO A O 1
ATOM 2618 N N . ASN A 1 321 ? -4.320 27.235 35.106 1.00 82.19 321 ASN A N 1
ATOM 2619 C CA . ASN A 1 321 ? -4.352 28.675 35.418 1.00 82.19 321 ASN A CA 1
ATOM 2620 C C . ASN A 1 321 ? -3.149 29.500 34.913 1.00 82.19 321 ASN A C 1
ATOM 2622 O O . ASN A 1 321 ? -3.101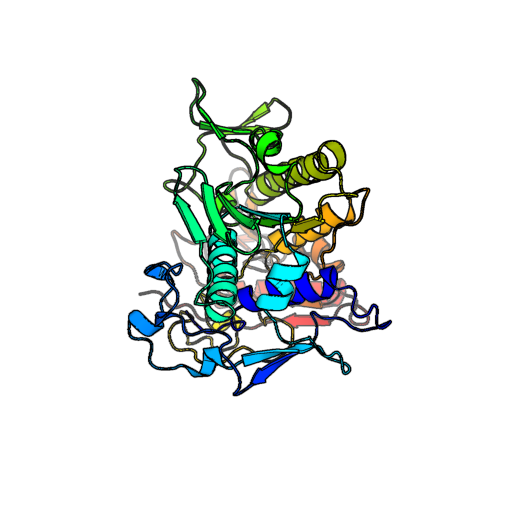 30.703 35.170 1.00 82.19 321 ASN A O 1
ATOM 2626 N N . ILE A 1 322 ? -2.213 28.888 34.173 1.00 83.62 322 ILE A N 1
ATOM 2627 C CA . ILE A 1 322 ? -1.037 29.566 33.604 1.00 83.62 322 ILE A CA 1
ATOM 2628 C C . ILE A 1 322 ? -1.032 29.467 32.072 1.00 83.62 322 ILE A C 1
ATOM 2630 O O . ILE A 1 322 ? -0.956 30.498 31.405 1.00 83.62 322 ILE A O 1
ATOM 2634 N N . GLY A 1 323 ? -1.150 28.263 31.501 1.00 88.50 323 GLY A N 1
ATOM 2635 C CA . GLY A 1 323 ? -1.147 28.036 30.047 1.00 88.50 323 GLY A CA 1
ATOM 2636 C C . GLY A 1 323 ? -0.096 27.022 29.585 1.00 88.50 323 GLY A C 1
ATOM 2637 O O . GLY A 1 323 ? 0.402 26.231 30.381 1.00 88.50 323 GLY A O 1
ATOM 2638 N N . ARG A 1 324 ? 0.232 27.019 28.286 1.00 91.00 324 ARG A N 1
ATOM 2639 C CA . ARG A 1 324 ? 1.230 26.112 27.687 1.00 91.00 324 ARG A CA 1
ATOM 2640 C C . ARG A 1 324 ? 2.642 26.565 28.057 1.00 91.00 324 ARG A C 1
ATOM 2642 O O . ARG A 1 324 ? 2.991 27.727 27.852 1.00 91.00 324 ARG A O 1
ATOM 2649 N N . ILE A 1 325 ? 3.474 25.664 28.551 1.00 91.75 325 ILE A N 1
ATOM 2650 C CA . ILE A 1 325 ? 4.815 25.945 29.055 1.00 91.75 325 ILE A CA 1
ATOM 2651 C C . ILE A 1 325 ? 5.818 25.050 28.337 1.00 91.75 325 ILE A C 1
ATOM 2653 O O . ILE A 1 325 ? 5.741 23.829 28.434 1.00 91.75 325 ILE A O 1
ATOM 2657 N N . LEU A 1 326 ? 6.771 25.662 27.631 1.00 93.25 326 LEU A N 1
ATOM 2658 C CA . LEU A 1 326 ? 7.948 24.964 27.113 1.00 93.25 326 LEU A CA 1
ATOM 2659 C C . LEU A 1 326 ? 8.932 24.745 28.271 1.00 93.25 326 LEU A C 1
ATOM 2661 O O . LEU A 1 326 ? 9.485 25.714 28.802 1.00 93.25 326 LEU A O 1
ATOM 2665 N N . LYS A 1 327 ? 9.137 23.485 28.667 1.00 93.12 327 LYS A N 1
ATOM 2666 C CA . LYS A 1 327 ? 9.991 23.092 29.794 1.00 93.12 327 LYS A CA 1
ATOM 2667 C C . LYS A 1 327 ? 11.369 22.685 29.287 1.00 93.12 327 LYS A C 1
ATOM 2669 O O . LYS A 1 327 ? 11.611 21.525 28.980 1.00 93.12 327 LYS A O 1
ATOM 2674 N N . LEU A 1 328 ? 12.307 23.633 29.241 1.00 92.75 328 LEU A N 1
ATOM 2675 C CA . LEU A 1 328 ? 13.639 23.420 28.646 1.00 92.75 328 LEU A CA 1
ATOM 2676 C C . LEU A 1 328 ? 14.496 22.350 29.345 1.00 92.75 328 LEU A C 1
ATOM 2678 O O . LEU A 1 328 ? 15.491 21.917 28.772 1.00 92.75 328 LEU A O 1
ATOM 2682 N N . ASN A 1 329 ? 14.114 21.915 30.549 1.00 89.88 329 ASN A N 1
ATOM 2683 C CA . ASN A 1 329 ? 14.848 20.952 31.375 1.00 89.88 329 ASN A CA 1
ATOM 2684 C C . ASN A 1 329 ? 14.117 19.600 31.547 1.00 89.88 329 ASN A C 1
ATOM 2686 O O . ASN A 1 329 ? 14.467 18.848 32.453 1.00 89.88 329 ASN A O 1
ATOM 2690 N N . SER A 1 330 ? 13.105 19.289 30.725 1.00 88.81 330 SER A N 1
ATOM 2691 C CA . SER A 1 330 ? 12.277 18.076 30.866 1.00 88.81 330 SER A CA 1
ATOM 2692 C C . SER A 1 330 ? 12.143 17.301 29.546 1.00 88.81 330 SER A C 1
ATOM 2694 O O . SER A 1 330 ? 11.913 17.920 28.511 1.00 88.81 330 SER A O 1
ATOM 2696 N N . ILE A 1 331 ? 12.288 15.965 29.587 1.00 87.06 331 ILE A N 1
ATOM 2697 C CA . ILE A 1 331 ? 12.081 15.014 28.466 1.00 87.06 331 ILE A CA 1
ATOM 2698 C C . ILE A 1 331 ? 11.338 13.775 28.997 1.00 87.06 331 ILE A C 1
ATOM 2700 O O . ILE A 1 331 ? 11.903 12.691 29.145 1.00 87.06 331 ILE A O 1
ATOM 2704 N N . LYS A 1 332 ? 10.058 13.926 29.342 1.00 79.00 332 LYS A N 1
ATOM 2705 C CA . LYS A 1 332 ? 9.220 12.815 29.827 1.00 79.00 332 LYS A CA 1
ATOM 2706 C C . LYS A 1 332 ? 8.935 11.799 28.723 1.00 79.00 332 LYS A C 1
ATOM 2708 O O . LYS A 1 332 ? 8.918 10.599 28.981 1.00 79.00 332 LYS A O 1
ATOM 2713 N N . ASN A 1 333 ? 8.791 12.271 27.483 1.00 61.94 333 ASN A N 1
ATOM 2714 C CA . ASN A 1 333 ? 8.553 11.426 26.307 1.00 61.94 333 ASN A CA 1
ATOM 2715 C C . ASN A 1 333 ? 9.771 10.588 25.880 1.00 61.94 333 ASN A C 1
ATOM 2717 O O . ASN A 1 333 ? 9.690 9.869 24.894 1.00 61.94 333 ASN A O 1
ATOM 2721 N N . GLY A 1 334 ? 10.897 10.653 26.594 1.00 59.16 334 GLY A N 1
ATOM 2722 C CA . GLY A 1 334 ? 12.082 9.867 26.259 1.00 59.16 334 GLY A CA 1
ATOM 2723 C C . GLY A 1 334 ? 11.939 8.364 26.518 1.00 59.16 334 GLY A C 1
ATOM 2724 O O . GLY A 1 334 ? 12.614 7.565 25.877 1.00 59.16 334 GLY A O 1
ATOM 2725 N N . GLU A 1 335 ? 11.047 7.944 27.421 1.00 69.62 335 GLU A N 1
ATOM 2726 C CA . GLU A 1 335 ? 10.913 6.532 27.827 1.00 69.62 335 GLU A CA 1
ATOM 2727 C C . GLU A 1 335 ? 10.646 5.568 26.659 1.00 69.62 335 GLU A C 1
ATOM 2729 O O . GLU A 1 335 ? 11.198 4.472 26.612 1.00 69.62 335 GLU A O 1
ATOM 2734 N N . ILE A 1 336 ? 9.863 6.000 25.675 1.00 56.81 336 ILE A N 1
ATOM 2735 C CA . ILE A 1 336 ? 9.516 5.238 24.462 1.00 56.81 336 ILE A CA 1
ATOM 2736 C C . ILE A 1 336 ? 10.663 5.127 23.449 1.00 56.81 336 ILE A C 1
ATOM 2738 O O . ILE A 1 336 ? 10.671 4.219 22.627 1.00 56.81 336 ILE A O 1
ATOM 2742 N N . TRP A 1 337 ? 11.650 6.023 23.502 1.00 62.31 337 TRP A N 1
ATOM 2743 C CA . TRP A 1 337 ? 12.816 5.981 22.619 1.00 62.31 337 TRP A CA 1
ATOM 2744 C C . TRP A 1 337 ? 13.774 4.859 23.036 1.00 62.31 337 TRP A C 1
ATOM 2746 O O . TRP A 1 337 ? 14.486 4.301 22.211 1.00 62.31 337 TRP A O 1
ATOM 2756 N N . LYS A 1 338 ? 13.748 4.447 24.308 1.00 62.84 338 LYS A N 1
ATOM 2757 C CA . LYS A 1 338 ? 14.675 3.449 24.866 1.00 62.84 338 LYS A CA 1
ATOM 2758 C C . LYS A 1 338 ? 14.599 2.061 24.213 1.00 62.84 338 LYS A C 1
ATOM 2760 O O . LYS A 1 338 ? 15.516 1.273 24.409 1.00 62.84 338 LYS A O 1
ATOM 2765 N N . GLN A 1 339 ? 13.517 1.747 23.495 1.00 55.62 339 GLN A N 1
ATOM 2766 C CA . GLN A 1 339 ? 13.281 0.423 22.903 1.00 55.62 339 GLN A CA 1
ATOM 2767 C C . GLN A 1 339 ? 13.712 0.309 21.432 1.00 55.62 339 GLN A C 1
ATOM 2769 O O . GLN A 1 339 ? 13.666 -0.786 20.884 1.00 55.62 339 GLN A O 1
ATOM 2774 N N . ALA A 1 340 ? 14.102 1.408 20.782 1.00 49.78 340 ALA A N 1
ATOM 2775 C CA . ALA A 1 340 ? 14.491 1.386 19.375 1.00 49.78 340 ALA A CA 1
ATOM 2776 C C . ALA A 1 340 ? 15.935 0.891 19.189 1.00 49.78 340 ALA A C 1
ATOM 2778 O O . ALA A 1 340 ? 16.832 1.285 19.935 1.00 49.78 340 ALA A O 1
ATOM 2779 N N . ASP A 1 341 ? 16.185 0.100 18.144 1.00 43.66 341 ASP A N 1
ATOM 2780 C CA . ASP A 1 341 ? 17.540 -0.340 17.770 1.00 43.66 341 ASP A CA 1
ATOM 2781 C C . ASP A 1 341 ? 18.359 0.793 17.115 1.00 43.66 341 ASP A C 1
ATOM 2783 O O . ASP A 1 341 ? 19.593 0.820 17.149 1.00 43.66 341 ASP A O 1
ATOM 2787 N N . VAL A 1 342 ? 17.675 1.789 16.542 1.00 43.31 342 VAL A N 1
ATOM 2788 C CA . VAL A 1 342 ? 18.277 3.026 16.031 1.00 43.31 342 VAL A CA 1
ATOM 2789 C C . VAL A 1 342 ? 17.381 4.213 16.388 1.00 43.31 342 VAL A C 1
ATOM 2791 O O . VAL A 1 342 ? 16.201 4.235 16.051 1.00 43.31 342 VAL A O 1
ATOM 2794 N N . LEU A 1 343 ? 17.953 5.219 17.051 1.00 50.16 343 LEU A N 1
ATOM 2795 C CA . LEU A 1 343 ? 17.295 6.465 17.437 1.00 50.16 343 LEU A CA 1
ATOM 2796 C C . LEU A 1 343 ? 17.853 7.637 16.642 1.00 50.16 343 LEU A C 1
ATOM 2798 O O . LEU A 1 343 ? 19.035 7.957 16.743 1.00 50.16 343 LEU A O 1
ATOM 2802 N N . ILE A 1 344 ? 17.001 8.313 15.878 1.00 46.34 344 ILE A N 1
ATOM 2803 C CA . ILE A 1 344 ? 17.394 9.487 15.096 1.00 46.34 344 ILE A CA 1
ATOM 2804 C C . ILE A 1 344 ? 16.530 10.672 15.521 1.00 46.34 344 ILE A C 1
ATOM 2806 O O . ILE A 1 344 ? 15.319 10.675 15.320 1.00 46.34 344 ILE A O 1
ATOM 2810 N N . PHE A 1 345 ? 17.163 11.669 16.134 1.00 61.09 345 PHE A N 1
ATOM 2811 C CA . PHE A 1 345 ? 16.527 12.862 16.686 1.00 61.09 345 PHE A CA 1
ATOM 2812 C C . PHE A 1 345 ? 16.737 14.061 15.775 1.00 61.09 345 PHE A C 1
ATOM 2814 O O . PHE A 1 345 ? 17.834 14.258 15.267 1.00 61.09 345 PHE A O 1
ATOM 2821 N N . ASN A 1 346 ? 15.734 14.917 15.628 1.00 55.47 346 ASN A N 1
ATOM 2822 C CA . ASN A 1 346 ? 15.941 16.274 15.146 1.00 55.47 346 ASN A CA 1
ATOM 2823 C C . ASN A 1 346 ? 15.022 17.239 15.883 1.00 55.47 346 ASN A C 1
ATOM 2825 O O . ASN A 1 346 ? 13.935 16.889 16.337 1.00 55.47 346 ASN A O 1
ATOM 2829 N N . THR A 1 347 ? 15.462 18.483 16.014 1.00 61.72 347 THR A N 1
ATOM 2830 C CA . THR A 1 347 ? 14.576 19.573 16.397 1.00 61.72 347 THR A CA 1
ATOM 2831 C C . THR A 1 347 ? 15.175 20.899 15.968 1.00 61.72 347 THR A C 1
ATOM 2833 O O . THR A 1 347 ? 16.379 21.105 16.082 1.00 61.72 347 THR A O 1
ATOM 2836 N N . TRP A 1 348 ? 14.329 21.778 15.431 1.00 63.81 348 TRP A N 1
ATOM 2837 C CA . TRP A 1 348 ? 14.650 23.188 15.204 1.00 63.81 348 TRP A CA 1
ATOM 2838 C C . TRP A 1 348 ? 13.464 23.976 14.657 1.00 63.81 348 TRP A C 1
ATOM 2840 O O . TRP A 1 348 ? 13.153 25.052 15.155 1.00 63.81 348 TRP A O 1
ATOM 2850 N N . LEU A 1 349 ? 12.796 23.448 13.625 1.00 62.94 349 LEU A N 1
ATOM 2851 C CA . LEU A 1 349 ? 11.828 24.194 12.811 1.00 62.94 349 LEU A CA 1
ATOM 2852 C C . LEU A 1 349 ? 10.741 24.892 13.643 1.00 62.94 349 LEU A C 1
ATOM 2854 O O . LEU A 1 349 ? 10.223 25.943 13.270 1.00 62.94 349 LEU A O 1
ATOM 2858 N N . TRP A 1 350 ? 10.377 24.300 14.775 1.00 69.44 350 TRP A N 1
ATOM 2859 C CA . TRP A 1 350 ? 9.373 24.846 15.672 1.00 69.44 350 TRP A CA 1
ATOM 2860 C C . TRP A 1 350 ? 9.935 25.828 16.706 1.00 69.44 350 TRP A C 1
ATOM 2862 O O . TRP A 1 350 ? 9.182 26.670 17.193 1.00 69.44 350 TRP A O 1
ATOM 2872 N N . TRP A 1 351 ? 11.239 25.789 17.002 1.00 75.88 351 TRP A N 1
ATOM 2873 C CA . TRP A 1 351 ? 11.917 26.749 17.881 1.00 75.88 351 TRP A CA 1
ATOM 2874 C C . TRP A 1 351 ? 11.908 28.160 17.296 1.00 75.88 351 TRP A C 1
ATOM 2876 O O . TRP A 1 351 ? 11.894 29.133 18.040 1.00 75.88 351 TRP A O 1
ATOM 2886 N N . THR A 1 352 ? 11.868 28.301 15.971 1.00 73.25 352 THR A N 1
ATOM 2887 C CA . THR A 1 352 ? 11.892 29.605 15.290 1.00 73.25 352 THR A CA 1
ATOM 2888 C C . THR A 1 352 ? 10.507 30.204 15.035 1.00 73.25 352 THR A C 1
ATOM 2890 O O . THR A 1 352 ? 10.407 31.346 14.583 1.00 73.25 352 THR A O 1
ATOM 2893 N N . ARG A 1 353 ? 9.411 29.493 15.350 1.00 71.81 353 ARG A N 1
ATOM 2894 C CA . ARG A 1 353 ? 8.045 29.990 15.109 1.00 71.81 353 ARG A CA 1
ATOM 2895 C C . ARG A 1 353 ? 7.621 31.038 16.140 1.00 71.81 353 ARG A C 1
ATOM 2897 O O . ARG A 1 353 ? 7.649 30.805 17.345 1.00 71.81 353 ARG A O 1
ATOM 2904 N N . GLY A 1 354 ? 7.168 32.190 15.644 1.00 70.81 354 GLY A N 1
ATOM 2905 C CA . GLY A 1 354 ? 6.552 33.253 16.443 1.00 70.81 354 GLY A CA 1
ATOM 2906 C C . GLY A 1 354 ? 5.030 33.118 16.566 1.00 70.81 354 GLY A C 1
ATOM 2907 O O . GLY A 1 354 ? 4.403 32.226 15.984 1.00 70.81 354 GLY A O 1
ATOM 2908 N N . LYS A 1 355 ? 4.404 34.035 17.313 1.00 70.81 355 LYS A N 1
ATOM 2909 C CA . LYS A 1 355 ? 2.937 34.117 17.405 1.00 70.81 355 LYS A CA 1
ATOM 2910 C C . LYS A 1 355 ? 2.317 34.368 16.015 1.00 70.81 355 LYS A C 1
ATOM 2912 O O . LYS A 1 355 ? 2.890 35.124 15.236 1.00 70.81 355 LYS A O 1
ATOM 2917 N N . PRO A 1 356 ? 1.163 33.755 15.689 1.00 65.50 356 PRO A N 1
ATOM 2918 C CA . PRO A 1 356 ? 0.320 32.917 16.553 1.00 65.50 356 PRO A CA 1
ATOM 2919 C C . PRO A 1 356 ? 0.708 31.426 16.573 1.00 65.50 356 PRO A C 1
ATOM 2921 O O . PRO A 1 356 ? 0.121 30.661 17.327 1.00 65.50 356 PRO A O 1
ATOM 2924 N N . LYS A 1 357 ? 1.688 30.997 15.764 1.00 70.44 357 LYS A N 1
ATOM 2925 C CA . LYS A 1 357 ? 2.062 29.580 15.572 1.00 70.44 357 LYS A CA 1
ATOM 2926 C C . LYS A 1 357 ? 2.950 29.005 16.687 1.00 70.44 357 LYS A C 1
ATOM 2928 O O . LYS A 1 357 ? 3.298 27.830 16.633 1.00 70.44 357 LYS A O 1
ATOM 2933 N N . GLN A 1 358 ? 3.328 29.826 17.663 1.00 81.06 358 GLN A N 1
ATOM 2934 C CA . GLN A 1 358 ? 4.104 29.424 18.832 1.00 81.06 358 GLN A CA 1
ATOM 2935 C C . GLN A 1 358 ? 3.282 28.463 19.717 1.00 81.06 358 GLN A C 1
ATOM 2937 O O . GLN A 1 358 ? 2.188 28.830 20.163 1.00 81.06 358 GLN A O 1
ATOM 2942 N N . PRO A 1 359 ? 3.778 27.242 19.987 1.00 80.12 359 PRO A N 1
ATOM 2943 C CA . PRO A 1 359 ? 3.017 26.242 20.731 1.00 80.12 359 PRO A CA 1
ATOM 2944 C C . PRO A 1 359 ? 3.123 26.361 22.258 1.00 80.12 359 PRO A C 1
ATOM 2946 O O . PRO A 1 359 ? 2.507 25.563 22.955 1.00 80.12 359 PRO A O 1
ATOM 2949 N N . TRP A 1 360 ? 3.835 27.359 22.786 1.00 88.62 360 TRP A N 1
ATOM 2950 C CA . TRP A 1 360 ? 3.891 27.673 24.217 1.00 88.62 360 TRP A CA 1
ATOM 2951 C C . TRP A 1 360 ? 3.485 29.126 24.491 1.00 88.62 360 TRP A C 1
ATOM 2953 O O . TRP A 1 360 ? 3.672 30.008 23.651 1.00 88.62 360 TRP A O 1
ATOM 2963 N N . ASP A 1 361 ? 2.949 29.383 25.678 1.00 90.56 361 ASP A N 1
ATOM 2964 C CA . ASP A 1 361 ? 2.581 30.708 26.186 1.00 90.56 361 ASP A CA 1
ATOM 2965 C C . ASP A 1 361 ? 3.681 31.280 27.098 1.00 90.56 361 ASP A C 1
ATOM 2967 O O . ASP A 1 361 ? 3.921 32.489 27.092 1.00 90.56 361 ASP A O 1
ATOM 2971 N N . TYR A 1 362 ? 4.391 30.398 27.812 1.00 92.44 362 TYR A N 1
ATOM 2972 C CA . TYR A 1 362 ? 5.524 30.706 28.685 1.00 92.44 362 TYR A CA 1
ATOM 2973 C C . TYR A 1 362 ? 6.686 29.737 28.441 1.00 92.44 362 TYR A C 1
ATOM 2975 O O . TYR A 1 362 ? 6.500 28.629 27.938 1.00 92.44 362 TYR A O 1
ATOM 2983 N N . ILE A 1 363 ? 7.894 30.159 28.801 1.00 93.31 363 ILE A N 1
ATOM 2984 C CA . ILE A 1 363 ? 9.088 29.312 28.836 1.00 93.31 363 ILE A CA 1
ATOM 2985 C C . ILE A 1 363 ? 9.504 29.191 30.298 1.00 93.31 363 ILE A C 1
ATOM 2987 O O . ILE A 1 363 ? 9.627 30.205 30.992 1.00 93.31 363 ILE A O 1
ATOM 2991 N N . GLU A 1 364 ? 9.701 27.962 30.766 1.00 92.06 364 GLU A N 1
ATOM 2992 C CA . GLU A 1 364 ? 10.284 27.707 32.080 1.00 92.06 364 GLU A CA 1
ATOM 2993 C C . GLU A 1 364 ? 11.801 27.580 31.946 1.00 92.06 364 GLU A C 1
ATOM 2995 O O . GLU A 1 364 ? 12.308 26.746 31.193 1.00 92.06 364 GLU A O 1
ATOM 3000 N N . ASP A 1 365 ? 12.522 28.411 32.696 1.00 83.31 365 ASP A N 1
ATOM 3001 C CA . ASP A 1 365 ? 13.977 28.395 32.742 1.00 83.31 365 ASP A CA 1
ATOM 3002 C C . ASP A 1 365 ? 14.464 28.498 34.188 1.00 83.31 365 ASP A C 1
ATOM 3004 O O . ASP A 1 365 ? 14.246 29.501 34.871 1.00 83.31 365 ASP A O 1
ATOM 3008 N N . GLY A 1 366 ? 15.091 27.428 34.683 1.00 73.31 366 GLY A N 1
ATOM 3009 C CA . GLY A 1 366 ? 15.640 27.380 36.042 1.00 73.31 366 GLY A CA 1
ATOM 3010 C C . GLY A 1 366 ? 14.607 27.640 37.149 1.00 73.31 366 GLY A C 1
ATOM 3011 O O . GLY A 1 366 ? 14.924 28.314 38.128 1.00 73.31 366 GLY A O 1
ATOM 3012 N N . GLY A 1 367 ? 13.368 27.161 36.982 1.00 77.06 367 GLY A N 1
ATOM 3013 C CA . GLY A 1 367 ? 12.280 27.332 37.956 1.00 77.06 367 GLY A CA 1
ATOM 3014 C C . GLY A 1 367 ? 11.602 28.707 37.930 1.00 77.06 367 GLY A C 1
ATOM 3015 O O . GLY A 1 367 ? 10.803 29.017 38.812 1.00 77.06 367 GLY A O 1
ATOM 3016 N N . ARG A 1 368 ? 11.905 29.550 36.936 1.00 84.88 368 ARG A N 1
ATOM 3017 C CA . ARG A 1 368 ? 11.220 30.828 36.703 1.00 84.88 368 ARG A CA 1
ATOM 3018 C C . ARG A 1 368 ? 10.469 30.793 35.380 1.00 84.88 368 ARG A C 1
ATOM 3020 O O . ARG A 1 368 ? 10.970 30.276 34.386 1.00 84.88 368 ARG A O 1
ATOM 3027 N N . LEU A 1 369 ? 9.287 31.406 35.367 1.00 89.81 369 LEU A N 1
ATOM 3028 C CA . LEU A 1 369 ? 8.480 31.564 34.163 1.00 89.81 369 LEU A CA 1
ATOM 3029 C C . LEU A 1 369 ? 8.773 32.898 33.493 1.00 89.81 369 LEU A C 1
ATOM 3031 O O . LEU A 1 369 ? 8.645 33.961 34.103 1.00 89.81 369 LEU A O 1
ATOM 3035 N N . VAL A 1 370 ? 9.113 32.836 32.210 1.00 90.69 370 VAL A N 1
ATOM 3036 C CA . VAL A 1 370 ? 9.295 34.016 31.368 1.00 90.69 370 VAL A CA 1
ATOM 3037 C C . VAL A 1 370 ? 8.345 33.965 30.180 1.00 90.69 370 VAL A C 1
ATOM 3039 O O . VAL A 1 370 ? 8.042 32.904 29.639 1.00 90.69 370 VAL A O 1
ATOM 3042 N N . LYS A 1 371 ? 7.839 35.134 29.779 1.00 86.38 371 LYS A N 1
ATOM 3043 C CA . LYS A 1 371 ? 6.897 35.246 28.654 1.00 86.38 371 LYS A CA 1
ATOM 3044 C C . LYS A 1 371 ? 7.566 35.071 27.294 1.00 86.38 371 LYS A C 1
ATOM 3046 O O . LYS A 1 371 ? 6.897 34.692 26.338 1.00 86.38 371 LYS A O 1
ATOM 3051 N N . ASP A 1 372 ? 8.852 35.393 27.194 1.00 84.12 372 ASP A N 1
ATOM 3052 C CA . ASP A 1 372 ? 9.602 35.269 25.953 1.00 84.12 372 ASP A CA 1
ATOM 3053 C C . ASP A 1 372 ? 11.101 35.092 26.223 1.00 84.12 372 ASP A C 1
ATOM 3055 O O . ASP A 1 372 ? 11.607 35.503 27.268 1.00 84.12 372 ASP A O 1
ATOM 3059 N N . MET A 1 373 ? 11.805 34.473 25.278 1.00 87.12 373 MET A N 1
ATOM 3060 C CA . MET A 1 373 ? 13.249 34.228 25.330 1.00 87.12 373 MET A CA 1
ATOM 3061 C C . MET A 1 373 ? 13.820 34.226 23.911 1.00 87.12 373 MET A C 1
ATOM 3063 O O . MET A 1 373 ? 13.160 33.778 22.975 1.00 87.12 373 MET A O 1
ATOM 3067 N N . ASN A 1 374 ? 15.068 34.662 23.732 1.00 90.88 374 ASN A N 1
ATOM 3068 C CA . ASN A 1 374 ? 15.756 34.486 22.456 1.00 90.88 374 ASN A CA 1
ATOM 3069 C C . ASN A 1 374 ? 15.721 33.004 22.018 1.00 90.88 374 ASN A C 1
ATOM 3071 O O . ASN A 1 374 ? 16.024 32.108 22.807 1.00 90.88 374 ASN A O 1
ATOM 3075 N N . ARG A 1 375 ? 15.338 32.743 20.762 1.00 85.56 375 ARG A N 1
ATOM 3076 C CA . ARG A 1 375 ? 15.112 31.376 20.261 1.00 85.56 375 ARG A CA 1
ATOM 3077 C C . ARG A 1 375 ? 16.377 30.533 20.212 1.00 85.56 375 ARG A C 1
ATOM 3079 O O . ARG A 1 375 ? 16.309 29.355 20.538 1.00 85.56 375 ARG A O 1
ATOM 3086 N N . ILE A 1 376 ? 17.521 31.140 19.903 1.00 83.00 376 ILE A N 1
ATOM 3087 C CA . ILE A 1 376 ? 18.818 30.455 19.915 1.00 83.00 376 ILE A CA 1
ATOM 3088 C C . ILE A 1 376 ? 19.159 30.018 21.337 1.00 83.00 376 ILE A C 1
ATOM 3090 O O . ILE A 1 376 ? 19.562 28.883 21.562 1.00 83.00 376 ILE A O 1
ATOM 3094 N N . THR A 1 377 ? 18.925 30.896 22.314 1.00 90.00 377 THR A N 1
ATOM 3095 C CA . THR A 1 377 ? 19.155 30.588 23.729 1.00 90.00 377 THR A CA 1
ATOM 3096 C C . THR A 1 377 ? 18.232 29.479 24.231 1.00 90.00 377 THR A C 1
ATOM 3098 O O . THR A 1 377 ? 18.695 28.574 24.921 1.00 90.00 377 THR A O 1
ATOM 3101 N N . ALA A 1 378 ? 16.945 29.522 23.877 1.00 88.00 378 ALA A N 1
ATOM 3102 C CA . ALA A 1 378 ? 15.992 28.481 24.249 1.00 88.00 378 ALA A CA 1
ATOM 3103 C C . ALA A 1 378 ? 16.380 27.128 23.622 1.00 88.00 378 ALA A C 1
ATOM 3105 O O . ALA A 1 378 ? 16.457 26.125 24.331 1.00 88.00 378 ALA A O 1
ATOM 3106 N N . PHE A 1 379 ? 16.712 27.123 22.326 1.00 87.00 379 PHE A N 1
ATOM 3107 C CA . PHE A 1 379 ? 17.142 25.936 21.585 1.00 87.00 379 PHE A CA 1
ATOM 3108 C C . PHE A 1 379 ? 18.396 25.301 22.186 1.00 87.00 379 PHE A C 1
ATOM 3110 O O . PHE A 1 379 ? 18.397 24.109 22.479 1.00 87.00 379 PHE A O 1
ATOM 3117 N N . GLN A 1 380 ? 19.438 26.096 22.446 1.00 87.94 380 GLN A N 1
ATOM 3118 C CA . GLN A 1 380 ? 20.672 25.603 23.062 1.00 87.94 380 GLN A CA 1
ATOM 3119 C C . GLN A 1 380 ? 20.412 24.933 24.416 1.00 87.94 380 GLN A C 1
ATOM 3121 O O . GLN A 1 380 ? 21.019 23.911 24.729 1.00 87.94 380 GLN A O 1
ATOM 3126 N N . ARG A 1 381 ? 19.496 25.477 25.223 1.00 89.94 381 ARG A N 1
ATOM 3127 C CA . ARG A 1 381 ? 19.141 24.894 26.523 1.00 89.94 381 ARG A CA 1
ATOM 3128 C C . ARG A 1 381 ? 18.373 23.584 26.377 1.00 89.94 381 ARG A C 1
ATOM 3130 O O . ARG A 1 381 ? 18.750 22.612 27.023 1.00 89.94 381 ARG A O 1
ATOM 3137 N N . GLY A 1 382 ? 17.373 23.531 25.496 1.00 90.25 382 GLY A N 1
ATOM 3138 C CA . GLY A 1 382 ? 16.640 22.291 25.222 1.00 90.25 382 GLY A CA 1
ATOM 3139 C C . GLY A 1 382 ? 17.537 21.192 24.652 1.00 90.25 382 GLY A C 1
ATOM 3140 O O . GLY A 1 382 ? 17.471 20.044 25.089 1.00 90.25 382 GLY A O 1
ATOM 3141 N N . LEU A 1 383 ? 18.448 21.556 23.746 1.00 86.88 383 LEU A N 1
ATOM 3142 C CA . LEU A 1 383 ? 19.416 20.630 23.169 1.00 86.88 383 LEU A CA 1
ATOM 3143 C C . LEU A 1 383 ? 20.367 20.057 24.225 1.00 86.88 383 LEU A C 1
ATOM 3145 O O . LEU A 1 383 ? 20.610 18.854 24.242 1.00 86.88 383 LEU A O 1
ATOM 3149 N N . ASN A 1 384 ? 20.855 20.885 25.151 1.00 92.31 384 ASN A N 1
ATOM 3150 C CA . ASN A 1 384 ? 21.700 20.416 26.252 1.00 92.31 384 ASN A CA 1
ATOM 3151 C C . ASN A 1 384 ? 20.967 19.425 27.170 1.00 92.31 384 ASN A C 1
ATOM 3153 O O . ASN A 1 384 ? 21.577 18.478 27.667 1.00 92.31 384 ASN A O 1
ATOM 3157 N N . THR A 1 385 ? 19.668 19.622 27.393 1.00 92.56 385 THR A N 1
ATOM 3158 C CA . THR A 1 385 ? 18.831 18.670 28.135 1.00 92.56 385 THR A CA 1
ATOM 3159 C C . THR A 1 385 ? 18.705 17.343 27.383 1.00 92.56 385 THR A C 1
ATOM 3161 O O . THR A 1 385 ? 18.842 16.286 27.996 1.00 92.56 385 THR A O 1
ATOM 3164 N N . TRP A 1 386 ? 18.529 17.380 26.058 1.00 92.06 386 TRP A N 1
ATOM 3165 C CA . TRP A 1 386 ? 18.495 16.179 25.214 1.00 92.06 386 TRP A CA 1
ATOM 3166 C C . TRP A 1 386 ? 19.820 15.412 25.201 1.00 92.06 386 TRP A C 1
ATOM 3168 O O . TRP A 1 386 ? 19.801 14.197 25.384 1.00 92.06 386 TRP A O 1
ATOM 3178 N N . VAL A 1 387 ? 20.963 16.097 25.077 1.00 88.44 387 VAL A N 1
ATOM 3179 C CA . VAL A 1 387 ? 22.289 15.451 25.130 1.00 88.44 387 VAL A CA 1
ATOM 3180 C C . VAL A 1 387 ? 22.451 14.675 26.437 1.00 88.44 387 VAL A C 1
ATOM 3182 O O . VAL A 1 387 ? 22.755 13.485 26.417 1.00 88.44 387 VAL A O 1
ATOM 3185 N N . LYS A 1 388 ? 22.147 15.315 27.574 1.00 92.94 388 LYS A N 1
ATOM 3186 C CA . LYS A 1 388 ? 22.201 14.658 28.888 1.00 92.94 388 LYS A CA 1
ATOM 3187 C C . LYS A 1 388 ? 21.258 13.466 28.976 1.00 92.94 388 LYS A C 1
ATOM 3189 O O . LYS A 1 388 ? 21.595 12.460 29.597 1.00 92.94 388 LYS A O 1
ATOM 3194 N N . TRP A 1 389 ? 20.071 13.572 28.381 1.00 92.94 389 TRP A N 1
ATOM 3195 C CA . TRP A 1 389 ? 19.127 12.466 28.353 1.00 92.94 389 TRP A CA 1
ATOM 3196 C C . TRP A 1 389 ? 19.699 11.268 27.583 1.00 92.94 389 TRP A C 1
ATOM 3198 O O . TRP A 1 389 ? 19.694 10.172 28.140 1.00 92.94 389 TRP A O 1
ATOM 3208 N N . VAL A 1 390 ? 20.258 11.478 26.382 1.00 81.31 390 VAL A N 1
ATOM 3209 C CA . VAL A 1 390 ? 20.886 10.424 25.560 1.00 81.31 390 VAL A CA 1
ATOM 3210 C C . VAL A 1 390 ? 22.020 9.735 26.313 1.00 81.31 390 VAL A C 1
ATOM 3212 O O . VAL A 1 390 ? 22.029 8.510 26.400 1.00 81.31 390 VAL A O 1
ATOM 3215 N N . GLU A 1 391 ? 22.928 10.511 26.908 1.00 87.25 391 GLU A N 1
ATOM 3216 C CA . GLU A 1 391 ? 24.082 9.988 27.657 1.00 87.25 391 GLU A CA 1
ATOM 3217 C C . GLU A 1 391 ? 23.678 9.159 28.884 1.00 87.25 391 GLU A C 1
ATOM 3219 O O . GLU A 1 391 ? 24.411 8.263 29.296 1.00 87.25 391 GLU A O 1
ATOM 3224 N N . THR A 1 392 ? 22.516 9.449 29.473 1.00 90.25 392 THR A N 1
ATOM 3225 C CA . THR A 1 392 ? 22.062 8.805 30.714 1.00 90.25 392 THR A CA 1
ATOM 3226 C C . THR A 1 392 ? 21.144 7.605 30.458 1.00 90.25 392 THR A C 1
ATOM 3228 O O . THR A 1 392 ? 21.075 6.702 31.290 1.00 90.25 392 THR A O 1
ATOM 3231 N N . HIS A 1 393 ? 20.414 7.587 29.338 1.00 84.88 393 HIS A N 1
ATOM 3232 C CA . HIS A 1 393 ? 19.275 6.681 29.143 1.00 84.88 393 HIS A CA 1
ATOM 3233 C C . HIS A 1 393 ? 19.371 5.753 27.926 1.00 84.88 393 HIS A C 1
ATOM 3235 O O . HIS A 1 393 ? 18.530 4.860 27.817 1.00 84.88 393 HIS A O 1
ATOM 3241 N N . VAL A 1 394 ? 20.344 5.933 27.024 1.00 76.38 394 VAL A N 1
ATOM 3242 C CA . VAL A 1 394 ? 20.507 5.086 25.831 1.00 76.38 394 VAL A CA 1
ATOM 3243 C C . VAL A 1 394 ? 21.748 4.203 25.955 1.00 76.38 394 VAL A C 1
ATOM 3245 O O . VAL A 1 394 ? 22.835 4.699 26.235 1.00 76.38 394 VAL A O 1
ATOM 3248 N N . ASP A 1 395 ? 21.594 2.894 25.721 1.00 78.06 395 ASP A N 1
ATOM 3249 C CA . ASP A 1 395 ? 22.709 1.940 25.653 1.00 78.06 395 ASP A CA 1
ATOM 3250 C C . ASP A 1 395 ? 23.325 1.945 24.237 1.00 78.06 395 ASP A C 1
ATOM 3252 O O . ASP A 1 395 ? 22.719 1.410 23.303 1.00 78.06 395 ASP A O 1
ATOM 3256 N N . PRO A 1 396 ? 24.536 2.498 24.045 1.00 61.94 396 PRO A N 1
ATOM 3257 C CA . PRO A 1 396 ? 25.145 2.643 22.723 1.00 61.94 396 PRO A CA 1
ATOM 3258 C C . PRO A 1 396 ? 25.612 1.312 22.115 1.00 61.94 396 PRO A C 1
ATOM 3260 O O . PRO A 1 396 ? 25.991 1.275 20.944 1.00 61.94 396 PRO A O 1
ATOM 3263 N N . THR A 1 397 ? 25.620 0.221 22.891 1.00 60.78 397 THR A N 1
ATOM 3264 C CA . THR A 1 397 ? 25.972 -1.116 22.388 1.00 60.78 397 THR A CA 1
ATOM 3265 C C . THR A 1 397 ? 24.800 -1.816 21.700 1.00 60.78 397 THR A C 1
ATOM 3267 O O . THR A 1 397 ? 25.023 -2.740 20.919 1.00 60.78 397 THR A O 1
ATOM 3270 N N . LYS A 1 398 ? 23.568 -1.355 21.950 1.00 45.59 398 LYS A N 1
ATOM 3271 C CA . LYS A 1 398 ? 22.326 -1.902 21.381 1.00 45.59 398 LYS A CA 1
ATOM 3272 C C . LYS A 1 398 ? 21.619 -0.918 20.459 1.00 45.59 398 LYS A C 1
ATOM 3274 O O . LYS A 1 398 ? 21.097 -1.323 19.430 1.00 45.59 398 LYS A O 1
ATOM 3279 N N . THR A 1 399 ? 21.655 0.365 20.805 1.00 49.62 399 THR A N 1
ATOM 3280 C CA . THR A 1 399 ? 20.920 1.417 20.110 1.00 49.62 399 THR A CA 1
ATOM 3281 C C . THR A 1 399 ? 21.886 2.436 19.527 1.00 49.62 399 THR A C 1
ATOM 3283 O O . THR A 1 399 ? 22.662 3.061 20.253 1.00 49.62 399 THR A O 1
ATOM 3286 N N . LYS A 1 400 ? 21.835 2.659 18.210 1.00 49.66 400 LYS A N 1
ATOM 3287 C CA . LYS A 1 400 ? 22.634 3.726 17.580 1.00 49.66 400 LYS A CA 1
ATOM 3288 C C . LYS A 1 400 ? 21.880 5.052 17.612 1.00 49.66 400 LYS A C 1
ATOM 3290 O O . LYS A 1 400 ? 20.754 5.112 17.130 1.00 49.66 400 LYS A O 1
ATOM 3295 N N . VAL A 1 401 ? 22.502 6.111 18.138 1.00 38.53 401 VAL A N 1
ATOM 3296 C CA . VAL A 1 401 ? 21.881 7.441 18.266 1.00 38.53 401 VAL A CA 1
ATOM 3297 C C . VAL A 1 401 ? 22.470 8.428 17.269 1.00 38.53 401 VAL A C 1
ATOM 3299 O O . VAL A 1 401 ? 23.684 8.609 17.208 1.00 38.53 401 VAL A O 1
ATOM 3302 N N . PHE A 1 402 ? 21.604 9.115 16.535 1.00 46.72 402 PHE A N 1
ATOM 3303 C CA . PHE A 1 402 ? 21.973 10.158 15.587 1.00 46.72 402 PHE A CA 1
ATOM 3304 C C . PHE A 1 402 ? 21.156 11.426 15.858 1.00 46.72 402 PHE A C 1
ATOM 3306 O O . PHE A 1 402 ? 19.969 11.348 16.164 1.00 46.72 402 PHE A O 1
ATOM 3313 N N . TYR A 1 403 ? 21.780 12.601 15.742 1.00 40.31 403 TYR A N 1
ATOM 3314 C CA . TYR A 1 403 ? 21.086 13.890 15.764 1.00 40.31 403 TYR A CA 1
ATOM 3315 C C . TYR A 1 403 ? 21.170 14.508 14.379 1.00 40.31 403 TYR A C 1
ATOM 3317 O O . TYR A 1 403 ? 22.233 14.939 13.930 1.00 40.31 403 TYR A O 1
ATOM 3325 N N . GLN A 1 404 ? 20.047 14.519 13.683 1.00 39.75 404 GLN A N 1
ATOM 3326 C CA . GLN A 1 404 ? 19.913 15.218 12.429 1.00 39.75 404 GLN A CA 1
ATOM 3327 C C . GLN A 1 404 ? 19.756 16.712 12.733 1.00 39.75 404 GLN A C 1
ATOM 3329 O O . GLN A 1 404 ? 18.864 17.147 13.463 1.00 39.75 404 GLN A O 1
ATOM 3334 N N . GLY A 1 405 ? 20.690 17.490 12.190 1.00 39.62 405 GLY A N 1
ATOM 3335 C CA . GLY A 1 405 ? 20.704 18.938 12.315 1.00 39.62 405 GLY A CA 1
ATOM 3336 C C . GLY A 1 405 ? 19.515 19.610 11.629 1.00 39.62 405 GLY A C 1
ATOM 3337 O O . GLY A 1 405 ? 18.581 18.986 11.133 1.00 39.62 405 GLY A O 1
ATOM 3338 N N . GLU A 1 406 ? 19.567 20.930 11.614 1.00 39.84 406 GLU A N 1
ATOM 3339 C CA . GLU A 1 406 ? 18.490 21.787 11.151 1.00 39.84 406 GLU A CA 1
ATOM 3340 C C . GLU A 1 406 ? 17.967 21.511 9.739 1.00 39.84 406 GLU A C 1
ATOM 3342 O O . GLU A 1 406 ? 18.707 21.585 8.760 1.00 39.84 406 GLU A O 1
ATOM 3347 N N . ALA A 1 407 ? 16.651 21.308 9.631 1.00 41.38 407 ALA A N 1
ATOM 3348 C CA . ALA A 1 407 ? 15.933 21.381 8.366 1.00 41.38 407 ALA A CA 1
ATOM 3349 C C . ALA A 1 407 ? 15.426 22.817 8.139 1.00 41.38 407 ALA A C 1
ATOM 3351 O O . ALA A 1 407 ? 14.661 23.355 8.946 1.00 41.38 407 ALA A O 1
ATOM 3352 N N . ALA A 1 408 ? 15.858 23.444 7.043 1.00 35.53 408 ALA A N 1
ATOM 3353 C CA . ALA A 1 408 ? 15.486 24.812 6.690 1.00 35.53 408 ALA A CA 1
ATOM 3354 C C . ALA A 1 408 ? 14.013 24.922 6.244 1.00 35.53 408 ALA A C 1
ATOM 3356 O O . ALA A 1 408 ? 13.459 24.017 5.627 1.00 35.53 408 ALA A O 1
ATOM 3357 N N . SER A 1 409 ? 13.373 26.059 6.543 1.00 35.88 409 SER A N 1
ATOM 3358 C CA . SER A 1 409 ? 11.978 26.339 6.174 1.00 35.88 409 SER A CA 1
ATOM 3359 C C . SER A 1 409 ? 11.867 27.186 4.906 1.00 35.88 409 SER A C 1
ATOM 3361 O O . SER A 1 409 ? 12.557 28.201 4.792 1.00 35.88 409 SER A O 1
ATOM 3363 N N . HIS A 1 410 ? 10.912 26.874 4.029 1.00 38.31 410 HIS A N 1
ATOM 3364 C CA . HIS A 1 410 ? 10.590 27.690 2.855 1.00 38.31 410 HIS A CA 1
ATOM 3365 C C . HIS A 1 410 ? 9.115 28.117 2.878 1.00 38.31 410 HIS A C 1
ATOM 3367 O O . HIS A 1 410 ? 8.243 27.462 2.316 1.00 38.31 410 HIS A O 1
ATOM 3373 N N . HIS A 1 411 ? 8.838 29.219 3.580 1.00 30.05 411 HIS A N 1
ATOM 3374 C CA . HIS A 1 411 ? 7.584 29.963 3.458 1.00 30.05 411 HIS A CA 1
ATOM 3375 C C . HIS A 1 411 ? 7.800 31.142 2.500 1.00 30.05 411 HIS A C 1
ATOM 3377 O O . HIS A 1 411 ? 8.726 31.928 2.710 1.00 30.05 411 HIS A O 1
ATOM 3383 N N . GLN A 1 412 ? 6.936 31.260 1.490 1.00 31.77 412 GLN A N 1
ATOM 3384 C CA . GLN A 1 412 ? 6.538 32.545 0.911 1.00 31.77 412 GLN A CA 1
ATOM 3385 C C . GLN A 1 412 ? 5.087 32.804 1.296 1.00 31.77 412 GLN A C 1
ATOM 3387 O O . GLN A 1 412 ? 4.298 31.830 1.259 1.00 31.77 412 GLN A O 1
#

Radius of gyration: 24.54 Å; chains: 1; bounding box: 56×58×67 Å

Secondary structure (DSSP, 8-state):
--S-STTHHHHHHHHHHHHHHT----TT--TTSEEEEE-TT--SS-GGG-TT--TTT-TTTTT----GGGGEEEEESTT--PPPP-HHHHHHHTTT-EEEEEESHHHHHHHHHHHHHHHHHSTT--EEEEE-SSEEEEEETTTTEEEEEEE-TTSSEEEEETTEEEEETT--TTHHHHTT-SEEEEE--TTTT--TTS-S-SEEEETTEEES---HHHHHHHHHHHHHHHHHHH--TTT-EEEE--PPP----GGGGT-TT--STTS--SPPSSSS-TT---HHHHHHHHHHHTSSSPPP----------TTSSEEEEETTTEEEEETT--GGGGGGGG-SEEEEE--TTTT--TTS-S-SEEEETTEEES---HHHHHHHHHHHHHHHHHHH--TTT-EEEEE-PPPP---

Foldseek 3Di:
DDVDVLPPLVVVVLVVCCVVVVDDPPVPFDQLFFWKDFAPVWDLFDPVLQPLDDPVRSVVVVPDDQCSSRGIDTDHPDPDDRDDDQLVVVLQVQQLFEAEQEAAVVSVVSLSVNSRSNCRNPVPFDWDWDDDPQKTWIARPVRNYIYMYGYDHLQFDWDQDPVGTEGELLHRPCLVVVQPGQEYEYEYQPQLPDDPPSHPGQWYDDPNDIGRDDPSLVSSLSNVLSVLVCCQPRHPCVRHAYHYDYDDDAFQACVQQVPRVDRHSPPHNYYRTTSARSNFDDPRLVSNVVSQVPHPDRHDDDDHTDDDDDQLCFDFDQDPPPGTEGELQHRPVCPVVQPDQEAEDEYDPQLPDDPPSNRGQWYDDPNDTDRDDDSVVSSVSSVVNVVVCCVVRHDCVRYHYHYDYDRDDDDD

Organism: Solanum tuberosum (NCBI:txid4113)

pLDDT: mean 76.29, std 18.45, range [25.69, 98.44]

Sequence (412 aa):
MVKIFIDEFKYFLVIILAVLIGSSEANGCDLFEGNWIIDNSYPLYDSKACPFIRREFDCIKFGRTNLDYLKYRWQPSNGCVLPRFDGKDFLEKFRGKKIMYIGDSLSLNIYESLLCLLHAAVPQAKYNHVILRENVTVTFLDYGVEIVLFHSNLLVDIEVEKIGRVLKLDSIKDGQIWKNFDLLIFNTWLWYTRRPPGQQWDFVEYNGKILKDMDRVEAFWAGLKTWAKWVETDVDTAKTKVFFQGTSPAHYHGSEWGEPTVNSCLNETTPVNGSTYPSGLPIPVDIVKQELQNMSQPIDYEVLVTLFNSLFLVDVEVEPNIGRILKLNSIKNGEIWKQADVLIFNTWLWWTRGKPKQPWDYIEDGGRLVKDMNRITAFQRGLNTWVKWVETHVDPTKTKVFYQGEAASHHQ